Protein AF-A0A815ZHR6-F1 (afdb_monomer)

Nearest PDB structures (foldseek):
  3w1z-assembly1_B  TM=6.861E-01  e=6.149E-05  Schizosaccharomyces pombe 972h-
  3w1z-assembly1_C  TM=6.949E-01  e=2.509E-04  Schizosaccharomyces pombe 972h-
  5vq1-assembly2_B  TM=4.841E-01  e=4.961E-02  Homo sapiens
  8t73-assembly1_A  TM=4.648E-01  e=8.707E-02  Homo sapiens
  4epr-assembly1_A  TM=5.159E-01  e=1.616E-01  Homo sapiens

pLDDT: mean 71.61, std 21.37, range [27.41, 98.38]

Mean predicted aligned error: 18.78 Å

Foldseek 3Di:
DDDDDPDPDDDDDDDDDDPPCQVPDDPPVCNVLSPLVSVLSVVLCLQPDLEAEAEDEQDDPVNLVVLVVSLVVSLVNCPPLRHAYEYEHEPAVDFDQVVQVVSCCVVPCVSFVWDWDADPVRQIWTWGDHPHVNIYIYAYAYNCPGPNNVVGVVSRVVVVVVVVVPRPPPPDPDPVLVSSVVSCVPPVVCSVDPPVCVVVVVVVPDPFDWDFDPDDDPVSVVVSVVVVVVVSVVCVVVCCCVVPPPDDPPDPPPDDDFDKDWDKAACVNVVHPGITIDIHGDDDWDFDDDDDDDDDFPDDDPWDWDWDDDDQKIKIKIQAAQWDPWDWDWDADPVLWIKIKIKTFHDDPPVVVVLVVLLVVLVVVVVDPDPPDPVNVVSVVVSVVSVVVVVPDPDDGTMDMGIITDPFNFDPVQWDWDADNRMIMIMTGGDPPPPDPPPPPD

Solvent-accessible surface area (backbone atoms only — not comparable to full-atom values): 26679 Å² total; per-residue (Å²): 135,82,82,78,92,78,72,73,86,76,85,77,88,81,85,84,87,83,65,85,67,64,86,54,91,56,63,81,94,39,43,64,62,48,51,53,50,45,50,52,54,49,53,49,49,64,69,74,42,58,66,46,78,48,77,39,50,81,80,44,72,69,53,53,54,49,52,53,48,51,52,52,52,48,53,72,70,32,91,78,72,69,57,40,46,35,37,36,35,41,38,57,88,39,44,48,56,67,61,49,50,55,48,44,44,52,66,32,31,69,69,41,61,32,41,83,46,71,49,98,88,70,36,64,38,29,44,24,64,78,88,49,96,54,61,36,39,38,37,53,35,32,21,75,92,25,64,21,8,65,68,32,32,66,43,31,53,51,46,53,50,47,57,59,71,68,46,76,77,65,87,70,84,72,57,64,68,59,54,51,50,50,48,46,69,70,50,53,55,54,81,78,46,55,70,84,49,54,71,51,52,68,72,62,75,56,102,61,87,79,43,79,71,82,88,69,65,70,70,56,61,57,47,51,54,53,50,52,51,48,49,55,50,51,47,52,51,51,50,46,42,68,74,66,43,81,72,72,95,75,72,91,69,82,72,89,77,90,66,78,34,81,42,80,44,58,20,81,85,66,84,39,101,55,43,36,45,44,84,41,82,61,78,89,73,58,76,71,81,88,85,84,71,93,72,85,54,71,43,85,75,93,52,57,73,48,81,47,78,56,94,61,35,36,36,36,41,34,57,41,71,70,52,43,81,76,43,73,50,76,45,75,48,102,82,64,38,39,34,36,37,41,34,34,29,21,74,67,58,67,75,51,52,59,50,51,52,51,42,54,56,50,57,69,57,67,78,56,97,70,91,82,52,71,71,58,54,54,54,50,52,52,45,48,55,51,51,53,62,53,73,72,54,88,77,84,62,41,40,32,70,46,61,45,46,44,98,56,52,59,38,73,93,53,54,45,77,50,79,55,98,31,30,38,38,40,35,23,35,46,57,77,75,73,81,79,82,73,76,81,86,122

Radius of gyration: 30.33 Å; Cα contacts (8 Å, |Δi|>4): 502; chains: 1; bounding box: 92×80×80 Å

Structure (mmCIF, N/CA/C/O backbone):
data_AF-A0A815ZHR6-F1
#
_entry.id   AF-A0A815ZHR6-F1
#
loop_
_atom_site.group_PDB
_atom_site.id
_atom_site.type_symbol
_atom_site.label_atom_id
_atom_site.label_alt_id
_atom_site.label_comp_id
_atom_site.label_asym_id
_atom_site.label_entity_id
_atom_site.label_seq_id
_atom_site.pdbx_PDB_ins_code
_atom_site.Cartn_x
_atom_site.Cartn_y
_atom_site.Cartn_z
_atom_site.occupancy
_atom_site.B_iso_or_equiv
_atom_site.auth_seq_id
_atom_site.auth_comp_id
_atom_site.auth_asym_id
_atom_site.auth_atom_id
_atom_site.pdbx_PDB_model_num
ATOM 1 N N . MET A 1 1 ? -8.414 -1.070 37.639 1.00 34.34 1 MET A N 1
ATOM 2 C CA . MET A 1 1 ? -7.297 -0.384 38.321 1.00 34.34 1 MET A CA 1
ATOM 3 C C . MET A 1 1 ? -6.256 -0.048 37.270 1.00 34.34 1 MET A C 1
ATOM 5 O O . MET A 1 1 ? -5.681 -0.968 36.707 1.00 34.34 1 MET A O 1
ATOM 9 N N . LEU A 1 2 ? -6.103 1.232 36.933 1.00 31.08 2 LEU A N 1
ATOM 10 C CA . LEU A 1 2 ? -5.032 1.697 36.048 1.00 31.08 2 LEU A CA 1
ATOM 11 C C . LEU A 1 2 ? -3.762 1.905 36.893 1.00 31.08 2 LEU A C 1
ATOM 13 O O . LEU A 1 2 ? -3.883 2.417 38.009 1.00 31.08 2 LEU A O 1
ATOM 17 N N . PRO A 1 3 ? -2.576 1.487 36.423 1.00 41.97 3 PRO A N 1
ATOM 18 C CA . PRO A 1 3 ? -1.329 1.657 37.162 1.00 41.97 3 PRO A CA 1
ATOM 19 C C . PRO A 1 3 ? -0.959 3.142 37.295 1.00 41.97 3 PRO A C 1
ATOM 21 O O . PRO A 1 3 ? -1.174 3.938 36.382 1.00 41.97 3 PRO A O 1
ATOM 24 N N . SER A 1 4 ? -0.426 3.508 38.463 1.00 41.03 4 SER A N 1
ATOM 25 C CA . SER A 1 4 ? -0.031 4.870 38.829 1.00 41.03 4 SER A CA 1
ATOM 26 C C . SER A 1 4 ? 1.122 5.393 37.966 1.00 41.03 4 SER A C 1
ATOM 28 O O . SER A 1 4 ? 2.120 4.709 37.751 1.00 41.03 4 SER A O 1
ATOM 30 N N . SER A 1 5 ? 0.985 6.638 37.519 1.00 44.56 5 SER A N 1
ATOM 31 C CA . SER A 1 5 ? 1.764 7.338 36.492 1.00 44.56 5 SER A CA 1
ATOM 32 C C . SER A 1 5 ? 3.157 7.832 36.922 1.00 44.56 5 SER A C 1
ATOM 34 O O . SER A 1 5 ? 3.502 8.982 36.663 1.00 44.56 5 SER A O 1
ATOM 36 N N . SER A 1 6 ? 3.969 7.000 37.577 1.00 46.38 6 SER A N 1
ATOM 37 C CA . SER A 1 6 ? 5.357 7.353 37.937 1.00 46.38 6 SER A CA 1
ATOM 38 C C . SER A 1 6 ? 6.424 6.588 37.145 1.00 46.38 6 SER A C 1
ATOM 40 O O . SER A 1 6 ? 7.588 6.580 37.541 1.00 46.38 6 SER A O 1
ATOM 42 N N . GLU A 1 7 ? 6.062 5.932 36.040 1.00 50.03 7 GLU A N 1
ATOM 43 C CA . GLU A 1 7 ? 7.047 5.375 35.110 1.00 50.03 7 GLU A CA 1
ATOM 44 C C . GLU A 1 7 ? 7.523 6.482 34.165 1.00 50.03 7 GLU A C 1
ATOM 46 O O . GLU A 1 7 ? 6.720 7.063 33.437 1.00 50.03 7 GLU A O 1
ATOM 51 N N . GLY A 1 8 ? 8.825 6.791 34.212 1.00 51.12 8 GLY A N 1
ATOM 52 C CA . GLY A 1 8 ? 9.459 7.789 33.351 1.00 51.12 8 GLY A CA 1
ATOM 53 C C . GLY A 1 8 ? 9.077 7.608 31.883 1.00 51.12 8 GLY A C 1
ATOM 54 O O . GLY A 1 8 ? 8.881 6.477 31.434 1.00 51.12 8 GLY A O 1
ATOM 55 N N . GLU A 1 9 ? 8.949 8.726 31.163 1.00 49.72 9 GLU A N 1
ATOM 56 C CA . GLU A 1 9 ? 8.543 8.771 29.757 1.00 49.72 9 GLU A CA 1
ATOM 57 C C . GLU A 1 9 ? 9.320 7.736 28.937 1.00 49.72 9 GLU A C 1
ATOM 59 O O . GLU A 1 9 ? 10.484 7.913 28.574 1.00 49.72 9 GLU A O 1
ATOM 64 N N . ARG A 1 10 ? 8.676 6.601 28.656 1.00 55.59 10 ARG A N 1
ATOM 65 C CA . ARG A 1 10 ? 9.215 5.625 27.720 1.00 55.59 10 ARG A CA 1
ATOM 66 C C . ARG A 1 10 ? 9.087 6.254 26.341 1.00 55.59 10 ARG A C 1
ATOM 68 O O . ARG A 1 10 ? 7.991 6.349 25.797 1.00 55.59 10 ARG A O 1
ATOM 75 N N . HIS A 1 11 ? 10.202 6.718 25.789 1.00 55.25 11 HIS A N 1
ATOM 76 C CA . HIS A 1 11 ? 10.251 7.168 24.406 1.00 55.25 11 HIS A CA 1
ATOM 77 C C . HIS A 1 11 ? 10.047 5.960 23.486 1.00 55.25 11 HIS A C 1
ATOM 79 O O . HIS A 1 11 ? 10.918 5.099 23.358 1.00 55.25 11 HIS A O 1
ATOM 85 N N . TYR A 1 12 ? 8.873 5.884 22.865 1.00 61.97 12 TYR A N 1
ATOM 86 C CA . TYR A 1 12 ? 8.570 4.881 21.853 1.00 61.97 12 TYR A CA 1
ATOM 87 C C . TYR A 1 12 ? 9.010 5.396 20.483 1.00 61.97 12 TYR A C 1
ATOM 89 O O . TYR A 1 12 ? 8.547 6.440 20.025 1.00 61.97 12 TYR A O 1
ATOM 97 N N . THR A 1 13 ? 9.878 4.646 19.804 1.00 70.06 13 THR A N 1
ATOM 98 C CA . THR A 1 13 ? 10.209 4.911 18.400 1.00 70.06 13 THR A CA 1
ATOM 99 C C . THR A 1 13 ? 9.219 4.162 17.517 1.00 70.06 13 THR A C 1
ATOM 101 O O . THR A 1 13 ? 9.330 2.951 17.342 1.00 70.06 13 THR A O 1
ATOM 104 N N . MET A 1 14 ? 8.244 4.880 16.961 1.00 79.94 14 MET A N 1
ATOM 105 C CA . MET A 1 14 ? 7.326 4.353 15.951 1.00 79.94 14 MET A CA 1
ATOM 106 C C . MET A 1 14 ? 7.870 4.662 14.555 1.00 79.94 14 MET A C 1
ATOM 108 O O . MET A 1 14 ? 8.162 5.815 14.241 1.00 79.94 14 MET A O 1
ATOM 112 N N . VAL A 1 15 ? 7.975 3.641 13.706 1.00 81.56 15 VAL A N 1
ATOM 113 C CA . VAL A 1 15 ? 8.291 3.807 12.282 1.00 81.56 15 VAL A CA 1
ATOM 114 C C . VAL A 1 15 ? 6.994 3.689 11.494 1.00 81.56 15 VAL A C 1
ATOM 116 O O . VAL A 1 15 ? 6.308 2.674 11.577 1.00 81.56 15 VAL A O 1
ATOM 119 N N . VAL A 1 16 ? 6.658 4.728 10.731 1.00 86.00 16 VAL A N 1
ATOM 120 C CA . VAL A 1 16 ? 5.459 4.755 9.887 1.00 86.00 16 VAL A CA 1
ATOM 121 C C . VAL A 1 16 ? 5.874 4.551 8.436 1.00 86.00 16 VAL A C 1
ATOM 123 O O . VAL A 1 16 ? 6.692 5.304 7.909 1.00 86.00 16 VAL A O 1
ATOM 126 N N . LEU A 1 17 ? 5.307 3.526 7.800 1.00 85.31 17 LEU A N 1
ATOM 127 C CA . LEU A 1 17 ? 5.445 3.280 6.369 1.00 85.31 17 LEU A CA 1
ATOM 128 C C . LEU A 1 17 ? 4.178 3.780 5.676 1.00 85.31 17 LEU A C 1
ATOM 130 O O . LEU A 1 17 ? 3.120 3.167 5.797 1.00 85.31 17 LEU A O 1
ATOM 134 N N . ASP A 1 18 ? 4.288 4.904 4.975 1.00 87.69 18 ASP A N 1
ATOM 135 C CA . ASP A 1 18 ? 3.193 5.447 4.176 1.00 87.69 18 ASP A CA 1
ATOM 136 C C . ASP A 1 18 ? 3.287 4.937 2.733 1.00 87.69 18 ASP A C 1
ATOM 138 O O . ASP A 1 18 ? 4.347 4.978 2.105 1.00 87.69 18 ASP A O 1
ATOM 142 N N . THR A 1 19 ? 2.161 4.457 2.213 1.00 84.12 19 THR A N 1
ATOM 143 C CA . THR A 1 19 ? 2.016 3.984 0.829 1.00 84.12 19 THR A CA 1
ATOM 144 C C . THR A 1 19 ? 1.205 4.958 -0.027 1.00 84.12 19 THR A C 1
ATOM 146 O O . THR A 1 19 ? 0.694 4.583 -1.083 1.00 84.12 19 THR A O 1
ATOM 149 N N . GLN A 1 20 ? 1.085 6.222 0.397 1.00 79.81 20 GLN A N 1
ATOM 150 C CA . GLN A 1 20 ? 0.402 7.269 -0.356 1.00 79.81 20 GLN A CA 1
ATOM 151 C C . GLN A 1 20 ? 0.824 7.274 -1.833 1.00 79.81 20 GLN A C 1
ATOM 153 O O . GLN A 1 20 ? 2.004 7.285 -2.189 1.00 79.81 20 GLN A O 1
ATOM 158 N N . GLY A 1 21 ? -0.178 7.280 -2.713 1.00 79.88 21 GLY A N 1
ATOM 159 C CA . GLY A 1 21 ? 0.014 7.167 -4.157 1.00 79.88 21 GLY A CA 1
ATOM 160 C C . GLY A 1 21 ? -0.057 5.735 -4.687 1.00 79.88 21 GLY A C 1
ATOM 161 O O . GLY A 1 21 ? 0.054 5.558 -5.899 1.00 79.88 21 GLY A O 1
ATOM 162 N N . PHE A 1 22 ? -0.270 4.723 -3.841 1.00 82.06 22 PHE A N 1
ATOM 163 C CA . PHE A 1 22 ? -0.671 3.379 -4.269 1.00 82.06 22 PHE A CA 1
ATOM 164 C C . PHE A 1 22 ? -1.821 3.458 -5.288 1.00 82.06 22 PHE A C 1
ATOM 166 O O . PHE A 1 22 ? -2.755 4.240 -5.107 1.00 82.06 22 PHE A O 1
ATOM 173 N N . GLN A 1 23 ? -1.718 2.707 -6.388 1.00 83.00 23 GLN A N 1
ATOM 174 C CA . GLN A 1 23 ? -2.667 2.721 -7.509 1.00 83.00 23 GLN A CA 1
ATOM 175 C C . GLN A 1 23 ? -2.873 4.089 -8.183 1.00 83.00 23 GLN A C 1
ATOM 177 O O . GLN A 1 23 ? -3.871 4.315 -8.871 1.00 83.00 23 GLN A O 1
ATOM 182 N N . ARG A 1 24 ? -1.923 5.023 -8.044 1.00 86.56 24 ARG A N 1
ATOM 183 C CA . ARG A 1 24 ? -1.934 6.249 -8.847 1.00 86.56 24 ARG A CA 1
ATOM 184 C C . ARG A 1 24 ? -1.841 5.895 -10.332 1.00 86.56 24 ARG A C 1
ATOM 186 O O . ARG A 1 24 ? -1.053 5.037 -10.724 1.00 86.56 24 ARG A O 1
ATOM 193 N N . ALA A 1 25 ? -2.615 6.609 -11.149 1.00 87.81 25 ALA A N 1
ATOM 194 C CA . ALA A 1 25 ? -2.587 6.456 -12.597 1.00 87.81 25 ALA A CA 1
ATOM 195 C C . ALA A 1 25 ? -1.151 6.549 -13.142 1.00 87.81 25 ALA A C 1
ATOM 197 O O . ALA A 1 25 ? -0.408 7.481 -12.820 1.00 87.81 25 ALA A O 1
ATOM 198 N N . ALA A 1 26 ? -0.792 5.586 -13.986 1.00 85.69 26 ALA A N 1
ATOM 199 C CA . ALA A 1 26 ? 0.460 5.544 -14.728 1.00 85.69 26 ALA A CA 1
ATOM 200 C C . ALA A 1 26 ? 0.168 5.694 -16.227 1.00 85.69 26 ALA A C 1
ATOM 202 O O . ALA A 1 26 ? -0.930 5.375 -16.687 1.00 85.69 26 ALA A O 1
ATOM 203 N N . ALA A 1 27 ? 1.142 6.176 -17.004 1.00 86.06 27 ALA A N 1
ATOM 204 C CA . ALA A 1 27 ? 1.002 6.157 -18.458 1.00 86.06 27 ALA A CA 1
ATOM 205 C C . ALA A 1 27 ? 0.875 4.703 -18.944 1.00 86.06 27 ALA A C 1
ATOM 207 O O . ALA A 1 27 ? 1.504 3.816 -18.371 1.00 86.06 27 ALA A O 1
ATOM 208 N N . ALA A 1 28 ? 0.102 4.477 -20.012 1.00 84.12 28 ALA A N 1
ATOM 209 C CA . ALA A 1 28 ? -0.231 3.148 -20.535 1.00 84.12 28 ALA A CA 1
ATOM 210 C C . ALA A 1 28 ? 0.928 2.123 -20.556 1.00 84.12 28 ALA A C 1
ATOM 212 O O . ALA A 1 28 ? 0.728 1.026 -20.033 1.00 84.12 28 ALA A O 1
ATOM 213 N N . PRO A 1 29 ? 2.143 2.441 -21.059 1.00 84.62 29 PRO A N 1
ATOM 214 C CA . PRO A 1 29 ? 3.235 1.463 -21.094 1.00 84.62 29 PRO A CA 1
ATOM 215 C C . PRO A 1 29 ? 3.789 1.070 -19.713 1.00 84.62 29 PRO A C 1
ATOM 217 O O . PRO A 1 29 ? 4.522 0.095 -19.621 1.00 84.62 29 PRO A O 1
ATOM 220 N N . PHE A 1 30 ? 3.456 1.802 -18.645 1.00 81.19 30 PHE A N 1
ATOM 221 C CA . PHE A 1 30 ? 3.974 1.593 -17.287 1.00 81.19 30 PHE A CA 1
ATOM 222 C C . PHE A 1 30 ? 2.916 1.095 -16.299 1.00 81.19 30 PHE A C 1
ATOM 224 O O . PHE A 1 30 ? 3.185 1.032 -15.101 1.00 81.19 30 PHE A O 1
ATOM 231 N N . ILE A 1 31 ? 1.704 0.768 -16.761 1.00 79.62 31 ILE A N 1
ATOM 232 C CA . ILE A 1 31 ? 0.633 0.289 -15.873 1.00 79.62 31 ILE A CA 1
ATOM 233 C C . ILE A 1 31 ? 1.054 -1.012 -15.180 1.00 79.62 31 ILE A C 1
ATOM 235 O O . ILE A 1 31 ? 0.875 -1.138 -13.970 1.00 79.62 31 ILE A O 1
ATOM 239 N N . LEU A 1 32 ? 1.651 -1.948 -15.924 1.00 80.69 32 LEU A N 1
ATOM 240 C CA . LEU A 1 32 ? 2.099 -3.226 -15.369 1.00 80.69 32 LEU A CA 1
ATOM 241 C C . LEU A 1 32 ? 3.228 -3.033 -14.347 1.00 80.69 32 LEU A C 1
ATOM 243 O O . LEU A 1 32 ? 3.113 -3.505 -13.219 1.00 80.69 32 LEU A O 1
ATOM 247 N N . ASP A 1 33 ? 4.267 -2.275 -14.707 1.00 79.81 33 ASP A N 1
ATOM 248 C CA . ASP A 1 33 ? 5.397 -1.955 -13.824 1.00 79.81 33 ASP A CA 1
ATOM 249 C C . ASP A 1 33 ? 4.921 -1.295 -12.529 1.00 79.81 33 ASP A C 1
ATOM 251 O O . ASP A 1 33 ? 5.386 -1.622 -11.432 1.00 79.81 33 ASP A O 1
ATOM 255 N N . ARG A 1 34 ? 3.954 -0.377 -12.650 1.00 86.88 34 ARG A N 1
ATOM 256 C CA . ARG A 1 34 ? 3.340 0.273 -11.499 1.00 86.88 34 ARG A CA 1
ATOM 257 C C . ARG A 1 34 ? 2.596 -0.731 -10.627 1.00 86.88 34 ARG A C 1
ATOM 259 O O . ARG A 1 34 ? 2.811 -0.718 -9.421 1.00 86.88 34 ARG A O 1
ATOM 266 N N . SER A 1 35 ? 1.777 -1.596 -11.225 1.00 85.25 35 SER A N 1
ATOM 267 C CA . SER A 1 35 ? 1.021 -2.622 -10.497 1.00 85.25 35 SER A CA 1
ATOM 268 C C . SER A 1 35 ? 1.948 -3.550 -9.711 1.00 85.25 35 SER A C 1
ATOM 270 O O . SER A 1 35 ? 1.736 -3.757 -8.522 1.00 85.25 35 SER A O 1
ATOM 272 N N . ILE A 1 36 ? 3.020 -4.036 -10.344 1.00 85.44 36 ILE A N 1
ATOM 273 C CA . ILE A 1 36 ? 4.009 -4.917 -9.705 1.00 85.44 36 ILE A CA 1
ATOM 274 C C . ILE A 1 36 ? 4.735 -4.195 -8.563 1.00 85.44 36 ILE A C 1
ATOM 276 O O . ILE A 1 36 ? 4.938 -4.759 -7.490 1.00 85.44 36 ILE A O 1
ATOM 280 N N . THR A 1 37 ? 5.109 -2.930 -8.772 1.00 87.56 37 THR A N 1
ATOM 281 C CA . THR A 1 37 ? 5.759 -2.113 -7.736 1.00 87.56 37 THR A CA 1
ATOM 282 C C . THR A 1 37 ? 4.845 -1.917 -6.531 1.00 87.56 37 THR A C 1
ATOM 284 O O . THR A 1 37 ? 5.287 -2.047 -5.391 1.00 87.56 37 THR A O 1
ATOM 287 N N . ASP A 1 38 ? 3.573 -1.622 -6.780 1.00 88.44 38 ASP A N 1
ATOM 288 C CA . ASP A 1 38 ? 2.570 -1.415 -5.744 1.00 88.44 38 ASP A CA 1
ATOM 289 C C . ASP A 1 38 ? 2.324 -2.718 -4.954 1.00 88.44 38 ASP A C 1
ATOM 291 O O . ASP A 1 38 ? 2.322 -2.695 -3.721 1.00 88.44 38 ASP A O 1
ATOM 295 N N . GLU A 1 39 ? 2.221 -3.867 -5.629 1.00 87.50 39 GLU A N 1
ATOM 296 C CA . GLU A 1 39 ? 2.123 -5.187 -4.986 1.00 87.50 39 GLU A CA 1
ATOM 297 C C . GLU A 1 39 ? 3.347 -5.515 -4.121 1.00 87.50 39 GLU A C 1
ATOM 299 O O . GLU A 1 39 ? 3.192 -5.939 -2.972 1.00 87.50 39 GLU A O 1
ATOM 304 N N . PHE A 1 40 ? 4.555 -5.254 -4.629 1.00 89.31 40 PHE A N 1
ATOM 305 C CA . PHE A 1 40 ? 5.795 -5.469 -3.887 1.00 89.31 40 PHE A CA 1
ATOM 306 C C . PHE A 1 40 ? 5.859 -4.603 -2.620 1.00 89.31 40 PHE A C 1
ATOM 308 O O . PHE A 1 40 ? 6.115 -5.113 -1.528 1.00 89.31 40 PHE A O 1
ATOM 315 N N . ILE A 1 41 ? 5.583 -3.299 -2.742 1.00 89.62 41 ILE A N 1
ATOM 316 C CA . ILE A 1 41 ? 5.570 -2.376 -1.597 1.00 89.62 41 ILE A CA 1
ATOM 317 C C . ILE A 1 41 ? 4.547 -2.837 -0.559 1.00 89.62 41 ILE A C 1
ATOM 319 O O . ILE A 1 41 ? 4.823 -2.809 0.640 1.00 89.62 41 ILE A O 1
ATOM 323 N N . GLN A 1 42 ? 3.379 -3.289 -1.006 1.00 89.69 42 GLN A N 1
ATOM 324 C CA . GLN A 1 42 ? 2.348 -3.775 -0.106 1.00 89.69 42 GLN A CA 1
ATOM 325 C C . GLN A 1 42 ? 2.772 -5.043 0.638 1.00 89.69 42 GLN A C 1
ATOM 327 O O . GLN A 1 42 ? 2.584 -5.108 1.852 1.00 89.69 42 GLN A O 1
ATOM 332 N N . ALA A 1 43 ? 3.363 -6.020 -0.055 1.00 89.69 43 ALA A N 1
ATOM 333 C CA . ALA A 1 43 ? 3.891 -7.228 0.575 1.00 89.69 43 ALA A CA 1
ATOM 334 C C . ALA A 1 43 ? 4.948 -6.883 1.638 1.00 89.69 43 ALA A C 1
ATOM 336 O O . ALA A 1 43 ? 4.915 -7.416 2.747 1.00 89.69 43 ALA A O 1
ATOM 337 N N . MET A 1 44 ? 5.826 -5.922 1.338 1.00 90.75 44 MET A N 1
ATOM 338 C CA . MET A 1 44 ? 6.836 -5.433 2.275 1.00 90.75 44 MET A CA 1
ATOM 339 C C . MET A 1 44 ? 6.213 -4.779 3.512 1.00 90.75 44 MET A C 1
ATOM 341 O O . MET A 1 44 ? 6.624 -5.072 4.633 1.00 90.75 44 MET A O 1
ATOM 345 N N . VAL A 1 45 ? 5.203 -3.920 3.341 1.00 90.81 45 VAL A N 1
ATOM 346 C CA . VAL A 1 45 ? 4.489 -3.299 4.470 1.00 90.81 45 VAL A CA 1
ATOM 347 C C . VAL A 1 45 ? 3.825 -4.363 5.340 1.00 90.81 45 VAL A C 1
ATOM 349 O O . VAL A 1 45 ? 3.972 -4.342 6.558 1.00 90.81 45 VAL A O 1
ATOM 352 N N . VAL A 1 46 ? 3.150 -5.339 4.732 1.00 90.81 46 VAL A N 1
ATOM 353 C CA . VAL A 1 46 ? 2.508 -6.435 5.470 1.00 90.81 46 VAL A CA 1
ATOM 354 C C . VAL A 1 46 ? 3.529 -7.249 6.268 1.00 90.81 46 VAL A C 1
ATOM 356 O O . VAL A 1 46 ? 3.255 -7.617 7.414 1.00 90.81 46 VAL A O 1
ATOM 359 N N . ASP A 1 47 ? 4.713 -7.498 5.710 1.00 89.44 47 ASP A N 1
ATOM 360 C CA . ASP A 1 47 ? 5.767 -8.277 6.364 1.00 89.44 47 ASP A CA 1
ATOM 361 C C . ASP A 1 47 ? 6.402 -7.546 7.536 1.00 89.44 47 ASP A C 1
ATOM 363 O O . ASP A 1 47 ? 6.547 -8.116 8.623 1.00 89.44 47 ASP A O 1
ATOM 367 N N . LEU A 1 48 ? 6.736 -6.276 7.337 1.00 88.81 48 LEU A N 1
ATOM 368 C CA . LEU A 1 48 ? 7.518 -5.509 8.297 1.00 88.81 48 LEU A CA 1
ATOM 369 C C . LEU A 1 48 ? 6.669 -4.878 9.403 1.00 88.81 48 LEU A C 1
ATOM 371 O O . LEU A 1 48 ? 7.186 -4.629 10.488 1.00 88.81 48 LEU A O 1
ATOM 375 N N . SER A 1 49 ? 5.381 -4.628 9.161 1.00 90.56 49 SER A N 1
ATOM 376 C CA . SER A 1 49 ? 4.531 -3.909 10.111 1.00 90.56 49 SER A CA 1
ATOM 377 C C . SER A 1 49 ? 3.872 -4.821 11.148 1.00 90.56 49 SER A C 1
ATOM 379 O O . SER A 1 49 ? 3.304 -5.864 10.823 1.00 90.56 49 SER A O 1
ATOM 381 N N . ASP A 1 50 ? 3.881 -4.384 12.405 1.00 89.44 50 ASP A N 1
ATOM 382 C CA . ASP A 1 50 ? 3.080 -4.979 13.482 1.00 89.44 50 ASP A CA 1
ATOM 383 C C . ASP A 1 50 ? 1.602 -4.558 13.383 1.00 89.44 50 ASP A C 1
ATOM 385 O O . ASP A 1 50 ? 0.689 -5.330 13.672 1.00 89.44 50 ASP A O 1
ATOM 389 N N . ILE A 1 51 ? 1.350 -3.334 12.919 1.00 92.31 51 ILE A N 1
ATOM 390 C CA . ILE A 1 51 ? 0.010 -2.789 12.700 1.00 92.31 51 ILE A CA 1
ATOM 391 C C . ILE A 1 51 ? -0.072 -2.310 11.253 1.00 92.31 51 ILE A C 1
ATOM 393 O O . ILE A 1 51 ? 0.729 -1.484 10.824 1.00 92.31 51 ILE A O 1
ATOM 397 N N . VAL A 1 52 ? -1.056 -2.813 10.513 1.00 94.38 52 VAL A N 1
ATOM 398 C CA . VAL A 1 52 ? -1.376 -2.368 9.154 1.00 94.38 52 VAL A CA 1
ATOM 399 C C . VAL A 1 52 ? -2.693 -1.607 9.208 1.00 94.38 52 VAL A C 1
ATOM 401 O O . VAL A 1 52 ? -3.704 -2.159 9.638 1.00 94.38 52 VAL A O 1
ATOM 404 N N . ILE A 1 53 ? -2.687 -0.349 8.767 1.00 95.88 53 ILE A N 1
ATOM 405 C CA . ILE A 1 53 ? -3.899 0.464 8.616 1.00 95.88 53 ILE A CA 1
ATOM 406 C C . ILE A 1 53 ? -4.226 0.552 7.126 1.00 95.88 53 ILE A C 1
ATOM 408 O O . ILE A 1 53 ? -3.454 1.106 6.349 1.00 95.88 53 ILE A O 1
ATOM 412 N N . TYR A 1 54 ? -5.369 0.002 6.731 1.00 95.50 54 TYR A N 1
ATOM 413 C CA . TYR A 1 54 ? -5.881 0.048 5.369 1.00 95.50 54 TYR A CA 1
ATOM 414 C C . TYR A 1 54 ? -7.056 1.023 5.303 1.00 95.50 54 TYR A C 1
ATOM 416 O O . TYR A 1 54 ? -8.084 0.814 5.946 1.00 95.50 54 TYR A O 1
ATOM 424 N N . VAL A 1 55 ? -6.888 2.112 4.557 1.00 95.25 55 VAL A N 1
ATOM 425 C CA . VAL A 1 55 ? -7.890 3.177 4.449 1.00 95.25 55 VAL A CA 1
ATOM 426 C C . VAL A 1 55 ? -8.719 2.963 3.189 1.00 95.25 55 VAL A C 1
ATOM 428 O O . VAL A 1 55 ? -8.165 2.842 2.098 1.00 95.25 55 VAL A O 1
ATOM 431 N N . VAL A 1 56 ? -10.040 2.943 3.334 1.00 94.94 56 VAL A N 1
ATOM 432 C CA . VAL A 1 56 ? -11.003 2.823 2.231 1.00 94.94 56 VAL A CA 1
ATOM 433 C C . VAL A 1 56 ? -11.985 3.978 2.302 1.00 94.94 56 VAL A C 1
ATOM 435 O O . VAL A 1 56 ? -12.289 4.444 3.390 1.00 94.94 56 VAL A O 1
ATOM 438 N N . ASN A 1 57 ? -12.471 4.465 1.161 1.00 92.12 57 ASN A N 1
ATOM 439 C CA . ASN A 1 57 ? -13.564 5.441 1.149 1.00 92.12 57 ASN A CA 1
ATOM 440 C C . ASN A 1 57 ? -14.897 4.677 1.188 1.00 92.12 57 ASN A C 1
ATOM 442 O O . ASN A 1 57 ? -15.234 4.085 2.204 1.00 92.12 57 ASN A O 1
ATOM 446 N N . THR A 1 58 ? -15.614 4.627 0.066 1.00 88.69 58 THR A N 1
ATOM 447 C CA . THR A 1 58 ? -16.711 3.675 -0.142 1.00 88.69 58 THR A CA 1
ATOM 448 C C . THR A 1 58 ? -16.134 2.302 -0.448 1.00 88.69 58 THR A C 1
ATOM 450 O O . THR A 1 58 ? -15.293 2.181 -1.346 1.00 88.69 58 THR A O 1
ATOM 453 N N . LEU A 1 59 ? -16.591 1.275 0.261 1.00 93.75 59 LEU A N 1
ATOM 454 C CA . LEU A 1 59 ? -16.071 -0.073 0.104 1.00 93.75 59 LEU A CA 1
ATOM 455 C C . LEU A 1 59 ? -16.517 -0.685 -1.230 1.00 93.75 59 LEU A C 1
ATOM 457 O O . LEU A 1 59 ? -17.697 -0.937 -1.467 1.00 93.75 59 LEU A O 1
ATOM 461 N N . ARG A 1 60 ? -15.563 -0.999 -2.107 1.00 94.44 60 ARG A N 1
ATOM 462 C CA . ARG A 1 60 ? -15.839 -1.723 -3.354 1.00 94.44 60 ARG A CA 1
ATOM 463 C C . ARG A 1 60 ? -15.553 -3.211 -3.190 1.00 94.44 60 ARG A C 1
ATOM 465 O O . ARG A 1 60 ? -14.830 -3.638 -2.293 1.00 94.44 60 ARG A O 1
ATOM 472 N N . ILE A 1 61 ? -16.050 -4.015 -4.131 1.00 92.81 61 ILE A N 1
ATOM 473 C CA . ILE A 1 61 ? -15.771 -5.462 -4.179 1.00 92.81 61 ILE A CA 1
ATOM 474 C C . ILE A 1 61 ? -14.258 -5.734 -4.204 1.00 92.81 61 ILE A C 1
ATOM 476 O O . ILE A 1 61 ? -13.778 -6.627 -3.509 1.00 92.81 61 ILE A O 1
ATOM 480 N N . ALA A 1 62 ? -13.494 -4.943 -4.964 1.00 88.44 62 ALA A N 1
ATOM 481 C CA . ALA A 1 62 ? -12.038 -5.067 -5.020 1.00 88.44 62 ALA A CA 1
ATOM 482 C C . ALA A 1 62 ? -11.385 -4.850 -3.642 1.00 88.44 62 ALA A C 1
ATOM 484 O O . ALA A 1 62 ? -10.516 -5.630 -3.250 1.00 88.44 62 ALA A O 1
ATOM 485 N N . ASP A 1 63 ? -11.857 -3.860 -2.879 1.00 93.69 63 ASP A N 1
ATOM 486 C CA . ASP A 1 63 ? -11.369 -3.576 -1.527 1.00 93.69 63 ASP A CA 1
ATOM 487 C C . ASP A 1 63 ? -11.720 -4.720 -0.570 1.00 93.69 63 ASP A C 1
ATOM 489 O O . ASP A 1 63 ? -10.870 -5.178 0.189 1.00 93.69 63 ASP A O 1
ATOM 493 N N . GLN A 1 64 ? -12.942 -5.259 -0.648 1.00 93.56 64 GLN A N 1
ATOM 494 C CA . GLN A 1 64 ? -13.355 -6.418 0.153 1.00 93.56 64 GLN A CA 1
ATOM 495 C C . GLN A 1 64 ? -12.469 -7.637 -0.095 1.00 93.56 64 GLN A C 1
ATOM 497 O O . GLN A 1 64 ? -11.993 -8.269 0.853 1.00 93.56 64 GLN A O 1
ATOM 502 N N . LEU A 1 65 ? -12.233 -7.972 -1.367 1.00 92.19 65 LEU A N 1
ATOM 503 C CA . LEU A 1 65 ? -11.349 -9.072 -1.745 1.00 92.19 65 LEU A CA 1
ATOM 504 C C . LEU A 1 65 ? -9.929 -8.823 -1.239 1.00 92.19 65 LEU A C 1
ATOM 506 O O . LEU A 1 65 ? -9.296 -9.740 -0.710 1.00 92.19 65 LEU A O 1
ATOM 510 N N . LYS A 1 66 ? -9.449 -7.579 -1.330 1.00 91.38 66 LYS A N 1
ATOM 511 C CA . LYS A 1 66 ? -8.114 -7.226 -0.865 1.00 91.38 66 LYS A CA 1
ATOM 512 C C . LYS A 1 66 ? -7.978 -7.316 0.651 1.00 91.38 66 LYS A C 1
ATOM 514 O O . LYS A 1 66 ? -7.009 -7.898 1.126 1.00 91.38 66 LYS A O 1
ATOM 519 N N . ILE A 1 67 ? -8.953 -6.823 1.409 1.00 93.50 67 ILE A N 1
ATOM 520 C CA . ILE A 1 67 ? -8.984 -6.927 2.874 1.00 93.50 67 ILE A CA 1
ATOM 521 C C . ILE A 1 67 ? -8.995 -8.398 3.303 1.00 93.50 67 ILE A C 1
ATOM 523 O O . ILE A 1 67 ? -8.241 -8.779 4.195 1.00 93.50 67 ILE A O 1
ATOM 527 N N . ARG A 1 68 ? -9.782 -9.253 2.634 1.00 92.19 68 ARG A N 1
ATOM 528 C CA . ARG A 1 68 ? -9.793 -10.706 2.891 1.00 92.19 68 ARG A CA 1
ATOM 529 C C . ARG A 1 68 ? -8.441 -11.352 2.591 1.00 92.19 68 ARG A C 1
ATOM 531 O O . ARG A 1 68 ? -7.984 -12.195 3.362 1.00 92.19 68 ARG A O 1
ATOM 538 N N . PHE A 1 69 ? -7.798 -10.956 1.493 1.00 91.12 69 PHE A N 1
ATOM 539 C CA . PHE A 1 69 ? -6.457 -11.420 1.150 1.00 91.12 69 PHE A CA 1
ATOM 540 C C . PHE A 1 69 ? -5.434 -11.011 2.217 1.00 91.12 69 PHE A C 1
ATOM 542 O O . PHE A 1 69 ? -4.736 -11.878 2.735 1.00 91.12 69 PHE A O 1
ATOM 549 N N . LEU A 1 70 ? -5.416 -9.733 2.615 1.00 91.62 70 LEU A N 1
ATOM 550 C CA . LEU A 1 70 ? -4.538 -9.218 3.670 1.00 91.62 70 LEU A CA 1
ATOM 551 C C . LEU A 1 70 ? -4.777 -9.936 5.000 1.00 91.62 70 LEU A C 1
ATOM 553 O O . LEU A 1 70 ? -3.827 -10.354 5.651 1.00 91.62 70 LEU A O 1
ATOM 557 N N . GLN A 1 71 ? -6.038 -10.155 5.380 1.00 91.69 71 GLN A N 1
ATOM 558 C CA . GLN A 1 71 ? -6.382 -10.906 6.587 1.00 91.69 71 GLN A CA 1
ATOM 559 C C . GLN A 1 71 ? -5.811 -12.331 6.548 1.00 91.69 71 GLN A C 1
ATOM 561 O O . GLN A 1 71 ? -5.266 -12.803 7.546 1.00 91.69 71 GLN A O 1
ATOM 566 N N . LYS A 1 72 ? -5.930 -13.028 5.410 1.00 90.50 72 LYS A N 1
ATOM 567 C CA . LYS A 1 72 ? -5.390 -14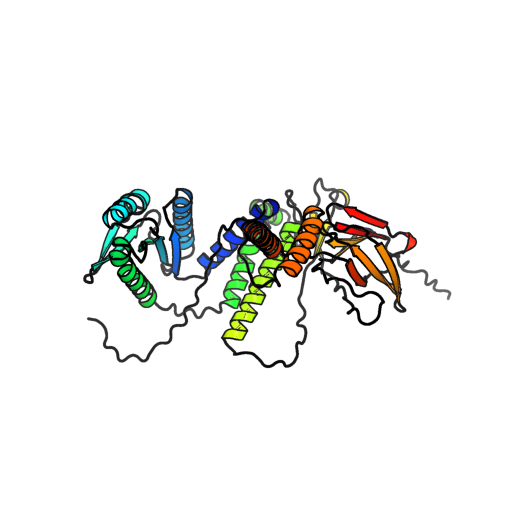.384 5.237 1.00 90.50 72 LYS A CA 1
ATOM 568 C C . LYS A 1 72 ? -3.863 -14.388 5.278 1.00 90.50 72 LYS A C 1
ATOM 570 O O . LYS A 1 72 ? -3.274 -15.227 5.955 1.00 90.50 72 LYS A O 1
ATOM 575 N N . GLU A 1 73 ? -3.237 -13.459 4.568 1.00 89.38 73 GLU A N 1
ATOM 576 C CA . GLU A 1 73 ? -1.786 -13.320 4.497 1.00 89.38 73 GLU A CA 1
ATOM 577 C C . GLU A 1 73 ? -1.194 -13.019 5.879 1.00 89.38 73 GLU A C 1
ATOM 579 O O . GLU A 1 73 ? -0.314 -13.744 6.345 1.00 89.38 73 GLU A O 1
ATOM 584 N N . MET A 1 74 ? -1.740 -12.028 6.585 1.00 90.62 74 MET A N 1
ATOM 585 C CA . MET A 1 74 ? -1.315 -11.682 7.940 1.00 90.62 74 MET A CA 1
ATOM 586 C C . MET A 1 74 ? -1.536 -12.843 8.908 1.00 90.62 74 MET A C 1
ATOM 588 O O . MET A 1 74 ? -0.625 -13.167 9.659 1.00 90.62 74 MET A O 1
ATOM 592 N N . ALA A 1 75 ? -2.676 -13.537 8.836 1.00 89.44 75 ALA A N 1
ATOM 593 C CA . ALA A 1 75 ? -2.927 -14.716 9.665 1.00 89.44 75 ALA A CA 1
ATOM 594 C C . ALA A 1 75 ? -1.928 -15.860 9.410 1.00 89.44 75 ALA A C 1
ATOM 596 O O . ALA A 1 75 ? -1.624 -16.611 10.330 1.00 89.44 75 ALA A O 1
ATOM 597 N N . SER A 1 76 ? -1.421 -16.003 8.181 1.00 88.44 76 SER A N 1
ATOM 598 C CA . SER A 1 76 ? -0.416 -17.025 7.852 1.00 88.44 76 SER A CA 1
ATOM 599 C C . SER A 1 76 ? 0.990 -16.676 8.346 1.00 88.44 76 SER A C 1
ATOM 601 O O . SER A 1 76 ? 1.770 -17.572 8.655 1.00 88.44 76 SER A O 1
ATOM 603 N N . LYS A 1 77 ? 1.303 -15.379 8.432 1.00 83.50 77 LYS A N 1
ATOM 604 C CA . LYS A 1 77 ? 2.614 -14.858 8.846 1.00 83.50 77 LYS A CA 1
ATOM 605 C C . LYS A 1 77 ? 2.700 -14.600 10.349 1.00 83.50 77 LYS A C 1
ATOM 607 O O . LYS A 1 77 ? 3.791 -14.478 10.895 1.00 83.50 77 LYS A O 1
ATOM 612 N N . ASP A 1 78 ? 1.557 -14.498 11.016 1.00 79.50 78 ASP A N 1
ATOM 613 C CA . ASP A 1 78 ? 1.460 -14.149 12.424 1.00 79.50 78 ASP A CA 1
ATOM 614 C C . ASP A 1 78 ? 1.288 -15.383 13.316 1.00 79.50 78 ASP A C 1
ATOM 616 O O . ASP A 1 78 ? 0.200 -15.687 13.809 1.00 79.50 78 ASP A O 1
ATOM 620 N N . THR A 1 79 ? 2.387 -16.099 13.547 1.00 72.44 79 THR A N 1
ATOM 621 C CA . THR A 1 79 ? 2.403 -17.306 14.391 1.00 72.44 79 THR A CA 1
ATOM 622 C C . THR A 1 79 ? 2.078 -17.024 15.860 1.00 72.44 79 THR A C 1
ATOM 624 O O . THR A 1 79 ? 1.695 -17.936 16.589 1.00 72.44 79 THR A O 1
ATOM 627 N N . GLU A 1 80 ? 2.201 -15.770 16.304 1.00 76.94 80 GLU A N 1
ATOM 628 C CA . GLU A 1 80 ? 2.051 -15.362 17.706 1.00 76.94 80 GLU A CA 1
ATOM 629 C C . GLU A 1 80 ? 0.864 -14.405 17.944 1.00 76.94 80 GLU A C 1
ATOM 631 O O . GLU A 1 80 ? 0.724 -13.860 19.039 1.00 76.94 80 GLU A O 1
ATOM 636 N N . ASN A 1 81 ? -0.019 -14.212 16.954 1.00 70.00 81 ASN A N 1
ATOM 637 C CA . ASN A 1 81 ? -1.154 -13.269 17.002 1.00 70.00 81 ASN A CA 1
ATOM 638 C C . ASN A 1 81 ? -0.764 -11.821 17.367 1.00 70.00 81 ASN A C 1
ATOM 640 O O . ASN A 1 81 ? -1.550 -11.064 17.966 1.00 70.00 81 ASN A O 1
ATOM 644 N N . LYS A 1 82 ? 0.464 -11.437 17.023 1.00 81.75 82 LYS A N 1
ATOM 645 C CA . LYS A 1 82 ? 0.992 -10.101 17.226 1.00 81.75 82 LYS A CA 1
ATOM 646 C C . LYS A 1 82 ? 0.356 -9.152 16.224 1.00 81.75 82 LYS A C 1
ATOM 648 O O . LYS A 1 82 ? -0.251 -8.178 16.661 1.00 81.75 82 LYS A O 1
ATOM 653 N N . LYS A 1 83 ? 0.414 -9.409 14.922 1.00 89.94 83 LYS A N 1
ATOM 654 C CA . LYS A 1 83 ? -0.002 -8.436 13.904 1.00 89.94 83 LYS A CA 1
ATOM 655 C C . LYS A 1 83 ? -1.469 -7.994 14.062 1.00 89.94 83 LYS A C 1
ATOM 657 O O . LYS A 1 83 ? -2.327 -8.745 14.536 1.00 89.94 83 LYS A O 1
ATOM 662 N N . LYS A 1 84 ? -1.780 -6.754 13.671 1.00 92.38 84 LYS A N 1
ATOM 663 C CA . LYS A 1 84 ? -3.147 -6.194 13.662 1.00 92.38 84 LYS A CA 1
ATOM 664 C C . LYS A 1 84 ? -3.468 -5.566 12.316 1.00 92.38 84 LYS A C 1
ATOM 666 O O . LYS A 1 84 ? -2.652 -4.829 11.772 1.00 92.38 84 LYS A O 1
ATOM 671 N N . LEU A 1 85 ? -4.674 -5.830 11.816 1.00 95.12 85 LEU A N 1
ATOM 672 C CA . LEU A 1 85 ? -5.224 -5.170 10.635 1.00 95.12 85 LEU A CA 1
ATOM 673 C C . LEU A 1 85 ? -6.349 -4.231 11.061 1.00 95.12 85 LEU A C 1
ATOM 675 O O . LEU A 1 85 ? -7.371 -4.671 11.597 1.00 95.12 85 LEU A O 1
ATOM 679 N N . PHE A 1 86 ? -6.144 -2.945 10.812 1.00 97.06 86 PHE A N 1
ATOM 680 C CA . PHE A 1 86 ? -7.119 -1.890 11.030 1.00 97.06 86 PHE A CA 1
ATOM 681 C C . PHE A 1 86 ? -7.661 -1.430 9.684 1.00 97.06 86 PHE A C 1
ATOM 683 O O . PHE A 1 86 ? -6.889 -1.111 8.785 1.00 97.06 86 PHE A O 1
ATOM 690 N N . ILE A 1 87 ? -8.980 -1.386 9.544 1.00 97.56 87 ILE A N 1
ATOM 691 C CA . ILE A 1 87 ? -9.654 -0.852 8.363 1.00 97.56 87 ILE A CA 1
ATOM 692 C C . ILE A 1 87 ? -10.251 0.493 8.744 1.00 97.56 87 ILE A C 1
ATOM 694 O O . ILE A 1 87 ? -11.092 0.563 9.634 1.00 97.56 87 ILE A O 1
ATOM 698 N N . LEU A 1 88 ? -9.817 1.559 8.088 1.00 98.06 88 LEU A N 1
ATOM 699 C CA . LEU A 1 88 ? -10.353 2.894 8.304 1.00 98.06 88 LEU A CA 1
ATOM 700 C C . LEU A 1 88 ? -11.297 3.242 7.159 1.00 98.06 88 LEU A C 1
ATOM 702 O O . LEU A 1 88 ? -10.845 3.514 6.049 1.00 98.06 88 LEU A O 1
ATOM 706 N N . HIS A 1 89 ? -12.597 3.238 7.436 1.00 98.00 89 HIS A N 1
ATOM 707 C CA . HIS A 1 89 ? -13.611 3.690 6.491 1.00 98.00 89 HIS A CA 1
ATOM 708 C C . HIS A 1 89 ? -13.718 5.211 6.554 1.00 98.00 89 HIS A C 1
ATOM 710 O O . HIS A 1 89 ? -14.140 5.777 7.560 1.00 98.00 89 HIS A O 1
ATOM 716 N N . ASN A 1 90 ? -13.279 5.871 5.490 1.00 97.19 90 ASN A N 1
ATOM 717 C CA . ASN A 1 90 ? -13.240 7.313 5.322 1.00 97.19 90 ASN A CA 1
ATOM 718 C C . ASN A 1 90 ? -14.423 7.778 4.462 1.00 97.19 90 ASN A C 1
ATOM 720 O O . ASN A 1 90 ? -14.313 8.020 3.255 1.00 97.19 90 ASN A O 1
ATOM 724 N N . PHE A 1 91 ? -15.570 7.955 5.102 1.00 97.06 91 PHE A N 1
ATOM 725 C CA . PHE A 1 91 ? -16.803 8.434 4.490 1.00 97.06 91 PHE A CA 1
ATOM 726 C C . PHE A 1 91 ? -16.807 9.960 4.325 1.00 97.06 91 PHE A C 1
ATOM 728 O O . PHE A 1 91 ? -17.738 10.654 4.718 1.00 97.06 91 PHE A O 1
ATOM 735 N N . MET A 1 92 ? -15.750 10.513 3.725 1.00 95.50 92 MET A N 1
ATOM 736 C CA . MET A 1 92 ? -15.560 11.965 3.564 1.00 95.50 92 MET A CA 1
ATOM 737 C C . MET A 1 92 ? -16.653 12.677 2.746 1.00 95.50 92 MET A C 1
ATOM 739 O O . MET A 1 92 ? -16.692 13.905 2.709 1.00 95.50 92 MET A O 1
ATOM 743 N N . HIS A 1 93 ? -17.495 11.914 2.051 1.00 95.81 93 HIS A N 1
ATOM 744 C CA . HIS A 1 93 ? -18.601 12.405 1.234 1.00 95.81 93 HIS A CA 1
ATOM 745 C C . HIS A 1 93 ? -19.942 12.414 1.983 1.00 95.81 93 HIS A C 1
ATOM 747 O O . HIS A 1 93 ? -20.907 12.953 1.452 1.00 95.81 93 HIS A O 1
ATOM 753 N N . LEU A 1 94 ? -20.002 11.835 3.187 1.00 95.88 94 LEU A N 1
ATOM 754 C CA . LEU A 1 94 ? -21.194 11.808 4.031 1.00 95.88 94 LEU A CA 1
ATOM 755 C C . LEU A 1 94 ? -21.111 12.923 5.069 1.00 95.88 94 LEU A C 1
ATOM 757 O O . LEU A 1 94 ? -20.039 13.181 5.634 1.00 95.88 94 LEU A O 1
ATOM 761 N N . PHE A 1 95 ? -22.241 13.589 5.295 1.00 97.50 95 PHE A N 1
ATOM 762 C CA . PHE A 1 95 ? -22.320 14.758 6.167 1.00 97.50 95 PHE A CA 1
ATOM 763 C C . PHE A 1 95 ? -23.150 14.493 7.427 1.00 97.50 95 PHE A C 1
ATOM 765 O O . PHE A 1 95 ? -22.804 14.995 8.500 1.00 97.50 95 PHE A O 1
ATOM 772 N N . GLU A 1 96 ? -24.199 13.679 7.317 1.00 98.38 96 GLU A N 1
ATOM 773 C CA . GLU A 1 96 ? -25.105 13.350 8.417 1.00 98.38 96 GLU A CA 1
ATOM 774 C C . GLU A 1 96 ? -24.722 12.024 9.087 1.00 98.38 96 GLU A C 1
ATOM 776 O O . GLU A 1 96 ? -24.136 11.121 8.480 1.00 98.38 96 GLU A O 1
ATOM 781 N N . THR A 1 97 ? -25.024 11.901 10.380 1.00 98.00 97 THR A N 1
ATOM 782 C CA . THR A 1 97 ? -24.709 10.691 11.155 1.00 98.00 97 THR A CA 1
ATOM 783 C C . THR A 1 97 ? -25.533 9.480 10.715 1.00 98.00 97 THR A C 1
ATOM 785 O O . THR A 1 97 ? -25.025 8.357 10.754 1.00 98.00 97 THR A O 1
ATOM 788 N N . THR A 1 98 ? -26.763 9.713 10.263 1.00 98.12 98 THR A N 1
ATOM 789 C CA . THR A 1 98 ? -27.699 8.730 9.696 1.00 98.12 98 THR A CA 1
ATOM 790 C C . THR A 1 98 ? -27.143 8.079 8.434 1.00 98.12 98 THR A C 1
ATOM 792 O O . THR A 1 98 ? -27.080 6.853 8.370 1.00 98.12 98 THR A O 1
ATOM 795 N N . ASP A 1 99 ? -26.632 8.870 7.489 1.00 97.25 99 ASP A N 1
ATOM 796 C CA . ASP A 1 99 ? -26.014 8.352 6.261 1.00 97.25 99 ASP A CA 1
ATOM 797 C C . ASP A 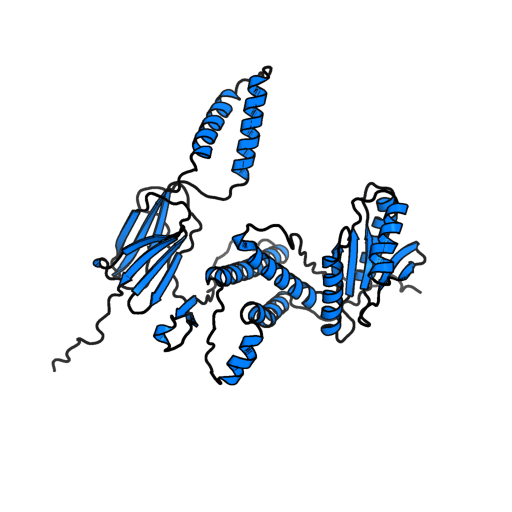1 99 ? -24.834 7.431 6.588 1.00 97.25 99 ASP A C 1
ATOM 799 O O . ASP A 1 99 ? -24.690 6.336 6.044 1.00 97.25 99 ASP A O 1
ATOM 803 N N . VAL A 1 100 ? -23.985 7.848 7.534 1.00 97.56 100 VAL A N 1
ATOM 804 C CA . VAL A 1 100 ? -22.848 7.032 7.971 1.00 97.56 100 VAL A CA 1
ATOM 805 C C . VAL A 1 100 ? -23.315 5.707 8.579 1.00 97.56 100 VAL A C 1
ATOM 807 O O . VAL A 1 100 ? -22.673 4.686 8.350 1.00 97.56 100 VAL A O 1
ATOM 810 N N . GLN A 1 101 ? -24.430 5.679 9.315 1.00 97.88 101 GLN A N 1
ATOM 811 C CA . GLN A 1 101 ? -24.979 4.436 9.869 1.00 97.88 101 GLN A CA 1
ATOM 812 C C . GLN A 1 101 ? -25.439 3.457 8.781 1.00 97.88 101 GLN A C 1
ATOM 814 O O . GLN A 1 101 ? -25.224 2.250 8.923 1.00 97.88 101 GLN A O 1
ATOM 819 N N . GLU A 1 102 ? -26.010 3.947 7.679 1.00 98.00 102 GLU A N 1
ATOM 820 C CA . GLU A 1 102 ? -26.382 3.100 6.538 1.00 98.00 102 GLU A CA 1
ATOM 821 C C . GLU A 1 102 ? -25.152 2.461 5.880 1.00 98.00 102 GLU A C 1
ATOM 823 O O . GLU A 1 102 ? -25.140 1.254 5.606 1.00 98.00 102 GLU A O 1
ATOM 828 N N . TYR A 1 103 ? -24.082 3.241 5.700 1.00 97.38 103 TYR A N 1
ATOM 829 C CA . TYR A 1 103 ? -22.812 2.730 5.179 1.00 97.38 103 TYR A CA 1
ATOM 830 C C . TYR A 1 103 ? -22.125 1.781 6.159 1.00 97.38 103 TYR A C 1
ATOM 832 O O . TYR A 1 103 ? -21.583 0.767 5.745 1.00 97.38 103 TYR A O 1
ATOM 840 N N . ILE A 1 104 ? -22.194 2.023 7.468 1.00 97.56 104 ILE A N 1
ATOM 841 C CA . ILE A 1 104 ? -21.678 1.067 8.454 1.00 97.56 104 ILE A CA 1
ATOM 842 C C . ILE A 1 104 ? -22.414 -0.273 8.352 1.00 97.56 104 ILE A C 1
ATOM 844 O O . ILE A 1 104 ? -21.783 -1.336 8.343 1.00 97.56 104 ILE A O 1
ATOM 848 N N . LYS A 1 105 ? -23.745 -0.238 8.260 1.00 97.69 105 LYS A N 1
ATOM 849 C CA . LYS A 1 105 ? -24.543 -1.454 8.128 1.00 97.69 105 LYS A CA 1
ATOM 850 C C . LYS A 1 105 ? -24.123 -2.249 6.892 1.00 97.69 105 LYS A C 1
ATOM 852 O O . LYS A 1 105 ? -23.804 -3.427 7.010 1.00 97.69 105 LYS A O 1
ATOM 857 N N . THR A 1 106 ? -24.050 -1.596 5.740 1.00 97.00 106 THR A N 1
ATOM 858 C CA . THR A 1 106 ? -23.751 -2.257 4.463 1.00 97.00 106 THR A CA 1
ATOM 859 C C . THR A 1 106 ? -22.273 -2.650 4.322 1.00 97.00 106 THR A C 1
ATOM 861 O O . THR A 1 106 ? -21.964 -3.818 4.074 1.00 97.00 106 THR A O 1
ATOM 864 N N . ASP A 1 107 ? -21.346 -1.720 4.558 1.00 96.50 107 ASP A N 1
ATOM 865 C CA . ASP A 1 107 ? -19.908 -1.894 4.310 1.00 96.50 107 ASP A CA 1
ATOM 866 C C . ASP A 1 107 ? -19.166 -2.601 5.456 1.00 96.50 107 ASP A C 1
ATOM 868 O O . ASP A 1 107 ? -18.014 -3.002 5.289 1.00 96.50 107 ASP A O 1
ATOM 872 N N . ILE A 1 108 ? -19.771 -2.772 6.635 1.00 96.25 108 ILE A N 1
ATOM 873 C CA . ILE A 1 108 ? -19.090 -3.367 7.800 1.00 96.25 108 ILE A CA 1
ATOM 874 C C . ILE A 1 108 ? -19.870 -4.543 8.362 1.00 96.25 108 ILE A C 1
ATOM 876 O O . ILE A 1 108 ? -19.326 -5.644 8.484 1.00 96.25 108 ILE A O 1
ATOM 880 N N . ILE A 1 109 ? -21.133 -4.327 8.720 1.00 96.50 109 ILE A N 1
ATOM 881 C CA . ILE A 1 109 ? -21.938 -5.364 9.369 1.00 96.50 109 ILE A CA 1
ATOM 882 C C . ILE A 1 109 ? -22.291 -6.450 8.352 1.00 96.50 109 ILE A C 1
ATOM 884 O O . ILE A 1 109 ? -21.950 -7.610 8.568 1.00 96.50 109 ILE A O 1
ATOM 888 N N . ASP A 1 110 ? -22.875 -6.082 7.216 1.00 95.50 110 ASP A N 1
ATOM 889 C CA . ASP A 1 110 ? -23.331 -7.038 6.207 1.00 95.50 110 ASP A CA 1
ATOM 890 C C . ASP A 1 110 ? -22.149 -7.611 5.404 1.00 95.50 110 ASP A C 1
ATOM 892 O O . ASP A 1 110 ? -22.050 -8.825 5.214 1.00 95.50 110 ASP A O 1
ATOM 896 N N . ALA A 1 111 ? -21.198 -6.766 4.985 1.00 94.44 111 ALA A N 1
ATOM 897 C CA . ALA A 1 111 ? -20.048 -7.197 4.182 1.00 94.44 111 ALA A CA 1
ATOM 898 C C . ALA A 1 111 ? -19.001 -8.016 4.961 1.00 94.44 111 ALA A C 1
ATOM 900 O O . ALA A 1 111 ? -18.368 -8.915 4.385 1.00 94.44 111 ALA A O 1
ATOM 901 N N . PHE A 1 112 ? -18.794 -7.704 6.251 1.00 93.88 112 PHE A N 1
ATOM 902 C CA . PHE A 1 112 ? -17.755 -8.329 7.080 1.00 93.88 112 PHE A CA 1
ATOM 903 C C . PHE A 1 112 ? -18.268 -9.089 8.312 1.00 93.88 112 PHE A C 1
ATOM 905 O O . PHE A 1 112 ? -17.461 -9.643 9.062 1.00 93.88 112 PHE A O 1
ATOM 912 N N . GLY A 1 113 ? -19.576 -9.125 8.577 1.00 94.25 113 GLY A N 1
ATOM 913 C CA . GLY A 1 113 ? -20.098 -9.672 9.835 1.00 94.25 113 GLY A CA 1
ATOM 914 C C . GLY A 1 113 ? -19.575 -8.907 11.057 1.00 94.25 113 GLY A C 1
ATOM 915 O O . GLY A 1 113 ? -19.301 -9.512 12.099 1.00 94.25 113 GLY A O 1
ATOM 916 N N . GLY A 1 114 ? -19.326 -7.602 10.902 1.00 95.31 114 GLY A N 1
ATOM 917 C CA . GLY A 1 114 ? -18.760 -6.757 11.946 1.00 95.31 114 GLY A CA 1
ATOM 918 C C . GLY A 1 114 ? -19.680 -6.659 13.160 1.00 95.31 114 GLY A C 1
ATOM 919 O O . GLY A 1 114 ? -20.878 -6.427 13.029 1.00 95.31 114 GLY A O 1
ATOM 920 N N . LYS A 1 115 ? -19.110 -6.819 14.356 1.00 96.56 115 LYS A N 1
ATOM 921 C CA . LYS A 1 115 ? -19.808 -6.594 15.625 1.00 96.56 115 LYS A CA 1
ATOM 922 C C . LYS A 1 115 ? -19.407 -5.252 16.198 1.00 96.56 115 LYS A C 1
ATOM 924 O O . LYS A 1 115 ? -18.214 -4.983 16.326 1.00 96.56 115 LYS A O 1
ATOM 929 N N . GLU A 1 116 ? -20.398 -4.451 16.547 1.00 97.06 116 GLU A N 1
ATOM 930 C CA . GLU A 1 116 ? -20.196 -3.187 17.240 1.00 97.06 116 GLU A CA 1
ATOM 931 C C . GLU A 1 116 ? -19.593 -3.428 18.627 1.00 97.06 116 GLU A C 1
ATOM 933 O O . GLU A 1 116 ? -20.011 -4.329 19.361 1.00 97.06 116 GLU A O 1
ATOM 938 N N . ILE A 1 117 ? -18.584 -2.634 18.972 1.00 96.88 117 ILE A N 1
ATOM 939 C CA . ILE A 1 117 ? -17.981 -2.599 20.295 1.00 96.88 117 ILE A CA 1
ATOM 940 C C . ILE A 1 117 ? -17.888 -1.138 20.720 1.00 96.88 117 ILE A C 1
ATOM 942 O O . ILE A 1 117 ? -17.390 -0.288 19.980 1.00 96.88 117 ILE A O 1
ATOM 946 N N . GLN A 1 118 ? -18.352 -0.867 21.936 1.00 96.12 118 GLN A N 1
ATOM 947 C CA . GLN A 1 118 ? -18.306 0.448 22.548 1.00 96.12 118 GLN A CA 1
ATOM 948 C C . GLN A 1 118 ? -17.618 0.351 23.906 1.00 96.12 118 GLN A C 1
ATOM 950 O O . GLN A 1 118 ? -17.897 -0.564 24.686 1.00 96.12 118 GLN A O 1
ATOM 955 N N . ASN A 1 119 ? -16.708 1.279 24.194 1.00 93.31 119 ASN A N 1
ATOM 956 C CA . ASN A 1 119 ? -16.142 1.407 25.534 1.00 93.31 119 ASN A CA 1
ATOM 957 C C . ASN A 1 119 ? -16.982 2.357 26.413 1.00 93.31 119 ASN A C 1
ATOM 959 O O . ASN A 1 119 ? -17.852 3.063 25.897 1.00 93.31 119 ASN A O 1
ATOM 963 N N . PRO A 1 120 ? -16.749 2.396 27.740 1.00 93.38 120 PRO A N 1
ATOM 964 C CA . PRO A 1 120 ? -17.480 3.285 28.646 1.00 93.38 120 PRO A CA 1
ATOM 965 C C . PRO A 1 120 ? -17.345 4.776 28.309 1.00 93.38 120 PRO A C 1
ATOM 967 O O . PRO A 1 120 ? -18.218 5.564 28.661 1.00 93.38 120 PRO A O 1
ATOM 970 N N . GLU A 1 121 ? -16.284 5.173 27.600 1.00 90.56 121 GLU A N 1
ATOM 971 C CA . GLU A 1 121 ? -16.079 6.545 27.123 1.00 90.56 121 GLU A CA 1
ATOM 972 C C . GLU A 1 121 ? -16.920 6.891 25.874 1.00 90.56 121 GLU A C 1
ATOM 974 O O . GLU A 1 121 ? -16.832 8.004 25.348 1.00 90.56 121 GLU A O 1
ATOM 979 N N . GLY A 1 122 ? -17.743 5.953 25.393 1.00 90.12 122 GLY A N 1
ATOM 980 C CA . GLY A 1 122 ? -18.619 6.132 24.239 1.00 90.12 122 GLY A CA 1
ATOM 981 C C . GLY A 1 122 ? -17.886 6.092 22.898 1.00 90.12 122 GLY A C 1
ATOM 982 O O . GLY A 1 122 ? -18.445 6.512 21.881 1.00 90.12 122 GLY A O 1
ATOM 983 N N . GLU A 1 123 ? -16.638 5.624 22.880 1.00 93.38 123 GLU A N 1
ATOM 984 C CA . GLU A 1 123 ? -15.864 5.421 21.664 1.00 93.38 123 GLU A CA 1
ATOM 985 C C . GLU A 1 123 ? -16.264 4.089 21.025 1.00 93.38 123 GLU A C 1
ATOM 987 O O . GLU A 1 123 ? -16.364 3.065 21.703 1.00 93.38 123 GLU A O 1
ATOM 992 N N . LEU A 1 124 ? -16.496 4.123 19.714 1.00 95.12 124 LEU A N 1
ATOM 993 C CA . LEU A 1 124 ? -17.090 3.032 18.954 1.00 95.12 124 LEU A CA 1
ATOM 994 C C . LEU A 1 124 ? -16.106 2.484 17.922 1.00 95.12 124 LEU A C 1
ATOM 996 O O . LEU A 1 124 ? -15.449 3.252 17.217 1.00 95.12 124 LEU A O 1
ATOM 1000 N N . TRP A 1 125 ? -16.053 1.167 17.781 1.00 97.56 125 TRP A N 1
ATOM 1001 C CA . TRP A 1 125 ? -15.402 0.490 16.662 1.00 97.56 125 TRP A CA 1
ATOM 1002 C C . TRP A 1 125 ? -16.147 -0.801 16.337 1.00 97.56 125 TRP A C 1
ATOM 1004 O O . TRP A 1 125 ? -17.001 -1.253 17.097 1.00 97.56 125 TRP A O 1
ATOM 1014 N N . TYR A 1 126 ? -15.805 -1.424 15.215 1.00 97.56 126 TYR A N 1
ATOM 1015 C CA . TYR A 1 126 ? -16.387 -2.706 14.833 1.00 97.56 126 TYR A CA 1
ATOM 1016 C C . TYR A 1 126 ? -15.299 -3.762 14.745 1.00 97.56 126 TYR A C 1
ATOM 1018 O O . TYR A 1 126 ? -14.186 -3.491 14.298 1.00 97.56 126 TYR A O 1
ATOM 1026 N N . GLN A 1 127 ? -15.603 -4.983 15.165 1.00 96.00 127 GLN A N 1
ATOM 1027 C CA . GLN A 1 127 ? -14.680 -6.106 15.062 1.00 96.00 127 GLN A CA 1
ATOM 1028 C C . GLN A 1 127 ? -15.290 -7.212 14.211 1.00 96.00 127 GLN A C 1
ATOM 1030 O O . GLN A 1 127 ? -16.375 -7.709 14.513 1.00 96.00 127 GLN A O 1
ATOM 1035 N N . SER A 1 128 ? -14.570 -7.637 13.175 1.00 93.69 128 SER A N 1
ATOM 1036 C CA . SER A 1 128 ? -14.954 -8.771 12.336 1.00 93.69 128 SER A CA 1
ATOM 1037 C C . SER A 1 128 ? -13.983 -9.944 12.510 1.00 93.69 128 SER A C 1
ATOM 1039 O O . SER A 1 128 ? -12.788 -9.781 12.785 1.00 93.69 128 SER A O 1
ATOM 1041 N N . LYS A 1 129 ? -14.521 -11.163 12.395 1.00 77.56 129 LYS A N 1
ATOM 1042 C CA . LYS A 1 129 ? -13.782 -12.437 12.452 1.00 77.56 129 LYS A CA 1
ATOM 1043 C C . LYS A 1 129 ? -14.271 -13.341 11.321 1.00 77.56 129 LYS A C 1
ATOM 1045 O O . LYS A 1 129 ? -14.960 -14.323 11.564 1.00 77.56 129 LYS A O 1
ATOM 1050 N N . MET A 1 130 ? -14.001 -12.942 10.080 1.00 65.25 130 MET A N 1
ATOM 1051 C CA . MET A 1 130 ? -14.618 -13.584 8.915 1.00 65.25 130 MET A CA 1
ATOM 1052 C C . MET A 1 130 ? -14.053 -14.962 8.558 1.00 65.25 130 MET A C 1
ATOM 1054 O O . MET A 1 130 ? -14.823 -15.889 8.344 1.00 65.25 130 MET A O 1
ATOM 1058 N N . ILE A 1 131 ? -12.729 -15.095 8.426 1.00 65.12 131 ILE A N 1
ATOM 1059 C CA . ILE A 1 131 ? -12.121 -16.279 7.778 1.00 65.12 131 ILE A CA 1
ATOM 1060 C C . ILE A 1 131 ? -11.057 -16.936 8.663 1.00 65.12 131 ILE A C 1
ATOM 1062 O O . ILE A 1 131 ? -10.884 -18.152 8.643 1.00 65.12 131 ILE A O 1
ATOM 1066 N N . SER A 1 132 ? -10.359 -16.151 9.476 1.00 65.56 132 SER A N 1
ATOM 1067 C CA . SER A 1 132 ? -9.348 -16.628 10.412 1.00 65.56 132 SER A CA 1
ATOM 1068 C C . SER A 1 132 ? -9.663 -16.123 11.819 1.00 65.56 132 SER A C 1
ATOM 1070 O O . SER A 1 132 ? -10.400 -15.153 12.005 1.00 65.56 132 SER A O 1
ATOM 1072 N N . LYS A 1 133 ? -9.074 -16.753 12.844 1.00 74.75 133 LYS A N 1
ATOM 1073 C CA . LYS A 1 133 ? -9.110 -16.225 14.222 1.00 74.75 133 LYS A CA 1
ATOM 1074 C C . LYS A 1 133 ? -8.437 -14.846 14.344 1.00 74.75 133 LYS A C 1
ATOM 1076 O O . LYS A 1 133 ? -8.487 -14.260 15.422 1.00 74.75 133 LYS A O 1
ATOM 1081 N N . PHE A 1 134 ? -7.842 -14.340 13.261 1.00 83.94 134 PHE A N 1
ATOM 1082 C CA . PHE A 1 134 ? -7.219 -13.032 13.165 1.00 83.94 134 PHE A CA 1
ATOM 1083 C C . PHE A 1 134 ? -8.289 -11.926 13.162 1.00 83.94 134 PHE A C 1
ATOM 1085 O O . PHE A 1 134 ? -9.048 -11.807 12.190 1.00 83.94 134 PHE A O 1
ATOM 1092 N N . PRO A 1 135 ? -8.389 -11.131 14.241 1.00 86.31 135 PRO A N 1
ATOM 1093 C CA . PRO A 1 135 ? -9.397 -10.089 14.345 1.00 86.31 135 PRO A CA 1
ATOM 1094 C C . PRO A 1 135 ? -9.050 -8.903 13.442 1.00 86.31 135 PRO A C 1
ATOM 1096 O O . PRO A 1 135 ? -7.919 -8.416 13.457 1.00 86.31 135 PRO A O 1
ATOM 1099 N N . VAL A 1 136 ? -10.048 -8.401 12.719 1.00 94.38 136 VAL A N 1
ATOM 1100 C CA . VAL A 1 136 ? -9.956 -7.145 11.966 1.00 94.38 136 VAL A CA 1
ATOM 1101 C C . VAL A 1 136 ? -10.765 -6.086 12.705 1.00 94.38 136 VAL A C 1
ATOM 1103 O O . VAL A 1 136 ? -11.897 -6.345 13.123 1.00 94.38 136 VAL A O 1
ATOM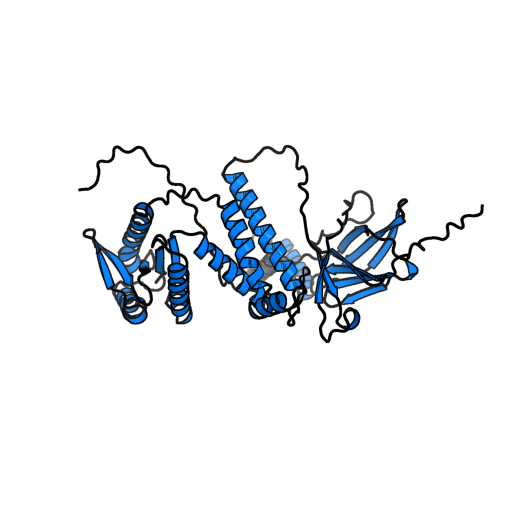 1106 N N . VAL A 1 137 ? -10.168 -4.913 12.914 1.00 96.69 137 VAL A N 1
ATOM 1107 C CA . VAL A 1 137 ? -10.809 -3.788 13.609 1.00 96.69 137 VAL A CA 1
ATOM 1108 C C . VAL A 1 137 ? -11.156 -2.722 12.584 1.00 96.69 137 VAL A C 1
ATOM 1110 O O . VAL A 1 137 ? -10.281 -2.262 11.858 1.00 96.69 137 VAL A O 1
ATOM 1113 N N . HIS A 1 138 ? -12.422 -2.333 12.517 1.00 98.00 138 HIS A N 1
ATOM 1114 C CA . HIS A 1 138 ? -12.908 -1.303 11.616 1.00 98.00 138 HIS A CA 1
ATOM 1115 C C . HIS A 1 138 ? -13.196 -0.018 12.391 1.00 98.00 138 HIS A C 1
ATOM 1117 O O . HIS A 1 138 ? -13.848 -0.032 13.439 1.00 98.00 138 HIS A O 1
ATOM 1123 N N . PHE A 1 139 ? -12.726 1.089 11.835 1.00 98.38 139 PHE A N 1
ATOM 1124 C CA . PHE A 1 139 ? -12.853 2.439 12.354 1.00 98.38 139 PHE A CA 1
ATOM 1125 C C . PHE A 1 139 ? -13.611 3.312 11.363 1.00 98.38 139 PHE A C 1
ATOM 1127 O O . PHE A 1 139 ? -13.542 3.082 10.155 1.00 98.38 139 PHE A O 1
ATOM 1134 N N . ILE A 1 140 ? -14.299 4.328 11.884 1.00 98.19 140 ILE A N 1
ATOM 1135 C CA . ILE A 1 140 ? -15.154 5.218 11.095 1.00 98.19 140 ILE A CA 1
ATOM 1136 C C . ILE A 1 140 ? -14.591 6.630 11.131 1.00 98.19 140 ILE A C 1
ATOM 1138 O O . ILE A 1 140 ? -14.358 7.186 12.205 1.00 98.19 140 ILE A O 1
ATOM 1142 N N . MET A 1 141 ? -14.411 7.228 9.964 1.00 98.19 141 MET A N 1
ATOM 1143 C CA . MET A 1 141 ? -14.170 8.655 9.814 1.00 98.19 141 MET A CA 1
ATOM 1144 C C . MET A 1 141 ? -15.111 9.227 8.763 1.00 98.19 141 MET A C 1
ATOM 1146 O O . MET A 1 141 ? -15.524 8.540 7.833 1.00 98.19 141 MET A O 1
ATOM 1150 N N . ALA A 1 142 ? -15.442 10.499 8.922 1.00 97.75 142 ALA A N 1
ATOM 1151 C CA . ALA A 1 142 ? -16.297 11.249 8.017 1.00 97.75 142 ALA A CA 1
ATOM 1152 C C . ALA A 1 142 ? -15.701 12.638 7.753 1.00 97.75 142 ALA A C 1
ATOM 1154 O O . ALA A 1 142 ? -14.610 12.977 8.231 1.00 97.75 142 ALA A O 1
ATOM 1155 N N . ASN A 1 143 ? -16.406 13.462 6.980 1.00 96.00 143 ASN A N 1
ATOM 1156 C CA . ASN A 1 143 ? -15.960 14.814 6.666 1.00 96.00 143 ASN A CA 1
ATOM 1157 C C . ASN A 1 143 ? -15.769 15.645 7.947 1.00 96.00 143 ASN A C 1
ATOM 1159 O O . ASN A 1 143 ? -16.727 15.848 8.685 1.00 96.00 143 ASN A O 1
ATOM 1163 N N . ALA A 1 144 ? -14.561 16.160 8.198 1.00 96.06 144 ALA A N 1
ATOM 1164 C CA . ALA A 1 144 ? -14.218 16.859 9.443 1.00 96.06 144 ALA A CA 1
ATOM 1165 C C . ALA A 1 144 ? -15.085 18.092 9.758 1.00 96.06 144 ALA A C 1
ATOM 1167 O O . ALA A 1 144 ? -15.170 18.482 10.920 1.00 96.06 144 ALA A O 1
ATOM 1168 N N . PHE A 1 145 ? -15.730 18.685 8.751 1.00 96.12 145 PHE A N 1
ATOM 1169 C CA . PHE A 1 145 ? -16.591 19.863 8.895 1.00 96.12 145 PHE A CA 1
ATOM 1170 C C . PHE A 1 145 ? -18.087 19.528 8.889 1.00 96.12 145 PHE A C 1
ATOM 1172 O O . PHE A 1 145 ? -18.918 20.425 8.781 1.00 96.12 145 PHE A O 1
ATOM 1179 N N . SER A 1 146 ? -18.433 18.246 8.978 1.00 97.81 146 SER A N 1
ATOM 1180 C CA . SER A 1 146 ? -19.813 17.766 9.004 1.00 97.81 146 SER A CA 1
ATOM 1181 C C . SER A 1 146 ? -20.240 17.299 10.393 1.00 97.81 146 SER A C 1
ATOM 1183 O O . SER A 1 146 ? -19.392 17.036 11.250 1.00 97.81 146 SER A O 1
ATOM 1185 N N . GLU A 1 147 ? -21.548 17.135 10.601 1.00 98.06 147 GLU A N 1
ATOM 1186 C CA . GLU A 1 147 ? -22.102 16.554 11.829 1.00 98.06 147 GLU A CA 1
ATOM 1187 C C . GLU A 1 147 ? -21.491 15.173 12.110 1.00 98.06 147 GLU A C 1
ATOM 1189 O O . GLU A 1 147 ? -21.001 14.910 13.213 1.00 98.06 147 GLU A O 1
ATOM 1194 N N . ALA A 1 148 ? -21.422 14.322 11.084 1.00 97.75 148 ALA A N 1
ATOM 1195 C CA . ALA A 1 148 ? -20.802 13.010 11.183 1.00 97.75 148 ALA A CA 1
ATOM 1196 C C . ALA A 1 148 ? -19.322 13.085 11.591 1.00 97.75 148 ALA A C 1
ATOM 1198 O O . ALA A 1 148 ? -18.870 12.321 12.446 1.00 97.75 148 ALA A O 1
ATOM 1199 N N . GLY A 1 149 ? -18.549 14.015 11.022 1.00 97.56 149 GLY A N 1
ATOM 1200 C CA . GLY A 1 149 ? -17.135 14.174 11.372 1.00 97.56 149 GLY A CA 1
ATOM 1201 C C . GLY A 1 149 ? -16.924 14.629 12.808 1.00 97.56 149 GLY A C 1
ATOM 1202 O O . GLY A 1 149 ? -16.044 14.095 13.488 1.00 97.56 149 GLY A O 1
ATOM 1203 N N . VAL A 1 150 ? -17.753 15.562 13.288 1.00 97.75 150 VAL A N 1
ATOM 1204 C CA . VAL A 1 150 ? -17.759 15.999 14.693 1.00 97.75 150 VAL A CA 1
ATOM 1205 C C . VAL A 1 150 ? -18.066 14.819 15.619 1.00 97.75 150 VAL A C 1
ATOM 1207 O O . VAL A 1 150 ? -17.426 14.672 16.662 1.00 97.75 150 VAL A O 1
ATOM 1210 N N . TYR A 1 151 ? -18.993 13.943 15.223 1.00 97.50 151 TYR A N 1
ATOM 1211 C CA . TYR A 1 151 ? -19.382 12.779 16.012 1.00 97.50 151 TYR A CA 1
ATOM 1212 C C . TYR A 1 151 ? -18.306 11.675 16.054 1.00 97.50 151 TYR A C 1
ATOM 1214 O O . TYR A 1 151 ? -17.995 11.166 17.138 1.00 97.50 151 TYR A O 1
ATOM 1222 N N . TYR A 1 152 ? -17.742 11.294 14.900 1.00 97.50 152 TYR A N 1
ATOM 1223 C CA . TYR A 1 152 ? -16.872 10.116 14.769 1.00 97.50 152 TYR A CA 1
ATOM 1224 C C . TYR A 1 152 ? -15.373 10.426 14.902 1.00 97.50 152 TYR A C 1
ATOM 1226 O O . TYR A 1 152 ? -14.670 9.728 15.635 1.00 97.50 152 TYR A O 1
ATOM 1234 N N . ASN A 1 153 ? -14.851 11.464 14.238 1.00 97.75 153 ASN A N 1
ATOM 1235 C CA . ASN A 1 153 ? -13.410 11.566 13.956 1.00 97.75 153 ASN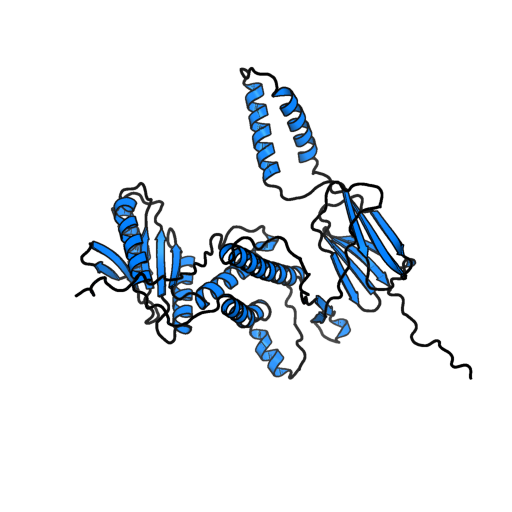 A CA 1
ATOM 1236 C C . ASN A 1 153 ? -12.546 11.639 15.220 1.00 97.75 153 ASN A C 1
ATOM 1238 O O . ASN A 1 153 ? -11.569 10.902 15.344 1.00 97.75 153 ASN A O 1
ATOM 1242 N N . ALA A 1 154 ? -12.909 12.492 16.181 1.00 96.50 154 ALA A N 1
ATOM 1243 C CA . ALA A 1 154 ? -12.128 12.657 17.408 1.00 96.50 154 ALA A CA 1
ATOM 1244 C C . ALA A 1 154 ? -12.103 11.376 18.263 1.00 96.50 154 ALA A C 1
ATOM 1246 O O . ALA A 1 154 ? -11.068 11.041 18.844 1.00 96.50 154 ALA A O 1
ATOM 1247 N N . LYS A 1 155 ? -13.224 10.642 18.315 1.00 96.44 155 LYS A N 1
ATOM 1248 C CA . LYS A 1 155 ? -13.331 9.360 19.029 1.00 96.44 155 LYS A CA 1
ATOM 1249 C C . LYS A 1 155 ? -12.499 8.285 18.334 1.00 96.44 155 LYS A C 1
ATOM 1251 O O . LYS A 1 155 ? -11.732 7.589 18.992 1.00 96.44 155 LYS A O 1
ATOM 1256 N N . THR A 1 156 ? -12.586 8.210 17.008 1.00 97.25 156 THR A N 1
ATOM 1257 C CA . THR A 1 156 ? -11.819 7.265 16.191 1.00 97.25 156 THR A CA 1
ATOM 1258 C C . THR A 1 156 ? -10.316 7.489 16.305 1.00 97.25 156 THR A C 1
ATOM 1260 O O . THR A 1 156 ? -9.577 6.537 16.542 1.00 97.25 156 THR A O 1
ATOM 1263 N N . ILE A 1 157 ? -9.846 8.736 16.207 1.00 96.69 157 ILE A N 1
ATOM 1264 C CA . ILE A 1 157 ? -8.419 9.059 16.362 1.00 96.69 157 ILE A CA 1
ATOM 1265 C C . ILE A 1 157 ? -7.929 8.642 17.751 1.00 96.69 157 ILE A C 1
ATOM 1267 O O . ILE A 1 157 ? -6.886 7.996 17.866 1.00 96.69 157 ILE A O 1
ATOM 1271 N N . ARG A 1 158 ? -8.702 8.946 18.803 1.00 95.56 158 ARG A N 1
ATOM 1272 C CA . ARG A 1 158 ? -8.353 8.564 20.175 1.00 95.56 158 ARG A CA 1
ATOM 1273 C C . ARG A 1 158 ? -8.303 7.049 20.355 1.00 95.56 158 ARG A C 1
ATOM 1275 O O . ARG A 1 158 ? -7.382 6.550 20.997 1.00 95.56 158 ARG A O 1
ATOM 1282 N N . LEU A 1 159 ? -9.244 6.316 19.760 1.00 95.62 159 LEU A N 1
ATOM 1283 C CA . LEU A 1 159 ? -9.222 4.856 19.754 1.00 95.62 159 LEU A CA 1
ATOM 1284 C C . LEU A 1 159 ? -7.981 4.319 19.057 1.00 95.62 159 LEU A C 1
ATOM 1286 O O . LEU A 1 159 ? -7.277 3.513 19.651 1.00 95.62 159 LEU A O 1
ATOM 1290 N N . ILE A 1 160 ? -7.675 4.775 17.841 1.00 94.81 160 ILE A N 1
ATOM 1291 C CA . ILE A 1 160 ? -6.487 4.322 17.103 1.00 94.81 160 ILE A CA 1
ATOM 1292 C C . ILE A 1 160 ? -5.223 4.569 17.937 1.00 94.81 160 ILE A C 1
ATOM 1294 O O . ILE A 1 160 ? -4.403 3.665 18.084 1.00 94.81 160 ILE A O 1
ATOM 1298 N N . GLN A 1 161 ? -5.100 5.743 18.562 1.00 92.94 161 GLN A N 1
ATOM 1299 C CA . GLN A 1 161 ? -3.994 6.056 19.472 1.00 92.94 161 GLN A CA 1
ATOM 1300 C C . GLN A 1 161 ? -3.935 5.105 20.675 1.00 92.94 161 GLN A C 1
ATOM 1302 O O . GLN A 1 161 ? -2.857 4.616 21.002 1.00 92.94 161 GLN A O 1
ATOM 1307 N N . LYS A 1 162 ? -5.073 4.793 21.309 1.00 91.88 162 LYS A N 1
ATOM 1308 C CA . LYS A 1 162 ? -5.149 3.809 22.404 1.00 91.88 162 LYS A CA 1
ATOM 1309 C C . LYS A 1 162 ? -4.761 2.407 21.931 1.00 91.88 162 LYS A C 1
ATOM 1311 O O . LYS A 1 162 ? -3.992 1.732 22.606 1.00 91.88 162 LYS A O 1
ATOM 1316 N N . PHE A 1 163 ? -5.253 1.965 20.776 1.00 91.75 163 PHE A N 1
ATOM 1317 C CA . PHE A 1 163 ? -4.933 0.657 20.203 1.00 91.75 163 PHE A CA 1
ATOM 1318 C C . PHE A 1 163 ? -3.441 0.528 19.882 1.00 91.75 163 PHE A C 1
ATOM 1320 O O . PHE A 1 163 ? -2.848 -0.500 20.190 1.00 91.75 163 PHE A O 1
ATOM 1327 N N . ILE A 1 164 ? -2.825 1.571 19.319 1.00 90.00 164 ILE A N 1
ATOM 1328 C CA . ILE A 1 164 ? -1.380 1.608 19.056 1.00 90.00 164 ILE A CA 1
ATOM 1329 C C . ILE A 1 164 ? -0.593 1.673 20.373 1.00 90.00 164 ILE A C 1
ATOM 1331 O O . ILE A 1 164 ? 0.370 0.937 20.542 1.00 90.00 164 ILE A O 1
ATOM 1335 N N . GLY A 1 165 ? -1.006 2.511 21.327 1.00 87.31 165 GLY A N 1
ATOM 1336 C CA . GLY A 1 165 ? -0.292 2.705 22.594 1.00 87.31 165 GLY A CA 1
ATOM 1337 C C . GLY A 1 165 ? -0.401 1.533 23.574 1.00 87.31 165 GLY A C 1
ATOM 1338 O O . GLY A 1 165 ? 0.480 1.343 24.406 1.00 87.31 165 GLY A O 1
ATOM 1339 N N . THR A 1 166 ? -1.468 0.737 23.482 1.00 85.38 166 THR A N 1
ATOM 1340 C CA . THR A 1 166 ? -1.637 -0.510 24.255 1.00 85.38 166 THR A CA 1
ATOM 1341 C C . THR A 1 166 ? -1.014 -1.713 23.566 1.00 85.38 166 THR A C 1
ATOM 1343 O O . THR A 1 166 ? -0.920 -2.787 24.167 1.00 85.38 166 THR A O 1
ATOM 1346 N N . TYR A 1 167 ? -0.601 -1.556 22.309 1.00 81.44 167 TYR A N 1
ATOM 1347 C CA . TYR A 1 167 ? 0.044 -2.620 21.582 1.00 81.44 167 TYR A CA 1
ATOM 1348 C C . TYR A 1 167 ? 1.372 -2.947 22.272 1.00 81.44 167 TYR A C 1
ATOM 1350 O O . TYR A 1 167 ? 2.179 -2.037 22.483 1.00 81.44 167 TYR A O 1
ATOM 1358 N N . PRO A 1 168 ? 1.601 -4.211 22.674 1.00 73.31 168 PRO A N 1
ATOM 1359 C CA . PRO A 1 168 ? 2.812 -4.563 23.387 1.00 73.31 168 PRO A CA 1
ATOM 1360 C C . PRO A 1 168 ? 3.984 -4.200 22.490 1.00 73.31 168 PRO A C 1
ATOM 1362 O O . PRO A 1 168 ? 4.084 -4.715 21.376 1.00 73.31 168 PRO A O 1
ATOM 1365 N N . THR A 1 169 ? 4.853 -3.306 22.967 1.00 63.47 169 THR A N 1
ATOM 1366 C CA . THR A 1 169 ? 6.122 -3.029 22.307 1.00 63.47 169 THR A CA 1
ATOM 1367 C C . THR A 1 169 ? 6.784 -4.376 22.128 1.00 63.47 169 THR A C 1
ATOM 1369 O O . THR A 1 169 ? 7.161 -5.031 23.106 1.00 63.47 169 THR A O 1
ATOM 1372 N N . THR A 1 170 ? 6.844 -4.849 20.887 1.00 60.44 170 THR A N 1
ATOM 1373 C CA . THR A 1 170 ? 7.543 -6.086 20.623 1.00 60.44 170 THR A CA 1
ATOM 1374 C C . THR A 1 170 ? 8.969 -5.819 21.095 1.00 60.44 170 THR A C 1
ATOM 1376 O O . THR A 1 170 ? 9.604 -4.838 20.718 1.00 60.44 170 THR A O 1
ATOM 1379 N N . SER A 1 171 ? 9.496 -6.662 21.984 1.00 54.56 171 SER A N 1
ATOM 1380 C CA . SER A 1 171 ? 10.904 -6.591 22.408 1.00 54.56 171 SER A CA 1
ATOM 1381 C C . SER A 1 171 ? 11.873 -6.768 21.227 1.00 54.56 171 SER A C 1
ATOM 1383 O O . SER A 1 171 ? 13.092 -6.663 21.381 1.00 54.56 171 SER A O 1
ATOM 1385 N N . ARG A 1 172 ? 11.324 -7.028 20.035 1.00 66.31 172 ARG A N 1
ATOM 1386 C CA . ARG A 1 172 ? 11.997 -7.118 18.758 1.00 66.31 172 ARG A CA 1
ATOM 1387 C C . ARG A 1 172 ? 12.555 -5.747 18.375 1.00 66.31 172 ARG A C 1
ATOM 1389 O O . ARG A 1 172 ? 11.899 -4.921 17.752 1.00 66.31 172 ARG A O 1
ATOM 1396 N N . LYS A 1 173 ? 13.829 -5.538 18.699 1.00 71.25 173 LYS A N 1
ATOM 1397 C CA . LYS A 1 173 ? 14.647 -4.515 18.046 1.00 71.25 173 LYS A CA 1
ATOM 1398 C C . LYS A 1 173 ? 14.809 -4.916 16.580 1.00 71.25 173 LYS A C 1
ATOM 1400 O O . LYS A 1 173 ? 15.597 -5.804 16.272 1.00 71.25 173 LYS A O 1
ATOM 1405 N N . ILE A 1 174 ? 14.029 -4.311 15.689 1.00 75.69 174 ILE A N 1
ATOM 1406 C CA . ILE A 1 174 ? 14.167 -4.524 14.246 1.00 75.69 174 ILE A CA 1
ATOM 1407 C C . ILE A 1 174 ? 15.177 -3.513 13.709 1.00 75.69 174 ILE A C 1
ATOM 1409 O O . ILE A 1 174 ? 14.969 -2.303 13.808 1.00 75.69 174 ILE A O 1
ATOM 1413 N N . ASN A 1 175 ? 16.256 -3.996 13.094 1.00 85.38 175 ASN A N 1
ATOM 1414 C CA . ASN A 1 175 ? 17.035 -3.164 12.190 1.00 85.38 175 ASN A CA 1
ATOM 1415 C C . ASN A 1 175 ? 16.261 -3.057 10.870 1.00 85.38 175 ASN A C 1
ATOM 1417 O O . ASN A 1 175 ? 16.262 -3.982 10.060 1.00 85.38 175 ASN A O 1
ATOM 1421 N N . MET A 1 176 ? 15.580 -1.928 10.659 1.00 83.44 176 MET A N 1
ATOM 1422 C CA . MET A 1 176 ? 14.733 -1.724 9.477 1.00 83.44 176 MET A CA 1
ATOM 1423 C C . MET A 1 176 ? 15.487 -1.909 8.158 1.00 83.44 176 MET A C 1
ATOM 1425 O O . MET A 1 176 ? 14.897 -2.363 7.185 1.00 83.44 176 MET A O 1
ATOM 1429 N N . THR A 1 177 ? 16.783 -1.587 8.116 1.00 86.12 177 THR A N 1
ATOM 1430 C CA . THR A 1 177 ? 17.581 -1.772 6.897 1.00 86.12 177 THR A CA 1
ATOM 1431 C C . THR A 1 177 ? 17.758 -3.254 6.594 1.00 86.12 177 THR A C 1
ATOM 1433 O O . THR A 1 177 ? 17.516 -3.675 5.469 1.00 86.12 177 THR A O 1
ATOM 1436 N N . GLU A 1 178 ? 18.138 -4.048 7.595 1.00 89.56 178 GLU A N 1
ATOM 1437 C CA . GLU A 1 178 ? 18.297 -5.499 7.445 1.00 89.56 178 GLU A CA 1
ATOM 1438 C C . GLU A 1 178 ? 16.969 -6.162 7.094 1.00 89.56 178 GLU A C 1
ATOM 1440 O O . GLU A 1 178 ? 16.927 -6.961 6.169 1.00 89.56 178 GLU A O 1
ATOM 1445 N N . ALA A 1 179 ? 15.875 -5.765 7.746 1.00 88.00 179 ALA A N 1
ATOM 1446 C CA . ALA A 1 179 ? 14.560 -6.341 7.490 1.00 88.00 179 ALA A CA 1
ATOM 1447 C C . ALA A 1 179 ? 14.050 -6.038 6.067 1.00 88.00 179 ALA A C 1
ATOM 1449 O O . ALA A 1 179 ? 13.490 -6.911 5.406 1.00 88.00 179 ALA A O 1
ATOM 1450 N N . VAL A 1 180 ? 14.284 -4.821 5.558 1.00 87.94 180 VAL A N 1
ATOM 1451 C CA . VAL A 1 180 ? 13.977 -4.474 4.159 1.00 87.94 180 VAL A CA 1
ATOM 1452 C C . VAL A 1 180 ? 14.850 -5.273 3.192 1.00 87.94 180 VAL A C 1
ATOM 1454 O O . VAL A 1 180 ? 14.336 -5.786 2.199 1.00 87.94 180 VAL A O 1
ATOM 1457 N N . MET A 1 181 ? 16.151 -5.405 3.468 1.00 89.75 181 MET A N 1
ATOM 1458 C CA . MET A 1 181 ? 17.057 -6.195 2.627 1.00 89.75 181 MET A CA 1
ATOM 1459 C C . MET A 1 181 ? 16.672 -7.676 2.621 1.00 89.75 181 MET A C 1
ATOM 1461 O O . MET A 1 181 ? 16.634 -8.289 1.559 1.00 89.75 181 MET A O 1
ATOM 1465 N N . GLU A 1 182 ? 16.330 -8.241 3.775 1.00 89.88 182 GLU A N 1
ATOM 1466 C CA . GLU A 1 182 ? 15.847 -9.614 3.905 1.00 89.88 182 GLU A CA 1
ATOM 1467 C C . GLU A 1 182 ? 14.555 -9.825 3.104 1.00 89.88 182 GLU A C 1
ATOM 1469 O O . GLU A 1 182 ? 14.464 -10.771 2.320 1.00 89.88 182 GLU A O 1
ATOM 1474 N N . HIS A 1 183 ? 13.583 -8.913 3.223 1.00 88.12 183 HIS A N 1
ATOM 1475 C CA . HIS A 1 183 ? 12.359 -8.974 2.425 1.00 88.12 183 HIS A CA 1
ATOM 1476 C C . HIS A 1 183 ? 12.663 -8.912 0.920 1.00 88.12 183 HIS A C 1
ATOM 1478 O O . HIS A 1 183 ? 12.153 -9.734 0.159 1.00 88.12 183 HIS A O 1
ATOM 1484 N N . LEU A 1 184 ? 13.539 -7.996 0.488 1.00 87.75 184 LEU A N 1
ATOM 1485 C CA . LEU A 1 184 ? 14.000 -7.918 -0.900 1.00 87.75 184 LEU A CA 1
ATOM 1486 C C . LEU A 1 184 ? 14.605 -9.251 -1.355 1.00 87.75 184 LEU A C 1
ATOM 1488 O O . LEU A 1 184 ? 14.180 -9.786 -2.371 1.00 87.75 184 LEU A O 1
ATOM 1492 N N . HIS A 1 185 ? 15.536 -9.832 -0.599 1.00 88.25 185 HIS A N 1
ATOM 1493 C CA . HIS A 1 185 ? 16.165 -11.103 -0.964 1.00 88.25 185 HIS A CA 1
ATOM 1494 C C . HIS A 1 185 ? 15.163 -12.260 -1.080 1.00 88.25 185 HIS A C 1
ATOM 1496 O O . HIS A 1 185 ? 15.278 -13.077 -1.994 1.00 88.25 185 HIS A O 1
ATOM 1502 N N . ASN A 1 186 ? 14.165 -12.312 -0.196 1.00 87.25 186 ASN A N 1
ATOM 1503 C CA . ASN A 1 186 ? 13.210 -13.418 -0.140 1.00 87.25 186 ASN A CA 1
ATOM 1504 C C . ASN A 1 186 ? 12.093 -13.302 -1.183 1.00 87.25 186 ASN A C 1
ATOM 1506 O O . ASN A 1 186 ? 11.675 -14.303 -1.768 1.00 87.25 186 ASN A O 1
ATOM 1510 N N . VAL A 1 187 ? 11.595 -12.087 -1.409 1.00 85.69 187 VAL A N 1
ATOM 1511 C CA . VAL A 1 187 ? 10.357 -11.855 -2.159 1.00 85.69 187 VAL A CA 1
ATOM 1512 C C . VAL A 1 187 ? 10.632 -11.399 -3.587 1.00 85.69 187 VAL A C 1
ATOM 1514 O O . VAL A 1 187 ? 9.960 -11.866 -4.509 1.00 85.69 187 VAL A O 1
ATOM 1517 N N . LEU A 1 188 ? 11.651 -10.562 -3.808 1.00 82.38 188 LEU A N 1
ATOM 1518 C CA . LEU A 1 188 ? 11.965 -10.001 -5.125 1.00 82.38 188 LEU A CA 1
ATOM 1519 C C . LEU A 1 188 ? 12.156 -11.063 -6.223 1.00 82.38 188 LEU A C 1
ATOM 1521 O O . LEU A 1 188 ? 11.615 -10.866 -7.311 1.00 82.38 188 LEU A O 1
ATOM 1525 N N . PRO A 1 189 ? 12.831 -12.209 -5.980 1.00 85.25 189 PRO A N 1
ATOM 1526 C CA . PRO A 1 189 ? 12.962 -13.241 -7.003 1.00 85.25 189 PRO A CA 1
ATOM 1527 C C . PRO A 1 189 ? 11.607 -13.733 -7.529 1.00 85.25 189 PRO A C 1
ATOM 1529 O O . PRO A 1 189 ? 11.475 -13.975 -8.720 1.00 85.25 189 PRO A O 1
ATOM 1532 N N . SER A 1 190 ? 10.568 -13.834 -6.695 1.00 79.56 190 SER A N 1
ATOM 1533 C CA . SER A 1 190 ? 9.260 -14.346 -7.139 1.00 79.56 190 SER A CA 1
ATOM 1534 C C . SER A 1 190 ? 8.566 -13.466 -8.188 1.00 79.56 190 SER A C 1
ATOM 1536 O O . SER A 1 190 ? 7.806 -13.983 -9.003 1.00 79.56 190 SER A O 1
ATOM 1538 N N . TYR A 1 191 ? 8.883 -12.168 -8.223 1.00 73.94 191 TYR A N 1
ATOM 1539 C CA . TYR A 1 191 ? 8.370 -11.228 -9.223 1.00 73.94 191 TYR A CA 1
ATOM 1540 C C . TYR A 1 191 ? 9.083 -11.347 -10.577 1.00 73.94 191 TYR A C 1
ATOM 1542 O O . TYR A 1 191 ? 8.539 -10.930 -11.597 1.00 73.94 191 TYR A O 1
ATOM 1550 N N . PHE A 1 192 ? 10.278 -11.942 -10.600 1.00 71.25 192 PHE A N 1
ATOM 1551 C CA . PHE A 1 192 ? 11.050 -12.193 -11.820 1.00 71.25 192 PHE A CA 1
ATOM 1552 C C . PHE A 1 192 ? 11.035 -13.668 -12.252 1.00 71.25 192 PHE A C 1
ATOM 1554 O O . PHE A 1 192 ? 11.260 -13.968 -13.422 1.00 71.25 192 PHE A O 1
ATOM 1561 N N . TYR A 1 193 ? 10.740 -14.585 -11.325 1.00 63.91 193 TYR A N 1
ATOM 1562 C CA . TYR A 1 193 ? 10.735 -16.036 -11.513 1.00 63.91 193 TYR A CA 1
ATOM 1563 C C . TYR A 1 193 ? 9.393 -16.625 -11.038 1.00 63.91 193 TYR A C 1
ATOM 1565 O O . TYR A 1 193 ? 9.302 -17.101 -9.899 1.00 63.91 193 TYR A O 1
ATOM 1573 N N . PRO A 1 194 ? 8.336 -16.618 -11.873 1.00 55.38 194 PRO A N 1
ATOM 1574 C CA . PRO A 1 194 ? 7.078 -17.261 -11.517 1.00 55.38 194 PRO A CA 1
ATOM 1575 C C . PRO A 1 194 ? 7.323 -18.719 -11.104 1.00 55.38 194 PRO A C 1
ATOM 1577 O O . PRO A 1 194 ? 8.080 -19.448 -11.748 1.00 55.38 194 PRO A O 1
ATOM 1580 N N . THR A 1 195 ? 6.691 -19.158 -10.013 1.00 44.84 195 THR A N 1
ATOM 1581 C CA . THR A 1 195 ? 6.942 -20.440 -9.320 1.00 44.84 195 THR A CA 1
ATOM 1582 C C . THR A 1 195 ? 6.830 -21.677 -10.226 1.00 44.84 195 THR A C 1
ATOM 1584 O O . THR A 1 195 ? 7.418 -22.715 -9.927 1.00 44.84 195 THR A O 1
ATOM 1587 N N . SER A 1 196 ? 6.158 -21.560 -11.375 1.00 46.16 196 SER A N 1
ATOM 1588 C CA . SER A 1 196 ? 6.119 -22.578 -12.434 1.00 46.16 196 SER A CA 1
ATOM 1589 C C . SER A 1 196 ? 7.486 -22.906 -13.058 1.00 46.16 196 SER A C 1
ATOM 1591 O O . SER A 1 196 ? 7.610 -23.935 -13.713 1.00 46.16 196 SER A O 1
ATOM 1593 N N . LEU A 1 197 ? 8.508 -22.062 -12.868 1.00 42.44 197 LEU A N 1
ATOM 1594 C CA . LEU A 1 197 ? 9.874 -22.274 -13.367 1.00 42.44 197 LEU A CA 1
ATOM 1595 C C . LEU A 1 197 ? 10.820 -22.874 -12.309 1.00 42.44 197 LEU A C 1
ATOM 1597 O O . LEU A 1 197 ? 11.765 -23.574 -12.669 1.00 42.44 197 LEU A O 1
ATOM 1601 N N . LYS A 1 198 ? 10.546 -22.673 -11.009 1.00 43.47 198 LYS A N 1
ATOM 1602 C CA . LYS A 1 198 ? 11.369 -23.200 -9.898 1.00 43.47 198 LYS A CA 1
ATOM 1603 C C . LYS A 1 198 ? 11.395 -24.731 -9.863 1.00 43.47 198 LYS A C 1
ATOM 1605 O O . LYS A 1 198 ? 12.465 -25.325 -9.813 1.00 43.47 198 LYS A O 1
ATOM 1610 N N . SER A 1 199 ? 10.227 -25.354 -10.014 1.00 49.12 199 SER A N 1
ATOM 1611 C CA . SER A 1 199 ? 10.072 -26.816 -10.095 1.00 49.12 199 SER A CA 1
ATOM 1612 C C . SER A 1 199 ? 10.785 -27.439 -11.302 1.00 49.12 199 SER A C 1
ATOM 1614 O O . SER A 1 199 ? 11.067 -28.634 -11.307 1.00 49.12 199 SER A O 1
ATOM 1616 N N . ARG A 1 200 ? 11.108 -26.634 -12.321 1.00 39.47 200 ARG A N 1
ATOM 1617 C CA . ARG A 1 200 ? 11.759 -27.073 -13.559 1.00 39.47 200 ARG A CA 1
ATOM 1618 C C . ARG A 1 200 ? 13.277 -26.869 -13.533 1.00 39.47 200 ARG A C 1
ATOM 1620 O O . ARG A 1 200 ? 13.997 -27.715 -14.046 1.00 39.47 200 ARG A O 1
ATOM 1627 N N . ALA A 1 201 ? 13.759 -25.803 -12.891 1.00 43.09 201 ALA A N 1
ATOM 1628 C CA . ALA A 1 201 ? 15.186 -25.572 -12.650 1.00 43.09 201 ALA A CA 1
ATOM 1629 C C . ALA A 1 201 ? 15.773 -26.581 -11.644 1.00 43.09 201 ALA A C 1
ATOM 1631 O O . ALA A 1 201 ? 16.861 -27.107 -11.867 1.00 43.09 201 ALA A O 1
ATOM 1632 N N . GLU A 1 202 ? 15.019 -26.926 -10.593 1.00 51.25 202 GLU A N 1
ATOM 1633 C CA . GLU A 1 202 ? 15.390 -27.982 -9.636 1.00 51.25 202 GLU A CA 1
ATOM 1634 C C . GLU A 1 202 ? 15.426 -29.375 -10.296 1.00 51.25 202 GLU A C 1
ATOM 1636 O O . GLU A 1 202 ? 16.291 -30.187 -9.976 1.00 51.25 202 GLU A O 1
ATOM 1641 N N . ALA A 1 203 ? 14.560 -29.630 -11.285 1.00 46.16 203 ALA A N 1
ATOM 1642 C CA . ALA A 1 203 ? 14.561 -30.869 -12.067 1.00 46.16 203 ALA A CA 1
ATOM 1643 C C . ALA A 1 203 ? 15.735 -30.987 -13.064 1.00 46.16 203 ALA A C 1
ATOM 1645 O O . ALA A 1 203 ? 16.016 -32.083 -13.543 1.00 46.16 203 ALA A O 1
ATOM 1646 N N . LEU A 1 204 ? 16.417 -29.881 -13.387 1.00 44.06 204 LEU A N 1
ATOM 1647 C CA . LEU A 1 204 ? 17.500 -29.835 -14.380 1.00 44.06 204 LEU A CA 1
ATOM 1648 C C . LEU A 1 204 ? 18.910 -29.841 -13.766 1.00 44.06 204 LEU A C 1
ATOM 1650 O O . LEU A 1 204 ? 19.886 -29.826 -14.511 1.00 44.06 204 LEU A O 1
ATOM 1654 N N . GLY A 1 205 ? 19.041 -29.893 -12.434 1.00 42.56 205 GLY A N 1
ATOM 1655 C CA . GLY A 1 205 ? 20.311 -30.177 -11.750 1.00 42.56 205 GLY A CA 1
ATOM 1656 C C . GLY A 1 205 ? 21.474 -29.223 -12.060 1.00 42.56 205 GLY A C 1
ATOM 1657 O O . GLY A 1 205 ? 22.633 -29.612 -11.920 1.00 42.56 205 GLY A O 1
ATOM 1658 N N . ALA A 1 206 ? 21.203 -27.994 -12.503 1.00 40.25 206 ALA A N 1
ATOM 1659 C CA . ALA A 1 206 ? 22.238 -27.078 -12.967 1.00 40.25 206 ALA A CA 1
ATOM 1660 C C . ALA A 1 206 ? 22.643 -26.069 -11.881 1.00 40.25 206 ALA A C 1
ATOM 1662 O O . ALA A 1 206 ? 21.833 -25.262 -11.433 1.00 40.25 206 ALA A O 1
ATOM 1663 N N . ASN A 1 207 ? 23.940 -26.017 -11.561 1.00 40.22 207 ASN A N 1
ATOM 1664 C CA . ASN A 1 207 ? 24.602 -24.897 -10.865 1.00 40.22 207 ASN A CA 1
ATOM 1665 C C . ASN A 1 207 ? 24.656 -23.607 -11.726 1.00 40.22 207 ASN A C 1
ATOM 1667 O O . ASN A 1 207 ? 25.543 -22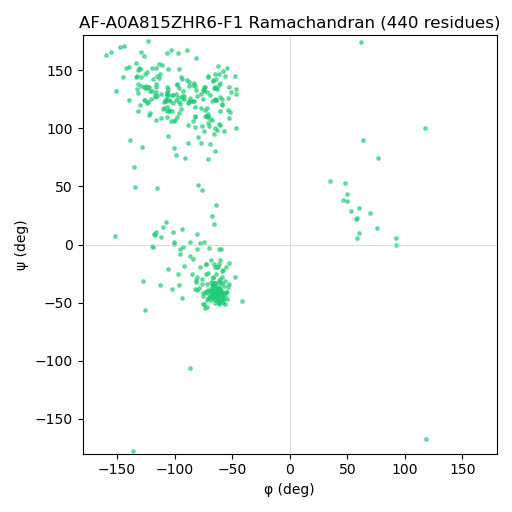.771 -11.558 1.00 40.22 207 ASN A O 1
ATOM 1671 N N . GLN A 1 208 ? 23.746 -23.454 -12.690 1.00 41.03 208 GLN A N 1
ATOM 1672 C CA . GLN A 1 208 ? 23.662 -22.322 -13.606 1.00 41.03 208 GLN A CA 1
ATOM 1673 C C . GLN A 1 208 ? 22.194 -21.941 -13.800 1.00 41.03 208 GLN A C 1
ATOM 1675 O O . GLN A 1 208 ? 21.363 -22.768 -14.177 1.00 41.03 208 GLN A O 1
ATOM 1680 N N . THR A 1 209 ? 21.879 -20.678 -13.525 1.00 40.06 209 THR A N 1
ATOM 1681 C CA . THR A 1 209 ? 20.522 -20.137 -13.615 1.00 40.06 209 THR A CA 1
ATOM 1682 C C . THR A 1 209 ? 20.220 -19.759 -15.063 1.00 40.06 209 THR A C 1
ATOM 1684 O O . THR A 1 209 ? 20.652 -18.712 -15.539 1.00 40.06 209 THR A O 1
ATOM 1687 N N . PHE A 1 210 ? 19.479 -20.605 -15.775 1.00 36.47 210 PHE A N 1
ATOM 1688 C CA . PHE A 1 210 ? 18.938 -20.276 -17.095 1.00 36.47 210 PHE A CA 1
ATOM 1689 C C . PHE A 1 210 ? 17.537 -19.671 -16.939 1.00 36.47 210 PHE A C 1
ATOM 1691 O O . PHE A 1 210 ? 16.676 -20.253 -16.280 1.00 36.47 210 PHE A O 1
ATOM 1698 N N . ILE A 1 211 ? 17.305 -18.497 -17.534 1.00 41.53 211 ILE A N 1
ATOM 1699 C CA . ILE A 1 211 ? 16.005 -17.809 -17.508 1.00 41.53 211 ILE A CA 1
ATOM 1700 C C . ILE A 1 211 ? 15.306 -18.025 -18.848 1.00 41.53 211 ILE A C 1
ATOM 1702 O O . ILE A 1 211 ? 15.771 -17.536 -19.877 1.00 41.53 211 ILE A O 1
ATOM 1706 N N . GLU A 1 212 ? 14.177 -18.728 -18.830 1.00 37.06 212 GLU A N 1
ATOM 1707 C CA . GLU A 1 212 ? 13.261 -18.819 -19.967 1.00 37.06 212 GLU A CA 1
ATOM 1708 C C . GLU A 1 212 ? 12.350 -17.579 -19.964 1.00 37.06 212 GLU A C 1
ATOM 1710 O O . GLU A 1 212 ? 11.507 -17.419 -19.080 1.00 37.06 212 GLU A O 1
ATOM 1715 N N . VAL A 1 213 ? 12.527 -16.666 -20.925 1.00 40.19 213 VAL A N 1
ATOM 1716 C CA . VAL A 1 213 ? 11.722 -15.436 -20.996 1.00 40.19 213 VAL A CA 1
ATOM 1717 C C . VAL A 1 213 ? 10.404 -15.727 -21.710 1.00 40.19 213 VAL A C 1
ATOM 1719 O O . VAL A 1 213 ? 10.353 -15.844 -22.935 1.00 40.19 213 VAL A O 1
ATOM 1722 N N . VAL A 1 214 ? 9.309 -15.779 -20.950 1.00 37.62 214 VAL A N 1
ATOM 1723 C CA . VAL A 1 214 ? 7.965 -15.599 -21.512 1.00 37.62 214 VAL A CA 1
ATOM 1724 C C . VAL A 1 214 ? 7.778 -14.104 -21.762 1.00 37.62 214 VAL A C 1
ATOM 1726 O O . VAL A 1 214 ? 7.359 -13.363 -20.885 1.00 37.62 214 VAL A O 1
ATOM 1729 N N . GLN A 1 215 ? 8.204 -13.666 -22.945 1.00 36.50 215 GLN A N 1
ATOM 1730 C CA . GLN A 1 215 ? 7.792 -12.446 -23.646 1.00 36.50 215 GLN A CA 1
ATOM 1731 C C . GLN A 1 215 ? 7.477 -11.197 -22.783 1.00 36.50 215 GLN A C 1
ATOM 1733 O O . GLN A 1 215 ? 6.428 -10.583 -22.940 1.00 36.50 215 GLN A O 1
ATOM 1738 N N . TYR A 1 216 ? 8.400 -10.757 -21.924 1.00 39.72 216 TYR A N 1
ATOM 1739 C CA . TYR A 1 216 ? 8.399 -9.383 -21.406 1.00 39.72 216 TYR A CA 1
ATOM 1740 C C . TYR A 1 216 ? 9.739 -8.712 -21.712 1.00 39.72 216 TYR A C 1
ATOM 1742 O O . TYR A 1 216 ? 10.801 -9.318 -21.577 1.00 39.72 216 TYR A O 1
ATOM 1750 N N . SER A 1 217 ? 9.684 -7.465 -22.191 1.00 44.31 217 SER A N 1
ATOM 1751 C CA . SER A 1 217 ? 10.856 -6.739 -22.690 1.00 44.31 217 SER A CA 1
ATOM 1752 C C . SER A 1 217 ? 11.869 -6.466 -21.572 1.00 44.31 217 SER A C 1
ATOM 1754 O O . SER A 1 217 ? 11.485 -5.959 -20.516 1.00 44.31 217 SER A O 1
ATOM 1756 N N . GLN A 1 218 ? 13.157 -6.711 -21.832 1.00 40.88 218 GLN A N 1
ATOM 1757 C CA . GLN A 1 218 ? 14.292 -6.482 -20.917 1.00 40.88 218 GLN A CA 1
ATOM 1758 C C . GLN A 1 218 ? 14.291 -5.104 -20.226 1.00 40.88 218 GLN A C 1
ATOM 1760 O O . GLN A 1 218 ? 14.758 -4.965 -19.097 1.00 40.88 218 GLN A O 1
ATOM 1765 N N . ASN A 1 219 ? 13.699 -4.095 -20.866 1.00 45.31 219 ASN A N 1
ATOM 1766 C CA . ASN A 1 219 ? 13.569 -2.736 -20.344 1.00 45.31 219 ASN A CA 1
ATOM 1767 C C . ASN A 1 219 ? 12.772 -2.644 -19.030 1.00 45.31 219 ASN A C 1
ATOM 1769 O O . ASN A 1 219 ? 13.044 -1.761 -18.217 1.00 45.31 219 ASN A O 1
ATOM 1773 N N . VAL A 1 220 ? 11.819 -3.551 -18.804 1.00 47.09 220 VAL A N 1
ATOM 1774 C CA . VAL A 1 220 ? 10.975 -3.587 -17.595 1.00 47.09 220 VAL A CA 1
ATOM 1775 C C . VAL A 1 220 ? 11.790 -4.031 -16.377 1.00 47.09 220 VAL A C 1
ATOM 1777 O O . VAL A 1 220 ? 11.778 -3.380 -15.331 1.00 47.09 220 VAL A O 1
ATOM 1780 N N . ILE A 1 221 ? 12.587 -5.090 -16.539 1.00 46.59 221 ILE A N 1
ATOM 1781 C CA . ILE A 1 221 ? 13.391 -5.693 -15.467 1.00 46.59 221 ILE A CA 1
ATOM 1782 C C . ILE A 1 221 ? 14.472 -4.713 -14.985 1.00 46.59 221 ILE A C 1
ATOM 1784 O O . ILE A 1 221 ? 14.605 -4.452 -13.786 1.00 46.59 221 ILE A O 1
ATOM 1788 N N . THR A 1 222 ? 15.197 -4.096 -15.920 1.00 45.91 222 THR A N 1
ATOM 1789 C CA . THR A 1 222 ? 16.277 -3.146 -15.611 1.00 45.91 222 THR A CA 1
ATOM 1790 C C . THR A 1 222 ? 15.760 -1.873 -14.933 1.00 45.91 222 THR A C 1
ATOM 1792 O O . THR A 1 222 ? 16.411 -1.335 -14.032 1.00 45.91 222 THR A O 1
ATOM 1795 N N . ARG A 1 223 ? 14.577 -1.377 -15.323 1.00 51.44 223 ARG A N 1
ATOM 1796 C CA . ARG A 1 223 ? 13.973 -0.176 -14.719 1.00 51.44 223 ARG A CA 1
ATOM 1797 C C . ARG A 1 223 ? 13.460 -0.438 -13.307 1.00 51.44 223 ARG A C 1
ATOM 1799 O O . ARG A 1 223 ? 13.734 0.378 -12.425 1.00 51.44 223 ARG A O 1
ATOM 1806 N N . PHE A 1 224 ? 12.820 -1.583 -13.072 1.00 49.25 224 PHE A N 1
ATOM 1807 C CA . PHE A 1 224 ? 12.360 -1.974 -11.738 1.00 49.25 224 PHE A CA 1
ATOM 1808 C C . PHE A 1 224 ? 13.523 -2.034 -10.738 1.00 49.25 224 PHE A C 1
ATOM 1810 O O . PHE A 1 224 ? 13.465 -1.427 -9.667 1.00 49.25 224 PHE A O 1
ATOM 1817 N N . TYR A 1 225 ? 14.628 -2.683 -11.118 1.00 46.81 225 TYR A N 1
ATOM 1818 C CA . TYR A 1 225 ? 15.800 -2.815 -10.251 1.00 46.81 225 TYR A CA 1
ATOM 1819 C C . TYR A 1 225 ? 16.464 -1.459 -9.947 1.00 46.81 225 TYR A C 1
ATOM 1821 O O . TYR A 1 225 ? 16.792 -1.165 -8.792 1.00 46.81 225 TYR A O 1
ATOM 1829 N N . LYS A 1 226 ? 16.593 -0.580 -10.957 1.00 49.50 226 LYS A N 1
ATOM 1830 C CA . LYS A 1 226 ? 17.103 0.794 -10.779 1.00 49.50 226 LYS A CA 1
ATOM 1831 C C . LYS A 1 226 ? 16.201 1.611 -9.842 1.00 49.50 226 LYS A C 1
ATOM 1833 O O . LYS A 1 226 ? 16.710 2.331 -8.982 1.00 49.50 226 LYS A O 1
ATOM 1838 N N . GLN A 1 227 ? 14.879 1.478 -9.954 1.00 48.34 227 GLN A N 1
ATOM 1839 C CA . GLN A 1 227 ? 13.921 2.229 -9.140 1.00 48.34 227 GLN A CA 1
ATOM 1840 C C . GLN A 1 227 ? 13.849 1.730 -7.689 1.00 48.34 227 GLN A C 1
ATOM 1842 O O . GLN A 1 227 ? 13.833 2.550 -6.765 1.00 48.34 227 GLN A O 1
ATOM 1847 N N . ALA A 1 228 ? 13.886 0.414 -7.466 1.00 45.72 228 ALA A N 1
ATOM 1848 C CA . ALA A 1 228 ? 13.964 -0.176 -6.129 1.00 45.72 228 ALA A CA 1
ATOM 1849 C C . ALA A 1 228 ? 15.264 0.237 -5.413 1.00 45.72 228 ALA A C 1
ATOM 1851 O O . ALA A 1 228 ? 15.226 0.743 -4.290 1.00 45.72 228 ALA A O 1
ATOM 1852 N N . THR A 1 229 ? 16.405 0.149 -6.106 1.00 44.84 229 THR A N 1
ATOM 1853 C CA . THR A 1 229 ? 17.717 0.564 -5.579 1.00 44.84 229 THR A CA 1
ATOM 1854 C C . THR A 1 229 ? 17.748 2.057 -5.236 1.00 44.84 229 THR A C 1
ATOM 1856 O O . THR A 1 229 ? 18.187 2.438 -4.149 1.00 44.84 229 THR A O 1
ATOM 1859 N N . HIS A 1 230 ? 17.216 2.915 -6.115 1.00 47.12 230 HIS A N 1
ATOM 1860 C CA . HIS A 1 230 ? 17.117 4.355 -5.862 1.00 47.12 230 HIS A CA 1
ATOM 1861 C C . HIS A 1 230 ? 16.190 4.673 -4.676 1.00 47.12 230 HIS A C 1
ATOM 1863 O O . HIS A 1 230 ? 16.482 5.564 -3.878 1.00 47.12 230 HIS A O 1
ATOM 1869 N N . THR A 1 231 ? 15.094 3.929 -4.511 1.00 43.47 231 THR A N 1
ATOM 1870 C CA . THR A 1 231 ? 14.162 4.097 -3.383 1.00 43.47 231 THR A CA 1
ATOM 1871 C C . THR A 1 231 ? 14.838 3.752 -2.057 1.00 43.47 231 THR A C 1
ATOM 1873 O O . THR A 1 231 ? 14.792 4.563 -1.126 1.00 43.47 231 THR A O 1
ATOM 1876 N N . VAL A 1 232 ? 15.560 2.629 -1.994 1.00 43.22 232 VAL A N 1
ATOM 1877 C CA . VAL A 1 232 ? 16.354 2.218 -0.822 1.00 43.22 232 VAL A CA 1
ATOM 1878 C C . VAL A 1 232 ? 17.445 3.246 -0.505 1.00 43.22 232 VAL A C 1
ATOM 1880 O O . VAL A 1 232 ? 17.581 3.664 0.644 1.00 43.22 232 VAL A O 1
ATOM 1883 N N . GLN A 1 233 ? 18.177 3.736 -1.510 1.00 43.84 233 GLN A N 1
ATOM 1884 C CA . GLN A 1 233 ? 19.225 4.748 -1.323 1.00 43.84 233 GLN A CA 1
ATOM 1885 C C . GLN A 1 233 ? 18.672 6.108 -0.883 1.00 43.84 233 GLN A C 1
ATOM 1887 O O . GLN A 1 233 ? 19.239 6.734 0.013 1.00 43.84 233 GLN A O 1
ATOM 1892 N N . SER A 1 234 ? 17.548 6.558 -1.453 1.00 43.41 234 SER A N 1
ATOM 1893 C CA . SER A 1 234 ? 16.901 7.810 -1.043 1.00 43.41 234 SER A CA 1
ATOM 1894 C C . SER A 1 234 ? 16.360 7.720 0.385 1.00 43.41 234 SER A C 1
ATOM 1896 O O . SER A 1 234 ? 16.462 8.681 1.142 1.00 43.41 234 SER A O 1
ATOM 1898 N N . THR A 1 235 ? 15.865 6.546 0.785 1.00 41.28 235 THR A N 1
ATOM 1899 C CA . THR A 1 235 ? 15.403 6.282 2.151 1.00 41.28 235 THR A CA 1
ATOM 1900 C C . THR A 1 235 ? 16.588 6.264 3.113 1.00 41.28 235 THR A C 1
ATOM 1902 O O . THR A 1 235 ? 16.546 6.944 4.131 1.00 41.28 235 THR A O 1
ATOM 1905 N N . LYS A 1 236 ? 17.701 5.612 2.749 1.00 43.00 236 LYS A N 1
ATOM 1906 C CA . LYS A 1 236 ? 18.953 5.609 3.527 1.00 43.00 236 LYS A CA 1
ATOM 1907 C C . LYS A 1 236 ? 19.530 7.018 3.696 1.00 43.00 236 LYS A C 1
ATOM 1909 O O . LYS A 1 236 ? 19.945 7.378 4.792 1.00 43.00 236 LYS A O 1
ATOM 1914 N N . SER A 1 237 ? 19.498 7.833 2.640 1.00 41.47 237 SER A N 1
ATOM 1915 C CA . SER A 1 237 ? 19.924 9.238 2.651 1.00 41.47 237 SER A CA 1
ATOM 1916 C C . SER A 1 237 ? 19.021 10.118 3.520 1.00 41.47 237 SER A C 1
ATOM 1918 O O . SER A 1 237 ? 19.539 10.907 4.308 1.00 41.47 237 SER A O 1
ATOM 1920 N N . LYS A 1 238 ? 17.694 9.972 3.421 1.00 43.47 238 LYS A N 1
ATOM 1921 C CA . LYS A 1 238 ? 16.734 10.750 4.219 1.00 43.47 238 LYS A CA 1
ATOM 1922 C C . LYS A 1 238 ? 16.786 10.363 5.695 1.00 43.47 238 LYS A C 1
ATOM 1924 O O . LYS A 1 238 ? 16.895 11.246 6.539 1.00 43.47 238 LYS A O 1
ATOM 1929 N N . VAL A 1 239 ? 16.811 9.065 5.999 1.00 40.69 239 VAL A N 1
ATOM 1930 C CA . VAL A 1 239 ? 16.942 8.530 7.364 1.00 40.69 239 VAL A CA 1
ATOM 1931 C C . VAL A 1 239 ? 18.288 8.925 7.980 1.00 40.69 239 VAL A C 1
ATOM 1933 O O . VAL A 1 239 ? 18.318 9.373 9.118 1.00 40.69 239 VAL A O 1
ATOM 1936 N N . SER A 1 240 ? 19.390 8.868 7.223 1.00 39.81 240 SER A N 1
ATOM 1937 C CA . SER A 1 240 ? 20.705 9.356 7.666 1.00 39.81 240 SER A CA 1
ATOM 1938 C C . SER A 1 240 ? 20.705 10.860 7.957 1.00 39.81 240 SER A C 1
ATOM 1940 O O . SER A 1 240 ? 21.195 11.270 9.006 1.00 39.81 240 SER A O 1
ATOM 1942 N N . SER A 1 241 ? 20.124 11.676 7.071 1.00 43.16 241 SER A N 1
ATOM 1943 C CA . SER A 1 241 ? 20.051 13.132 7.262 1.00 43.16 241 SER A CA 1
ATOM 1944 C C . SER A 1 241 ? 19.164 13.540 8.441 1.00 43.16 241 SER A C 1
ATOM 1946 O O . SER A 1 241 ? 19.402 14.569 9.066 1.00 43.16 241 SER A O 1
ATOM 1948 N N . TRP A 1 242 ? 18.158 12.718 8.748 1.00 38.00 242 TRP A N 1
ATOM 1949 C CA . TRP A 1 242 ? 17.221 12.937 9.842 1.00 38.00 242 TRP A CA 1
ATOM 1950 C C . TRP A 1 242 ? 17.786 12.471 11.192 1.00 38.00 242 TRP A C 1
ATOM 1952 O O . TRP A 1 242 ? 17.608 13.161 12.188 1.00 38.00 242 TRP A O 1
ATOM 1962 N N . LEU A 1 243 ? 18.516 11.347 11.227 1.00 35.28 243 LEU A N 1
ATOM 1963 C CA . LEU A 1 243 ? 19.084 10.780 12.459 1.00 35.28 243 LEU A CA 1
ATOM 1964 C C . LEU A 1 243 ? 20.397 11.433 12.910 1.00 35.28 243 LEU A C 1
ATOM 1966 O O . LEU A 1 243 ? 20.670 11.454 14.106 1.00 35.28 243 LEU A O 1
ATOM 1970 N N . PHE A 1 244 ? 21.220 11.943 11.990 1.00 41.91 244 PHE A N 1
ATOM 1971 C CA . PHE A 1 244 ? 22.583 12.398 12.313 1.00 41.91 244 PHE A CA 1
ATOM 1972 C C . PHE A 1 244 ? 22.816 13.896 12.080 1.00 41.91 244 PHE A C 1
ATOM 1974 O O . PHE A 1 244 ? 23.950 14.366 12.177 1.00 41.91 244 PHE A O 1
ATOM 1981 N N . GLY A 1 245 ? 21.756 14.655 11.775 1.00 34.53 245 GLY A N 1
ATOM 1982 C CA . GLY A 1 245 ? 21.884 16.023 11.277 1.00 34.53 245 GLY A CA 1
ATOM 1983 C C . GLY A 1 245 ? 22.633 16.063 9.940 1.00 34.53 245 GLY A C 1
ATOM 1984 O O . GLY A 1 245 ? 23.111 15.046 9.434 1.00 34.53 245 GLY A O 1
ATOM 1985 N N . SER A 1 246 ? 22.725 17.236 9.312 1.00 38.59 246 SER A N 1
ATOM 1986 C CA . SER A 1 246 ? 23.495 17.377 8.075 1.00 38.59 246 SER A CA 1
ATOM 1987 C C . SER A 1 246 ? 24.971 17.080 8.351 1.00 38.59 246 SER A C 1
ATOM 1989 O O . SER A 1 246 ? 25.695 17.949 8.839 1.00 38.59 246 SER A O 1
ATOM 1991 N N . LEU A 1 247 ? 25.415 15.860 8.043 1.00 38.03 247 LEU A N 1
ATOM 1992 C CA . LEU A 1 247 ? 26.831 15.516 8.048 1.00 38.03 247 LEU A CA 1
ATOM 1993 C C . LEU A 1 247 ? 27.562 16.525 7.156 1.00 38.03 247 LEU A C 1
ATOM 1995 O O . LEU A 1 247 ? 27.161 16.785 6.015 1.00 38.03 247 LEU A O 1
ATOM 1999 N N . SER A 1 248 ? 28.581 17.159 7.732 1.00 41.31 248 SER A N 1
ATOM 2000 C CA . SER A 1 248 ? 29.406 18.168 7.081 1.00 41.31 248 SER A CA 1
ATOM 2001 C C . SER A 1 248 ? 30.000 17.627 5.776 1.00 41.31 248 SER A C 1
ATOM 2003 O O . SER A 1 248 ? 30.193 16.427 5.592 1.00 41.31 248 SER A O 1
ATOM 2005 N N . LYS A 1 249 ? 30.254 18.548 4.840 1.00 43.19 249 LYS A N 1
ATOM 2006 C CA . LYS A 1 249 ? 30.671 18.332 3.441 1.00 43.19 249 LYS A CA 1
ATOM 2007 C C . LYS A 1 249 ? 32.052 17.668 3.253 1.00 43.19 249 LYS A C 1
ATOM 2009 O O . LYS A 1 249 ? 32.732 17.974 2.275 1.00 43.19 249 LYS A O 1
ATOM 2014 N N . GLU A 1 250 ? 32.494 16.765 4.116 1.00 38.34 250 GLU A N 1
ATOM 2015 C CA . GLU A 1 250 ? 33.815 16.153 3.973 1.00 38.34 250 GLU A CA 1
ATOM 2016 C C . GLU A 1 250 ? 33.778 14.782 3.290 1.00 38.34 250 GLU A C 1
ATOM 2018 O O . GLU A 1 250 ? 33.355 13.763 3.824 1.00 38.34 250 GLU A O 1
ATOM 2023 N N . SER A 1 251 ? 34.306 14.798 2.063 1.00 36.72 251 SER A N 1
ATOM 2024 C CA . SER A 1 251 ? 34.731 13.671 1.232 1.00 36.72 251 SER A CA 1
ATOM 2025 C C . SER A 1 251 ? 33.643 12.684 0.783 1.00 36.72 251 SER A C 1
ATOM 2027 O O . SER A 1 251 ? 33.419 11.617 1.349 1.00 36.72 251 SER A O 1
ATOM 2029 N N . LYS A 1 252 ? 33.047 12.980 -0.380 1.00 33.69 252 LYS A N 1
ATOM 2030 C CA . LYS A 1 252 ? 32.438 11.959 -1.244 1.00 33.69 252 LYS A CA 1
ATOM 2031 C C . LYS A 1 252 ? 33.535 11.024 -1.773 1.00 33.69 252 LYS A C 1
ATOM 2033 O O . LYS A 1 252 ? 33.982 11.175 -2.907 1.00 33.69 252 LYS A O 1
ATOM 2038 N N . LYS A 1 253 ? 33.979 10.054 -0.974 1.00 35.50 253 LYS A N 1
ATOM 2039 C CA . LYS A 1 253 ? 34.619 8.858 -1.530 1.00 35.50 253 LYS A CA 1
ATOM 2040 C C . LYS A 1 253 ? 33.517 8.003 -2.150 1.00 35.50 253 LYS A C 1
ATOM 2042 O O . LYS A 1 253 ? 32.598 7.576 -1.454 1.00 35.50 253 LYS A O 1
ATOM 2047 N N . GLN A 1 254 ? 33.582 7.824 -3.471 1.00 32.59 254 GLN A N 1
ATOM 2048 C CA . GLN A 1 254 ? 32.728 6.892 -4.204 1.00 32.59 254 GLN A CA 1
ATOM 2049 C C . GLN A 1 254 ? 32.842 5.513 -3.554 1.00 32.59 254 GLN A C 1
ATOM 2051 O O . GLN A 1 254 ? 33.915 4.912 -3.537 1.00 32.59 254 GLN A O 1
ATOM 2056 N N . THR A 1 255 ? 31.738 5.024 -3.003 1.00 27.41 255 THR A N 1
ATOM 2057 C CA . THR A 1 255 ? 31.610 3.612 -2.652 1.00 27.41 255 THR A CA 1
ATOM 2058 C C . THR A 1 255 ? 31.423 2.837 -3.958 1.00 27.41 255 THR A C 1
ATOM 2060 O O . THR A 1 255 ? 30.657 3.286 -4.816 1.00 27.41 255 THR A O 1
ATOM 2063 N N . PRO A 1 256 ? 32.138 1.720 -4.170 1.00 27.62 256 PRO A N 1
ATOM 2064 C CA . PRO A 1 256 ? 31.913 0.891 -5.341 1.00 27.62 256 PRO A CA 1
ATOM 2065 C C . PRO A 1 256 ? 30.492 0.328 -5.252 1.00 27.62 256 PRO A C 1
ATOM 2067 O O . PRO A 1 256 ? 30.100 -0.245 -4.239 1.00 27.62 256 PRO A O 1
ATOM 2070 N N . HIS A 1 257 ? 29.705 0.575 -6.292 1.00 32.31 257 HIS A N 1
ATOM 2071 C CA . HIS A 1 257 ? 28.418 -0.070 -6.483 1.00 32.31 257 HIS A CA 1
ATOM 2072 C C . HIS A 1 257 ? 28.638 -1.269 -7.397 1.00 32.31 257 HIS A C 1
ATOM 2074 O O . HIS A 1 257 ? 29.089 -1.084 -8.530 1.00 32.31 257 HIS A O 1
ATOM 2080 N N . ASP A 1 258 ? 28.304 -2.457 -6.912 1.00 28.77 258 ASP A N 1
ATOM 2081 C CA . ASP A 1 258 ? 28.194 -3.642 -7.751 1.00 28.77 258 ASP A CA 1
ATOM 2082 C C . ASP A 1 258 ? 26.864 -3.550 -8.506 1.00 28.77 258 ASP A C 1
ATOM 2084 O O . ASP A 1 258 ? 25.786 -3.474 -7.911 1.00 28.77 258 ASP A O 1
ATOM 2088 N N . TYR A 1 259 ? 26.946 -3.479 -9.829 1.00 34.38 259 TYR A N 1
ATOM 2089 C CA . TYR A 1 259 ? 25.810 -3.646 -10.730 1.00 34.38 259 TYR A CA 1
ATOM 2090 C C . TYR A 1 259 ? 26.008 -4.966 -11.478 1.00 34.38 259 TYR A C 1
ATOM 2092 O O . TYR A 1 259 ? 27.141 -5.403 -11.623 1.00 34.38 259 TYR A O 1
ATOM 2100 N N . PHE A 1 260 ? 24.929 -5.589 -11.947 1.00 31.81 260 PHE A N 1
ATOM 2101 C CA . PHE A 1 260 ? 24.956 -6.749 -12.844 1.00 31.81 260 PHE A CA 1
ATOM 2102 C C . PHE A 1 260 ? 24.323 -6.347 -14.183 1.00 31.81 260 PHE A C 1
ATOM 2104 O O . PHE A 1 260 ? 23.380 -5.552 -14.194 1.00 31.81 260 PHE A O 1
ATOM 2111 N N . GLU A 1 261 ? 24.818 -6.885 -15.295 1.00 37.75 261 GLU A N 1
ATOM 2112 C CA . GLU A 1 261 ? 24.275 -6.701 -16.641 1.00 37.75 261 GLU A CA 1
ATOM 2113 C C . GLU A 1 261 ? 23.545 -7.966 -17.115 1.00 37.75 261 GLU A C 1
ATOM 2115 O O . GLU A 1 261 ? 23.844 -9.084 -16.699 1.00 37.75 261 GLU A O 1
ATOM 2120 N N . ILE A 1 262 ? 22.548 -7.786 -17.976 1.00 35.91 262 ILE A N 1
ATOM 2121 C CA . ILE A 1 262 ? 21.632 -8.820 -18.465 1.00 35.91 262 ILE A CA 1
ATOM 2122 C C . ILE A 1 262 ? 21.870 -8.949 -19.974 1.00 35.91 262 ILE A C 1
ATOM 2124 O O . ILE A 1 262 ? 21.459 -8.080 -20.736 1.00 35.91 262 ILE A O 1
ATOM 2128 N N . ALA A 1 263 ? 22.502 -10.034 -20.424 1.00 38.28 263 ALA A N 1
ATOM 2129 C CA . ALA A 1 263 ? 22.731 -10.312 -21.843 1.00 38.28 263 ALA A CA 1
ATOM 2130 C C . ALA A 1 263 ? 21.680 -11.294 -22.381 1.00 38.28 263 ALA A C 1
ATOM 2132 O O . ALA A 1 263 ? 21.473 -12.352 -21.791 1.00 38.28 263 ALA A O 1
ATOM 2133 N N . TYR A 1 264 ? 21.021 -10.972 -23.498 1.00 40.44 264 TYR A N 1
ATOM 2134 C CA . TYR A 1 264 ? 20.158 -11.925 -24.209 1.00 40.44 264 TYR A CA 1
ATOM 2135 C C . TYR A 1 264 ? 21.011 -12.849 -25.085 1.00 40.44 264 TYR A C 1
ATOM 2137 O O . TYR A 1 264 ? 21.817 -12.375 -25.880 1.00 40.44 264 TYR A O 1
ATOM 2145 N N . VAL A 1 265 ? 20.814 -14.156 -24.940 1.00 47.47 265 VAL A N 1
ATOM 2146 C CA . VAL A 1 265 ? 21.430 -15.223 -25.729 1.00 47.47 265 VAL A CA 1
ATOM 2147 C C . VAL A 1 265 ? 20.351 -15.789 -26.660 1.00 47.47 265 VAL A C 1
ATOM 2149 O O . VAL A 1 265 ? 19.402 -16.412 -26.170 1.00 47.47 265 VAL A O 1
ATOM 2152 N N . PRO A 1 266 ? 20.421 -15.554 -27.979 1.00 44.50 266 PRO A N 1
ATOM 2153 C CA . PRO A 1 266 ? 19.419 -16.050 -28.916 1.00 44.50 266 PRO A CA 1
ATOM 2154 C C . PRO A 1 266 ? 19.355 -17.586 -28.940 1.00 44.50 266 PRO A C 1
ATOM 2156 O O . PRO A 1 266 ? 20.320 -18.285 -28.645 1.00 44.50 266 PRO A O 1
ATOM 2159 N N . SER A 1 267 ? 18.186 -18.116 -29.307 1.00 43.34 267 SER A N 1
ATOM 2160 C CA . SER A 1 267 ? 17.873 -19.556 -29.368 1.00 43.34 267 SER A CA 1
ATOM 2161 C C . SER A 1 267 ? 18.873 -20.379 -30.185 1.00 43.34 267 SER A C 1
ATOM 2163 O O . SER A 1 267 ? 19.174 -21.526 -29.850 1.00 43.34 267 SER A O 1
ATOM 2165 N N . GLU A 1 268 ? 19.400 -19.761 -31.238 1.00 49.22 268 GLU A N 1
ATOM 2166 C CA . GLU A 1 268 ? 20.355 -20.334 -32.187 1.00 49.22 268 GLU A CA 1
ATOM 2167 C C . GLU A 1 268 ? 21.705 -20.655 -31.532 1.00 49.22 268 GLU A C 1
ATOM 2169 O O . GLU A 1 268 ? 22.304 -21.679 -31.846 1.00 49.22 268 GLU A O 1
ATOM 2174 N N . GLU A 1 269 ? 22.153 -19.846 -30.565 1.00 50.12 269 GLU A N 1
ATOM 2175 C CA . GLU A 1 269 ? 23.428 -20.054 -29.859 1.00 50.12 269 GLU A CA 1
ATOM 2176 C C . GLU A 1 269 ? 23.386 -21.234 -28.877 1.00 50.12 269 GLU A C 1
ATOM 2178 O O . GLU A 1 269 ? 24.429 -21.727 -28.451 1.00 50.12 269 GLU A O 1
ATOM 2183 N N . LEU A 1 270 ? 22.190 -21.706 -28.512 1.00 47.47 270 LEU A N 1
ATOM 2184 C CA . LEU A 1 270 ? 21.990 -22.729 -27.482 1.00 47.47 270 LEU A CA 1
ATOM 2185 C C . LEU A 1 270 ? 21.345 -24.017 -28.014 1.00 47.47 270 LEU A C 1
ATOM 2187 O O . LEU A 1 270 ? 20.965 -24.869 -27.212 1.00 47.47 270 LEU A O 1
ATOM 2191 N N . ASN A 1 271 ? 21.201 -24.171 -29.340 1.00 50.16 271 ASN A N 1
ATOM 2192 C CA . ASN A 1 271 ? 20.446 -25.271 -29.969 1.00 50.16 271 ASN A CA 1
ATOM 2193 C C . ASN A 1 271 ? 19.073 -25.495 -29.299 1.00 50.16 271 ASN A C 1
ATOM 2195 O O . ASN A 1 271 ? 18.621 -26.622 -29.093 1.00 50.16 271 ASN A O 1
ATOM 2199 N N . SER A 1 272 ? 18.420 -24.399 -28.917 1.00 53.19 272 SER A N 1
ATOM 2200 C CA . SER A 1 272 ? 17.178 -24.382 -28.151 1.00 53.19 272 SER A CA 1
ATOM 2201 C C . SER A 1 272 ? 16.072 -23.761 -28.993 1.00 53.19 272 SER A C 1
ATOM 2203 O O . SER A 1 272 ? 16.328 -22.883 -29.804 1.00 53.19 272 SER A O 1
ATOM 2205 N N . SER A 1 273 ? 14.810 -24.139 -28.773 1.00 35.66 273 SER A N 1
ATOM 2206 C CA . SER A 1 273 ? 13.671 -23.471 -29.423 1.00 35.66 273 SER A CA 1
ATOM 2207 C C . SER A 1 273 ? 13.351 -22.088 -28.827 1.00 35.66 273 SER A C 1
ATOM 2209 O O . SER A 1 273 ? 12.345 -21.484 -29.193 1.00 35.66 273 SER A O 1
ATOM 2211 N N . LYS A 1 274 ? 14.131 -21.620 -27.840 1.00 38.84 274 LYS A N 1
ATOM 2212 C CA . LYS A 1 274 ? 13.911 -20.383 -27.068 1.00 38.84 274 LYS A CA 1
ATOM 2213 C C . LYS A 1 274 ? 15.238 -19.707 -26.716 1.00 38.84 274 LYS A C 1
ATOM 2215 O O . LYS A 1 274 ? 16.218 -20.412 -26.476 1.00 38.84 274 LYS A O 1
ATOM 2220 N N . GLY A 1 275 ? 15.259 -18.372 -26.706 1.00 37.31 275 GLY A N 1
ATOM 2221 C CA . GLY A 1 275 ? 16.391 -17.568 -26.233 1.00 37.31 275 GLY A CA 1
ATOM 2222 C C . GLY A 1 275 ? 16.409 -17.433 -24.708 1.00 37.31 275 GLY A C 1
ATOM 2223 O O . GLY A 1 275 ? 15.390 -17.639 -24.047 1.00 37.31 275 GLY A O 1
ATOM 2224 N N . TYR A 1 276 ? 17.567 -17.092 -24.151 1.00 40.03 276 TYR A N 1
ATOM 2225 C CA . TYR A 1 276 ? 17.822 -17.039 -22.710 1.00 40.03 276 TYR A CA 1
ATOM 2226 C C . TYR A 1 276 ? 18.435 -15.702 -22.311 1.00 40.03 276 TYR A C 1
ATOM 2228 O O . TYR A 1 276 ? 18.915 -14.950 -23.149 1.00 40.03 276 TYR A O 1
ATOM 2236 N N . ILE A 1 277 ? 18.441 -15.400 -21.017 1.00 37.34 277 ILE A N 1
ATOM 2237 C CA . ILE A 1 277 ? 19.188 -14.271 -20.462 1.00 37.34 277 ILE A CA 1
ATOM 2238 C C . ILE A 1 277 ? 20.329 -14.805 -19.590 1.00 37.34 277 ILE A C 1
ATOM 2240 O O . ILE A 1 277 ? 20.096 -15.629 -18.707 1.00 37.34 277 ILE A O 1
ATOM 2244 N N . ARG A 1 278 ? 21.549 -14.307 -19.817 1.00 39.69 278 ARG A N 1
ATOM 2245 C CA . ARG A 1 278 ? 22.756 -14.557 -19.021 1.00 39.69 278 ARG A CA 1
ATOM 2246 C C . ARG A 1 278 ? 23.092 -13.313 -18.196 1.00 39.69 278 ARG A C 1
ATOM 2248 O O . ARG A 1 278 ? 23.171 -12.220 -18.748 1.00 39.69 278 ARG A O 1
ATOM 2255 N N . LEU A 1 279 ? 23.324 -13.475 -16.895 1.00 32.97 279 LEU A N 1
ATOM 2256 C CA . LEU A 1 279 ? 23.889 -12.413 -16.054 1.00 32.97 279 LEU A CA 1
ATOM 2257 C C . LEU A 1 279 ? 25.391 -12.280 -16.346 1.00 32.97 279 LEU A C 1
ATOM 2259 O O . LEU A 1 279 ? 26.124 -13.267 -16.285 1.00 32.97 279 LEU A O 1
ATOM 2263 N N . VAL A 1 280 ? 25.836 -11.075 -16.692 1.00 38.25 280 VAL A N 1
ATOM 2264 C CA . VAL A 1 280 ? 27.234 -10.726 -16.975 1.00 38.25 280 VAL A CA 1
ATOM 2265 C C . VAL A 1 280 ? 27.633 -9.592 -16.032 1.00 38.25 280 VAL A C 1
ATOM 2267 O O . VAL A 1 280 ? 26.860 -8.664 -15.824 1.00 38.25 280 VAL A O 1
ATOM 2270 N N . GLU A 1 281 ? 28.813 -9.645 -15.421 1.00 35.22 281 GLU A N 1
ATOM 2271 C CA . GLU A 1 281 ? 29.324 -8.501 -14.654 1.00 35.22 281 GLU A CA 1
ATOM 2272 C C . GLU A 1 281 ? 29.589 -7.302 -15.596 1.00 35.22 281 GLU A C 1
ATOM 2274 O O . GLU A 1 281 ? 30.326 -7.460 -16.574 1.00 35.22 281 GLU A O 1
ATOM 2279 N N . PRO A 1 282 ? 29.020 -6.107 -15.341 1.00 38.34 282 PRO A N 1
ATOM 2280 C CA . PRO A 1 282 ? 29.200 -4.928 -16.172 1.00 38.34 282 PRO A CA 1
ATOM 2281 C C . PRO A 1 282 ? 30.613 -4.371 -16.028 1.00 38.34 282 PRO A C 1
ATOM 2283 O O . PRO A 1 282 ? 31.191 -4.309 -14.938 1.00 38.34 282 PRO A O 1
ATOM 2286 N N . ARG A 1 283 ? 31.138 -3.849 -17.137 1.00 50.28 283 ARG A N 1
ATOM 2287 C CA . ARG A 1 283 ? 32.340 -3.009 -17.130 1.00 50.28 283 ARG A CA 1
ATOM 2288 C C . ARG A 1 283 ? 31.949 -1.546 -16.907 1.00 50.28 283 ARG A C 1
ATOM 2290 O O . ARG A 1 283 ? 30.950 -1.059 -17.425 1.00 50.28 283 ARG A O 1
ATOM 2297 N N . LYS A 1 284 ? 32.735 -0.825 -16.104 1.00 42.97 284 LYS A N 1
ATOM 2298 C CA . LYS A 1 284 ? 32.497 0.596 -15.795 1.00 42.97 284 LYS A CA 1
ATOM 2299 C C . LYS A 1 284 ? 32.790 1.466 -17.024 1.00 42.97 284 LYS A C 1
ATOM 2301 O O . LYS A 1 284 ? 33.952 1.617 -17.388 1.00 42.97 284 LYS A O 1
ATOM 2306 N N . LEU A 1 285 ? 31.765 2.089 -17.607 1.00 42.81 285 LEU A N 1
ATOM 2307 C CA . LEU A 1 285 ? 31.935 3.174 -18.582 1.00 42.81 285 LEU A CA 1
ATOM 2308 C C . LEU A 1 285 ? 32.351 4.468 -17.864 1.00 42.81 285 LEU A C 1
ATOM 2310 O O . LEU A 1 285 ? 31.744 4.857 -16.861 1.00 42.81 285 LEU A O 1
ATOM 2314 N N . GLN A 1 286 ? 33.385 5.143 -18.372 1.00 45.19 286 GLN A N 1
ATOM 2315 C CA . GLN A 1 286 ? 33.869 6.410 -17.822 1.00 45.19 286 GLN A CA 1
ATOM 2316 C C . GLN A 1 286 ? 33.269 7.590 -18.593 1.00 45.19 286 GLN A C 1
ATOM 2318 O O . GLN A 1 286 ? 33.430 7.715 -19.805 1.00 45.19 286 GLN A O 1
ATOM 2323 N N . TYR A 1 287 ? 32.585 8.478 -17.870 1.00 45.88 287 TYR A N 1
ATOM 2324 C CA . TYR A 1 287 ? 32.061 9.729 -18.413 1.00 45.88 287 TYR A CA 1
ATOM 2325 C C . TYR A 1 287 ? 33.093 10.837 -18.215 1.00 45.88 287 TYR A C 1
ATOM 2327 O O . TYR A 1 287 ? 33.527 11.081 -17.086 1.00 45.88 287 TYR A O 1
ATOM 2335 N N . LEU A 1 288 ? 33.471 11.520 -19.294 1.00 46.16 288 LEU A N 1
ATOM 2336 C CA . LEU A 1 288 ? 34.406 12.641 -19.231 1.00 46.16 288 LEU A CA 1
ATOM 2337 C C . LEU A 1 288 ? 33.632 13.969 -19.102 1.00 46.16 288 LEU A C 1
ATOM 2339 O O . LEU A 1 288 ? 32.737 14.224 -19.915 1.00 46.16 288 LEU A O 1
ATOM 2343 N N . PRO A 1 289 ? 33.921 14.809 -18.085 1.00 43.56 289 PRO A N 1
ATOM 2344 C CA . PRO A 1 289 ? 33.347 16.148 -17.985 1.00 43.56 289 PRO A CA 1
ATOM 2345 C C . PRO A 1 289 ? 33.813 17.028 -19.153 1.00 43.56 289 PRO A C 1
ATOM 2347 O O . PRO A 1 289 ? 34.939 16.920 -19.635 1.00 43.56 289 PRO A O 1
ATOM 2350 N N . MET A 1 290 ? 32.906 17.873 -19.643 1.00 47.19 290 MET A N 1
ATOM 2351 C CA . MET A 1 290 ? 33.057 18.605 -20.900 1.00 47.19 290 MET A CA 1
ATOM 2352 C C . MET A 1 290 ? 33.726 19.970 -20.658 1.00 47.19 290 MET A C 1
ATOM 2354 O O . MET A 1 290 ? 33.055 20.998 -20.683 1.00 47.19 290 MET A O 1
ATOM 2358 N N . ASP A 1 291 ? 35.036 19.981 -20.409 1.00 41.59 291 ASP A N 1
ATOM 2359 C CA . ASP A 1 291 ? 35.754 21.220 -20.060 1.00 41.59 291 ASP A CA 1
ATOM 2360 C C . ASP A 1 291 ? 36.546 21.855 -21.226 1.00 41.59 291 ASP A C 1
ATOM 2362 O O . ASP A 1 291 ? 37.174 22.894 -21.033 1.00 41.59 291 ASP A O 1
ATOM 2366 N N . SER A 1 292 ? 36.518 21.308 -22.453 1.00 41.53 292 SER A N 1
ATOM 2367 C CA . SER A 1 292 ? 37.436 21.796 -23.509 1.00 41.53 292 SER A CA 1
ATOM 2368 C C . SER A 1 292 ? 37.011 21.674 -24.982 1.00 41.53 292 SER A C 1
ATOM 2370 O O . SER A 1 292 ? 37.815 22.000 -25.853 1.00 41.53 292 SER A O 1
ATOM 2372 N N . ILE A 1 293 ? 35.775 21.278 -25.317 1.00 46.94 293 ILE A N 1
ATOM 2373 C CA . ILE A 1 293 ? 35.356 21.093 -26.725 1.00 46.94 293 ILE A CA 1
ATOM 2374 C C . ILE A 1 293 ? 34.235 22.080 -27.090 1.00 46.94 293 ILE A C 1
ATOM 2376 O O . ILE A 1 293 ? 33.281 22.278 -26.341 1.00 46.94 293 ILE A O 1
ATOM 2380 N N . SER A 1 294 ? 34.389 22.767 -28.225 1.00 42.09 294 SER A N 1
ATOM 2381 C CA . SER A 1 294 ? 33.562 23.898 -28.664 1.00 42.09 294 SER A CA 1
ATOM 2382 C C . SER A 1 294 ? 32.079 23.550 -28.843 1.00 42.09 294 SER A C 1
ATOM 2384 O O . SER A 1 294 ? 31.737 22.673 -29.632 1.00 42.09 294 SER A O 1
ATOM 2386 N N . GLY A 1 295 ? 31.208 24.329 -28.194 1.00 55.78 295 GLY A N 1
ATOM 2387 C CA . GLY A 1 295 ? 29.749 24.257 -28.317 1.00 55.78 295 GLY A CA 1
ATOM 2388 C C . GLY A 1 295 ? 29.091 23.886 -26.992 1.00 55.78 295 GLY A C 1
ATOM 2389 O O . GLY A 1 295 ? 29.047 22.719 -26.621 1.00 55.78 295 GLY A O 1
ATOM 2390 N N . ARG A 1 296 ? 28.559 24.875 -26.261 1.00 57.09 296 ARG A N 1
ATOM 2391 C CA . ARG A 1 296 ? 27.793 24.590 -25.039 1.00 57.09 296 ARG A CA 1
ATOM 2392 C C . ARG A 1 296 ? 26.489 23.883 -25.430 1.00 57.09 296 ARG A C 1
ATOM 2394 O O . ARG A 1 296 ? 25.750 24.449 -26.236 1.00 57.09 296 ARG A O 1
ATOM 2401 N N . PRO A 1 297 ? 26.192 22.683 -24.903 1.00 65.62 297 PRO A N 1
ATOM 2402 C CA . PRO A 1 297 ? 24.895 22.060 -25.125 1.00 65.62 297 PRO A CA 1
ATOM 2403 C C . PRO A 1 297 ? 23.798 22.912 -24.473 1.00 65.62 297 PRO A C 1
ATOM 2405 O O . PRO A 1 297 ? 24.018 23.504 -23.415 1.00 65.62 297 PRO A O 1
ATOM 2408 N N . ASP A 1 298 ? 22.611 22.943 -25.081 1.00 67.06 298 ASP A N 1
ATOM 2409 C CA . ASP A 1 298 ? 21.455 23.650 -24.513 1.00 67.06 298 ASP A CA 1
ATOM 2410 C C . ASP A 1 298 ? 20.983 22.964 -23.221 1.00 67.06 298 ASP A C 1
ATOM 2412 O O . ASP A 1 298 ? 20.431 23.605 -22.327 1.00 67.06 298 ASP A O 1
ATOM 2416 N N . TYR A 1 299 ? 21.214 21.650 -23.107 1.00 66.38 299 TYR A N 1
ATOM 2417 C CA . TYR A 1 299 ? 20.916 20.873 -21.911 1.00 66.38 299 TYR A CA 1
ATOM 2418 C C . TYR A 1 299 ? 21.700 19.555 -21.845 1.00 66.38 299 TYR A C 1
ATOM 2420 O O . TYR A 1 299 ? 22.226 19.045 -22.835 1.00 66.38 299 TYR A O 1
ATOM 2428 N N . PHE A 1 300 ? 21.739 18.975 -20.643 1.00 63.09 300 PHE A N 1
ATOM 2429 C CA . PHE A 1 300 ? 22.318 17.662 -20.380 1.00 63.09 300 PHE A CA 1
ATOM 2430 C C . PHE A 1 300 ? 21.194 16.641 -20.158 1.00 63.09 300 PHE A C 1
ATOM 2432 O O . PHE A 1 300 ? 20.742 16.485 -19.021 1.00 63.09 300 PHE A O 1
ATOM 2439 N N . PRO A 1 301 ? 20.752 15.919 -21.201 1.00 58.56 301 PRO A N 1
ATOM 2440 C CA . PRO A 1 301 ? 19.740 14.887 -21.036 1.00 58.56 301 PRO A CA 1
ATOM 2441 C C . PRO A 1 301 ? 20.211 13.771 -20.102 1.00 58.56 301 PRO A C 1
ATOM 2443 O O . PRO A 1 301 ? 21.348 13.299 -20.187 1.00 58.56 301 PRO A O 1
ATOM 2446 N N . LYS A 1 302 ? 19.329 13.312 -19.213 1.00 64.75 302 LYS A N 1
ATOM 2447 C CA . LYS A 1 302 ? 19.525 12.048 -18.488 1.00 64.75 302 LYS A CA 1
ATOM 2448 C C . LYS A 1 302 ? 19.338 10.890 -19.476 1.00 64.75 302 LYS A C 1
ATOM 2450 O O . LYS A 1 302 ? 18.294 10.254 -19.486 1.00 64.75 302 LYS A O 1
ATOM 2455 N N . ILE A 1 303 ? 20.318 10.700 -20.353 1.00 65.31 303 ILE A N 1
ATOM 2456 C CA . ILE A 1 303 ? 20.352 9.631 -21.352 1.00 65.31 303 ILE A CA 1
ATOM 2457 C C . ILE A 1 303 ? 20.972 8.407 -20.700 1.00 65.31 303 ILE A C 1
ATOM 2459 O O . ILE A 1 303 ? 22.071 8.506 -20.150 1.00 65.31 303 ILE A O 1
ATOM 2463 N N . SER A 1 304 ? 20.279 7.274 -20.754 1.00 76.31 304 SER A N 1
ATOM 2464 C CA . SER A 1 304 ? 20.904 5.976 -20.518 1.00 76.31 304 SER A CA 1
ATOM 2465 C C . SER A 1 304 ? 21.741 5.588 -21.725 1.00 76.31 304 SER A C 1
ATOM 2467 O O . SER A 1 304 ? 21.316 5.753 -22.869 1.00 76.31 304 SER A O 1
ATOM 2469 N N . VAL A 1 305 ? 22.940 5.096 -21.432 1.00 78.75 305 VAL A N 1
ATOM 2470 C CA . VAL A 1 305 ? 23.859 4.526 -22.405 1.00 78.75 305 VAL A CA 1
ATOM 2471 C C . VAL A 1 305 ? 24.180 3.118 -21.928 1.00 78.75 305 VAL A C 1
ATOM 2473 O O . VAL A 1 305 ? 24.667 2.969 -20.806 1.00 78.75 305 VAL A O 1
ATOM 2476 N N . ASP A 1 306 ? 23.904 2.124 -22.763 1.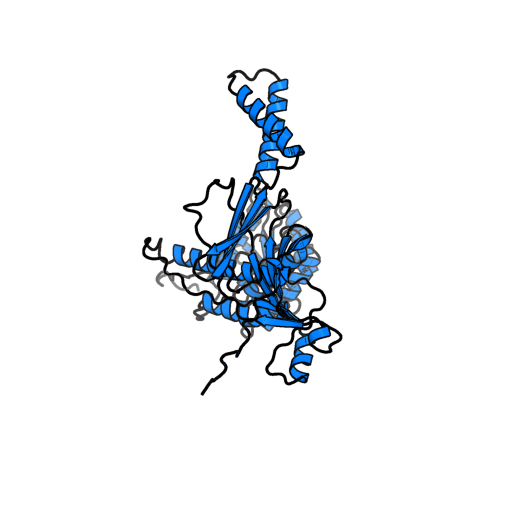00 81.25 306 ASP A N 1
ATOM 2477 C CA . ASP A 1 306 ? 24.152 0.713 -22.470 1.00 81.25 306 ASP A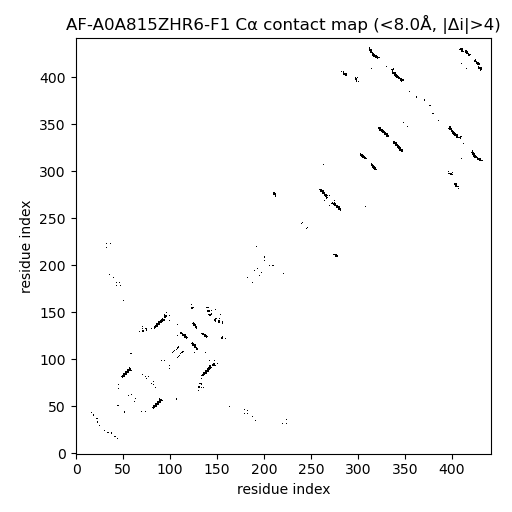 CA 1
ATOM 2478 C C . ASP A 1 306 ? 25.089 0.129 -23.547 1.00 81.25 306 ASP A C 1
ATOM 2480 O O . ASP A 1 306 ? 24.886 0.357 -24.741 1.00 81.25 306 ASP A O 1
ATOM 2484 N N . GLU A 1 307 ? 26.140 -0.582 -23.132 1.00 84.12 307 GLU A N 1
ATOM 2485 C CA . GLU A 1 307 ? 27.152 -1.199 -24.006 1.00 84.12 307 GLU A CA 1
ATOM 2486 C C . GLU A 1 307 ? 26.949 -2.718 -24.021 1.00 84.12 307 GLU A C 1
ATOM 2488 O O . GLU A 1 307 ? 26.989 -3.340 -22.973 1.00 84.12 307 GLU A O 1
ATOM 2493 N N . LEU A 1 308 ? 26.795 -3.328 -25.198 1.00 83.75 308 LEU A N 1
ATOM 2494 C CA . LEU A 1 308 ? 26.637 -4.773 -25.359 1.00 83.75 308 LEU A CA 1
ATOM 2495 C C . LEU A 1 308 ? 27.723 -5.335 -26.276 1.00 83.75 308 LEU A C 1
ATOM 2497 O O . LEU A 1 308 ? 27.973 -4.812 -27.360 1.00 83.75 308 LEU A O 1
ATOM 2501 N N . ILE A 1 309 ? 28.318 -6.457 -25.877 1.00 85.50 309 ILE A N 1
ATOM 2502 C CA . ILE A 1 309 ? 29.306 -7.188 -26.675 1.00 85.50 309 ILE A CA 1
ATOM 2503 C C . ILE A 1 309 ? 28.820 -8.624 -26.884 1.00 85.50 309 ILE A C 1
ATOM 2505 O O . ILE A 1 309 ? 28.588 -9.349 -25.917 1.00 85.50 309 ILE A O 1
ATOM 2509 N N . SER A 1 310 ? 28.683 -9.048 -28.141 1.00 85.81 310 SER A N 1
ATOM 2510 C CA . SER A 1 310 ? 28.289 -10.411 -28.519 1.00 85.81 310 SER A CA 1
ATOM 2511 C C . SER A 1 310 ? 28.885 -10.781 -29.880 1.00 85.81 310 SER A C 1
ATOM 2513 O O . SER A 1 310 ? 28.777 -10.002 -30.821 1.00 85.81 310 SER A O 1
ATOM 2515 N N . ASN A 1 311 ? 29.503 -11.963 -29.992 1.00 83.94 311 ASN A N 1
ATOM 2516 C CA . ASN A 1 311 ? 29.997 -12.543 -31.254 1.00 83.94 311 ASN A CA 1
ATOM 2517 C C . ASN A 1 311 ? 30.827 -11.577 -32.120 1.00 83.94 311 ASN A C 1
ATOM 2519 O O . ASN A 1 311 ? 30.510 -11.347 -33.286 1.00 83.94 311 ASN A O 1
ATOM 2523 N N . ASP A 1 312 ? 31.857 -10.964 -31.530 1.00 89.06 312 ASP A N 1
ATOM 2524 C CA . ASP A 1 312 ? 32.710 -9.940 -32.160 1.00 89.06 312 ASP A CA 1
ATOM 2525 C C . ASP A 1 312 ? 31.975 -8.673 -32.626 1.00 89.06 312 ASP A C 1
ATOM 2527 O O . ASP A 1 312 ? 32.561 -7.816 -33.288 1.00 89.06 312 ASP A O 1
ATOM 2531 N N . ILE A 1 313 ? 30.705 -8.515 -32.259 1.00 87.06 313 ILE A N 1
ATOM 2532 C CA . ILE A 1 313 ? 29.906 -7.323 -32.505 1.00 87.06 313 ILE A CA 1
ATOM 2533 C C . ILE A 1 313 ? 29.778 -6.560 -31.192 1.00 87.06 313 ILE A C 1
ATOM 2535 O O . ILE A 1 313 ? 29.316 -7.063 -30.168 1.00 87.06 313 ILE A O 1
ATOM 2539 N N . TRP A 1 314 ? 30.183 -5.306 -31.252 1.00 90.31 314 TRP A N 1
ATOM 2540 C CA . TRP A 1 314 ? 29.983 -4.310 -30.223 1.00 90.31 314 TRP A CA 1
ATOM 2541 C C . TRP A 1 314 ? 28.760 -3.463 -30.577 1.00 90.31 314 TRP A C 1
ATOM 2543 O O . TRP A 1 314 ? 28.591 -3.083 -31.738 1.00 90.31 314 TRP A O 1
ATOM 2553 N N . LYS A 1 315 ? 27.910 -3.173 -29.591 1.00 90.31 315 LYS A N 1
ATOM 2554 C CA . LYS A 1 315 ? 26.738 -2.306 -29.719 1.00 90.31 315 LYS A CA 1
ATOM 2555 C C . LYS A 1 315 ? 26.665 -1.310 -28.566 1.00 90.31 315 LYS A C 1
ATOM 2557 O O . LYS A 1 315 ? 26.956 -1.651 -27.426 1.00 90.31 315 LYS A O 1
ATOM 2562 N N . LEU A 1 316 ? 26.205 -0.103 -28.859 1.00 88.19 316 LEU A N 1
ATOM 2563 C CA . LEU A 1 316 ? 25.921 0.959 -27.906 1.00 88.19 316 LEU A CA 1
ATOM 2564 C C . LEU A 1 316 ? 24.495 1.444 -28.126 1.00 88.19 316 LEU A C 1
ATOM 2566 O O . LEU A 1 316 ? 24.15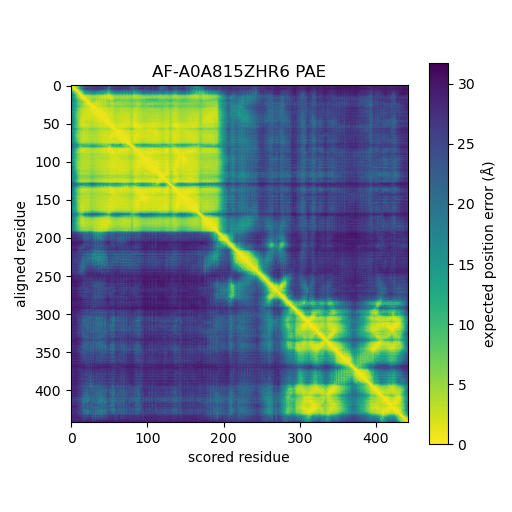8 1.869 -29.230 1.00 88.19 316 LEU A O 1
ATOM 2570 N N . TYR A 1 317 ? 23.682 1.412 -27.081 1.00 86.62 317 TYR A N 1
ATOM 2571 C CA . TYR A 1 317 ? 22.303 1.886 -27.095 1.00 86.62 317 TYR A CA 1
ATOM 2572 C C . TYR A 1 317 ? 22.218 3.197 -26.327 1.00 86.62 317 TYR A C 1
ATOM 2574 O O . TYR A 1 317 ? 22.713 3.290 -25.206 1.00 86.62 317 TYR A O 1
ATOM 2582 N N . ILE A 1 318 ? 21.617 4.219 -26.931 1.00 86.19 318 ILE A N 1
ATOM 2583 C CA . ILE A 1 318 ? 21.555 5.574 -26.379 1.00 86.19 318 ILE A CA 1
ATOM 2584 C C . ILE A 1 318 ? 20.106 6.068 -26.465 1.00 86.19 318 ILE A C 1
ATOM 2586 O O . ILE A 1 318 ? 19.584 6.289 -27.561 1.00 86.19 318 ILE A O 1
ATOM 2590 N N . ASP A 1 319 ? 19.469 6.288 -25.314 1.00 85.25 319 ASP A N 1
ATOM 2591 C CA . ASP A 1 319 ? 18.092 6.800 -25.242 1.00 85.25 319 ASP A CA 1
ATOM 2592 C C . ASP A 1 319 ? 18.015 8.266 -25.705 1.00 85.25 319 ASP A C 1
ATOM 2594 O O . ASP A 1 319 ? 18.420 9.202 -25.011 1.00 85.25 319 ASP A O 1
ATOM 2598 N N . ALA A 1 320 ? 17.431 8.484 -26.879 1.00 87.75 320 ALA A N 1
ATOM 2599 C CA . ALA A 1 320 ? 17.329 9.778 -27.547 1.00 87.75 320 ALA A CA 1
ATOM 2600 C C . ALA A 1 320 ? 15.913 10.055 -28.109 1.00 87.75 320 ALA A C 1
ATOM 2602 O O . ALA A 1 320 ? 15.783 10.448 -29.274 1.00 87.75 320 ALA A O 1
ATOM 2603 N N . PRO A 1 321 ? 14.821 9.888 -27.336 1.00 85.25 321 PRO A N 1
ATOM 2604 C CA . PRO A 1 321 ? 13.460 9.919 -27.871 1.00 85.25 321 PRO A CA 1
ATOM 2605 C C . PRO A 1 321 ? 13.067 11.286 -28.442 1.00 85.25 321 PRO A C 1
ATOM 2607 O O . PRO A 1 321 ? 13.077 12.297 -27.732 1.00 85.25 321 PRO A O 1
ATOM 2610 N N . GLY A 1 322 ? 12.648 11.296 -29.712 1.00 85.69 322 GLY A N 1
ATOM 2611 C CA . GLY A 1 322 ? 12.265 12.506 -30.445 1.00 85.69 322 GLY A CA 1
ATOM 2612 C C . GLY A 1 322 ? 13.443 13.428 -30.757 1.00 85.69 322 GLY A C 1
ATOM 2613 O O . GLY A 1 322 ? 13.253 14.639 -30.807 1.00 85.69 322 GLY A O 1
ATOM 2614 N N . SER A 1 323 ? 14.653 12.875 -30.867 1.00 88.31 323 SER A N 1
ATOM 2615 C CA . SER A 1 323 ? 15.815 13.613 -31.360 1.00 88.31 323 SER A CA 1
ATOM 2616 C C . SER A 1 323 ? 15.907 13.477 -32.878 1.00 88.31 323 SER A C 1
ATOM 2618 O O . SER A 1 323 ? 15.667 12.411 -33.434 1.00 88.31 323 SER A O 1
ATOM 2620 N N . GLU A 1 324 ? 16.289 14.566 -33.514 1.00 84.25 324 GLU A N 1
ATOM 2621 C CA . GLU A 1 324 ? 16.532 14.751 -34.936 1.00 84.25 324 GLU A CA 1
ATOM 2622 C C . GLU A 1 324 ? 17.979 15.250 -35.121 1.00 84.25 324 GLU A C 1
ATOM 2624 O O . GLU A 1 324 ? 18.700 15.483 -34.140 1.00 84.25 324 GLU A O 1
ATOM 2629 N N . ASP A 1 325 ? 18.425 15.390 -36.373 1.00 84.62 325 ASP A N 1
ATOM 2630 C CA . ASP A 1 325 ? 19.778 15.854 -36.729 1.00 84.62 325 ASP A CA 1
ATOM 2631 C C . ASP A 1 325 ? 20.899 15.109 -35.985 1.00 84.62 325 ASP A C 1
ATOM 2633 O O . ASP A 1 325 ? 21.843 15.709 -35.461 1.00 84.62 325 ASP A O 1
ATOM 2637 N N . ILE A 1 326 ? 20.769 13.785 -35.890 1.00 82.19 326 ILE A N 1
ATOM 2638 C CA . ILE A 1 326 ? 21.706 12.943 -35.149 1.00 82.19 326 ILE A CA 1
ATOM 2639 C C . ILE A 1 326 ? 23.025 12.890 -35.920 1.00 82.19 326 ILE A C 1
ATOM 2641 O O . ILE A 1 326 ? 23.121 12.301 -36.995 1.00 82.19 326 ILE A O 1
ATOM 2645 N N . GLN A 1 327 ? 24.048 13.513 -35.352 1.00 82.12 327 GLN A N 1
ATOM 2646 C CA . GLN A 1 327 ? 25.415 13.525 -35.844 1.00 82.12 327 GLN A CA 1
ATOM 2647 C C . GLN A 1 327 ? 26.299 12.775 -34.859 1.00 82.12 327 GLN A C 1
ATOM 2649 O O . GLN A 1 327 ? 26.133 12.870 -33.644 1.00 82.12 327 GLN A O 1
ATOM 2654 N N . TRP A 1 328 ? 27.273 12.042 -35.372 1.00 80.44 328 TRP A N 1
ATOM 2655 C CA . TRP A 1 328 ? 28.248 11.377 -34.526 1.00 80.44 328 TRP A CA 1
ATOM 2656 C C . TRP A 1 328 ? 29.635 11.471 -35.137 1.00 80.44 328 TRP A C 1
ATOM 2658 O O . TRP A 1 328 ? 29.805 11.595 -36.349 1.00 80.44 328 TRP A O 1
ATOM 2668 N N . SER A 1 329 ? 30.632 11.431 -34.268 1.00 80.00 329 SER A N 1
ATOM 2669 C CA . SER A 1 329 ? 32.032 11.339 -34.642 1.00 80.00 329 SER A CA 1
ATOM 2670 C C . SER A 1 329 ? 32.763 10.438 -33.658 1.00 80.00 329 SER A C 1
ATOM 2672 O O . SER A 1 329 ? 32.372 10.299 -32.497 1.00 80.00 329 SER A O 1
ATOM 2674 N N . VAL A 1 330 ? 33.826 9.804 -34.137 1.00 75.69 330 VAL A N 1
ATOM 2675 C CA . VAL A 1 330 ? 34.703 8.974 -33.315 1.00 75.69 330 VAL A CA 1
ATOM 2676 C C . VAL A 1 330 ? 36.077 9.606 -33.329 1.00 75.69 330 VAL A C 1
ATOM 2678 O O . VAL A 1 330 ? 36.621 9.893 -34.395 1.00 75.69 330 VAL A O 1
ATOM 2681 N N . GLN A 1 331 ? 36.620 9.844 -32.143 1.00 79.12 331 GLN A N 1
ATOM 2682 C CA . GLN A 1 331 ? 37.984 10.316 -31.961 1.00 79.12 331 GLN A CA 1
ATOM 2683 C C . GLN A 1 331 ? 38.769 9.250 -31.210 1.00 79.12 331 GLN A C 1
ATOM 2685 O O . GLN A 1 331 ? 38.281 8.690 -30.230 1.00 79.12 331 GLN A O 1
ATOM 2690 N N . PHE A 1 332 ? 39.984 8.972 -31.663 1.00 70.38 332 PHE A N 1
ATOM 2691 C CA . PHE A 1 332 ? 40.907 8.110 -30.938 1.00 70.38 332 PHE A CA 1
ATOM 2692 C C . PHE A 1 332 ? 41.854 8.970 -30.113 1.00 70.38 332 PHE A C 1
ATOM 2694 O O . PHE A 1 332 ? 42.380 9.967 -30.607 1.00 70.38 332 PHE A O 1
ATOM 2701 N N . PHE A 1 333 ? 42.058 8.574 -28.862 1.00 70.50 333 PHE A N 1
ATOM 2702 C CA . PHE A 1 333 ? 43.067 9.158 -27.980 1.00 70.50 333 PHE A CA 1
ATOM 2703 C C . PHE A 1 333 ? 44.273 8.220 -27.884 1.00 70.50 333 PHE A C 1
ATOM 2705 O O . PHE A 1 333 ? 44.179 7.060 -28.276 1.00 70.50 333 PHE A O 1
ATOM 2712 N N . GLU A 1 334 ? 45.385 8.706 -27.327 1.00 56.84 334 GLU A N 1
ATOM 2713 C CA . GLU A 1 334 ? 46.688 8.011 -27.253 1.00 56.84 334 GLU A CA 1
ATOM 2714 C C . GLU A 1 334 ? 46.647 6.588 -26.649 1.00 56.84 334 GLU A C 1
ATOM 2716 O O . GLU A 1 334 ? 47.576 5.815 -26.853 1.00 56.84 334 GLU A O 1
ATOM 2721 N N . ASN A 1 335 ? 45.562 6.209 -25.963 1.00 66.50 335 ASN A N 1
ATOM 2722 C CA . ASN A 1 335 ? 45.360 4.876 -25.382 1.00 66.50 335 ASN A CA 1
ATOM 2723 C C . ASN A 1 335 ? 44.588 3.894 -26.294 1.00 66.50 335 ASN A C 1
ATOM 2725 O O . ASN A 1 335 ? 44.088 2.888 -25.795 1.00 66.50 335 ASN A O 1
ATOM 2729 N N . ASP A 1 336 ? 44.404 4.202 -27.584 1.00 67.50 336 ASP A N 1
ATOM 2730 C CA . ASP A 1 336 ? 43.637 3.418 -28.577 1.00 67.50 336 ASP A CA 1
ATOM 2731 C C . ASP A 1 336 ? 42.153 3.162 -28.234 1.00 67.50 336 ASP A C 1
ATOM 2733 O O . ASP A 1 336 ? 41.443 2.472 -28.971 1.00 67.50 336 ASP A O 1
ATOM 2737 N N . LEU A 1 337 ? 41.638 3.740 -27.146 1.00 74.38 337 LEU A N 1
ATOM 2738 C CA . LEU A 1 337 ? 40.223 3.650 -26.800 1.00 74.38 337 LEU A CA 1
ATOM 2739 C C . LEU A 1 337 ? 39.429 4.709 -27.576 1.00 74.38 337 LEU A C 1
ATOM 2741 O O . LEU A 1 337 ? 39.726 5.905 -27.455 1.00 74.38 337 LEU A O 1
ATOM 2745 N N . PRO A 1 338 ? 38.411 4.308 -28.355 1.00 77.69 338 PRO A N 1
ATOM 2746 C CA . PRO A 1 338 ? 37.610 5.258 -29.102 1.00 77.69 338 PRO A CA 1
ATOM 2747 C C . PRO A 1 338 ? 36.698 6.056 -28.159 1.00 77.69 338 PRO A C 1
ATOM 2749 O O . PRO A 1 338 ? 35.979 5.501 -27.322 1.00 77.69 338 PRO A O 1
ATOM 2752 N N . LEU A 1 339 ? 36.708 7.378 -28.325 1.00 84.44 339 LEU A N 1
ATOM 2753 C CA . LEU A 1 339 ? 35.732 8.296 -27.752 1.00 84.44 339 LEU A CA 1
ATOM 2754 C C . LEU A 1 339 ? 34.662 8.582 -28.799 1.00 84.44 339 LEU A C 1
ATOM 2756 O O . LEU A 1 339 ? 34.914 9.235 -29.815 1.00 84.44 339 LEU A O 1
ATOM 2760 N N . PHE A 1 340 ? 33.448 8.130 -28.525 1.00 84.50 340 PHE A N 1
ATOM 2761 C CA . PHE A 1 340 ? 32.303 8.438 -29.363 1.00 84.50 340 PHE A CA 1
ATOM 2762 C C . PHE A 1 340 ? 31.678 9.739 -28.903 1.00 84.50 340 PHE A C 1
ATOM 2764 O O . PHE A 1 340 ? 31.285 9.878 -27.747 1.00 84.50 340 PHE A O 1
ATOM 2771 N N . THR A 1 341 ? 31.568 10.684 -29.824 1.00 86.38 341 THR A N 1
ATOM 2772 C CA . THR A 1 341 ? 30.820 11.916 -29.623 1.00 86.38 341 THR A CA 1
ATOM 2773 C C . THR A 1 341 ? 29.518 11.803 -30.393 1.00 86.38 341 THR A C 1
ATOM 2775 O O . THR A 1 341 ? 29.532 11.730 -31.617 1.00 86.38 341 THR A O 1
ATOM 2778 N N . ILE A 1 342 ? 28.394 11.788 -29.683 1.00 86.00 342 ILE A N 1
ATOM 2779 C CA . ILE A 1 342 ? 27.061 11.878 -30.279 1.00 86.00 342 ILE A CA 1
ATOM 2780 C C . ILE A 1 342 ? 26.509 13.268 -30.005 1.00 86.00 342 ILE A C 1
ATOM 2782 O O . ILE A 1 342 ? 26.482 13.727 -28.862 1.00 86.00 342 ILE A O 1
ATOM 2786 N N . GLN A 1 343 ? 26.043 13.920 -31.058 1.00 88.44 343 GLN A N 1
ATOM 2787 C CA . GLN A 1 343 ? 25.311 15.168 -31.012 1.00 88.44 343 GLN A CA 1
ATOM 2788 C C . GLN A 1 343 ? 23.938 14.940 -31.633 1.00 88.44 343 GLN A C 1
ATOM 2790 O O . GLN A 1 343 ? 23.825 14.398 -32.724 1.00 88.44 343 GLN A O 1
ATOM 2795 N N . ALA A 1 344 ? 22.886 15.395 -30.969 1.00 88.81 344 ALA A N 1
ATOM 2796 C CA . ALA A 1 344 ? 21.579 15.461 -31.602 1.00 88.81 344 ALA A CA 1
ATOM 2797 C C . ALA A 1 344 ? 20.818 16.694 -31.134 1.00 88.81 344 ALA A C 1
ATOM 2799 O O . ALA A 1 344 ? 21.227 17.412 -30.209 1.00 88.81 344 ALA A O 1
ATOM 2800 N N . ARG A 1 345 ? 19.695 16.954 -31.793 1.00 87.25 345 ARG A N 1
ATOM 2801 C CA . ARG A 1 345 ? 18.807 18.057 -31.463 1.00 87.25 345 ARG A CA 1
ATOM 2802 C C . ARG A 1 345 ? 17.411 17.527 -31.222 1.00 87.25 345 ARG A C 1
ATOM 2804 O O . ARG A 1 345 ? 16.910 16.719 -31.976 1.00 87.25 345 ARG A O 1
ATOM 2811 N N . ARG A 1 346 ? 16.754 18.006 -30.179 1.00 87.38 346 ARG A N 1
ATOM 2812 C CA . ARG A 1 346 ? 15.341 17.730 -29.943 1.00 87.38 346 ARG A CA 1
ATOM 2813 C C . ARG A 1 346 ? 14.553 19.011 -30.125 1.00 87.38 346 ARG A C 1
ATOM 2815 O O . ARG A 1 346 ? 14.677 19.923 -29.303 1.00 87.38 346 ARG A O 1
ATOM 2822 N N . GLU A 1 347 ? 13.783 19.091 -31.202 1.00 84.50 347 GLU A N 1
ATOM 2823 C CA . GLU A 1 347 ? 12.950 20.258 -31.474 1.00 84.50 347 GLU A CA 1
ATOM 2824 C C . GLU A 1 347 ? 11.768 20.322 -30.501 1.00 84.50 347 GLU A C 1
ATOM 2826 O O . GLU A 1 347 ? 11.202 19.302 -30.096 1.00 84.50 347 GLU A O 1
ATOM 2831 N N . LEU A 1 348 ? 11.392 21.541 -30.103 1.00 78.75 348 LEU A N 1
ATOM 2832 C CA . LEU A 1 348 ? 10.085 21.734 -29.484 1.00 78.75 348 LEU A CA 1
ATOM 2833 C C . LEU A 1 348 ? 9.019 21.428 -30.543 1.00 78.75 348 LEU A C 1
ATOM 2835 O O . LEU A 1 348 ? 9.147 21.941 -31.656 1.00 78.75 348 LEU A O 1
ATOM 2839 N N . PRO A 1 349 ? 7.952 20.669 -30.224 1.00 80.19 349 PRO A N 1
ATOM 2840 C CA . PRO A 1 349 ? 6.908 20.395 -31.205 1.00 80.19 349 PRO A CA 1
ATOM 2841 C C . PRO A 1 349 ? 6.337 21.714 -31.750 1.00 80.19 349 PRO A C 1
ATOM 2843 O O . PRO A 1 349 ? 6.251 22.693 -31.005 1.00 80.19 349 PRO A O 1
ATOM 2846 N N . GLN A 1 350 ? 5.955 21.760 -33.031 1.00 73.38 350 GLN A N 1
ATOM 2847 C CA . GLN A 1 350 ? 5.560 23.005 -33.718 1.00 73.38 350 GLN A CA 1
ATOM 2848 C C . GLN A 1 350 ? 4.451 23.780 -32.991 1.00 73.38 350 GLN A C 1
ATOM 2850 O O . GLN A 1 350 ? 4.510 25.006 -32.885 1.00 73.38 350 GLN A O 1
ATOM 2855 N N . ASP A 1 351 ? 3.502 23.069 -32.382 1.00 73.56 351 ASP A N 1
ATOM 2856 C CA . ASP A 1 351 ? 2.458 23.682 -31.561 1.00 73.56 351 ASP A CA 1
ATOM 2857 C C . ASP A 1 351 ? 3.035 24.480 -30.387 1.00 73.56 351 ASP A C 1
ATOM 2859 O O . ASP A 1 351 ? 2.483 25.504 -30.003 1.00 73.56 351 ASP A O 1
ATOM 2863 N N . TYR A 1 352 ? 4.162 24.055 -29.818 1.00 66.12 352 TYR A N 1
ATOM 2864 C CA . TYR A 1 352 ? 4.831 24.753 -28.723 1.00 66.12 352 TYR A CA 1
ATOM 2865 C C . TYR A 1 352 ? 5.693 25.917 -29.198 1.00 66.12 352 TYR A C 1
ATOM 2867 O O . TYR A 1 352 ? 5.808 26.902 -28.470 1.00 66.12 352 TYR A O 1
ATOM 2875 N N . SER A 1 353 ? 6.290 25.847 -30.389 1.00 61.66 353 SER A N 1
ATOM 2876 C CA . SER A 1 353 ? 7.122 26.941 -30.904 1.00 61.66 353 SER A CA 1
ATOM 2877 C C . SER A 1 353 ? 6.273 28.182 -31.214 1.00 61.66 353 SER A C 1
ATOM 2879 O O . SER A 1 353 ? 6.612 29.290 -30.782 1.00 61.66 353 SER A O 1
ATOM 2881 N N . GLN A 1 354 ? 5.103 27.991 -31.834 1.00 68.00 354 GLN A N 1
ATOM 2882 C CA . GLN A 1 354 ? 4.122 29.055 -32.074 1.00 68.00 354 GLN A CA 1
ATOM 2883 C C . GLN A 1 354 ? 3.581 29.625 -30.754 1.00 68.00 354 GLN A C 1
ATOM 2885 O O . GLN A 1 354 ? 3.533 30.842 -30.555 1.00 68.00 354 GLN A O 1
ATOM 2890 N N . LYS A 1 355 ? 3.266 28.739 -29.804 1.00 64.12 355 LYS A N 1
ATOM 2891 C CA . LYS A 1 355 ? 2.760 29.088 -28.471 1.00 64.12 355 LYS A CA 1
ATOM 2892 C C . LYS A 1 355 ? 3.793 29.817 -27.597 1.00 64.12 355 LYS A C 1
ATOM 2894 O O . LYS A 1 355 ? 3.440 30.753 -26.884 1.00 64.12 355 LYS A O 1
ATOM 2899 N N . SER A 1 356 ? 5.073 29.453 -27.682 1.00 60.22 356 SER A N 1
ATOM 2900 C CA . SER A 1 356 ? 6.178 30.125 -26.980 1.00 60.22 356 SER A CA 1
ATOM 2901 C C . SER A 1 356 ? 6.426 31.535 -27.525 1.00 60.22 356 SER A C 1
ATOM 2903 O O . SER A 1 356 ? 6.638 32.470 -26.750 1.00 60.22 356 SER A O 1
ATOM 2905 N N . SER A 1 357 ? 6.338 31.713 -28.849 1.00 64.88 357 SER A N 1
ATOM 2906 C CA . SER A 1 357 ? 6.420 33.030 -29.494 1.00 64.88 357 SER A CA 1
ATOM 2907 C C . SER A 1 357 ? 5.269 33.945 -29.062 1.00 64.88 357 SER A C 1
ATOM 2909 O O . SER A 1 357 ? 5.501 35.097 -28.689 1.00 64.88 357 SER A O 1
ATOM 2911 N N . ALA A 1 358 ? 4.041 33.413 -29.018 1.00 61.56 358 ALA A N 1
ATOM 2912 C CA . ALA A 1 358 ? 2.869 34.132 -28.522 1.00 61.56 358 ALA A CA 1
ATOM 2913 C C . ALA A 1 358 ? 3.016 34.533 -27.044 1.00 61.56 358 ALA A C 1
ATOM 2915 O O . ALA A 1 358 ? 2.719 35.671 -26.688 1.00 61.56 358 ALA A O 1
ATOM 2916 N N . PHE A 1 359 ? 3.551 33.645 -26.198 1.00 59.59 359 PHE A N 1
ATOM 2917 C CA . PHE A 1 359 ? 3.803 33.947 -24.787 1.00 59.59 359 PHE A CA 1
ATOM 2918 C C . PHE A 1 359 ? 4.852 35.052 -24.593 1.00 59.59 359 PHE A C 1
ATOM 2920 O O . PHE A 1 359 ? 4.644 35.947 -23.777 1.00 59.59 359 PHE A O 1
ATOM 2927 N N . ARG A 1 360 ? 5.961 35.037 -25.353 1.00 62.38 360 ARG A N 1
ATOM 2928 C CA . ARG A 1 360 ? 6.967 36.119 -25.302 1.00 62.38 360 ARG A CA 1
ATOM 2929 C C . ARG A 1 360 ? 6.360 37.459 -25.720 1.00 62.38 360 ARG A C 1
ATOM 2931 O O . ARG A 1 360 ? 6.494 38.423 -24.978 1.00 62.38 360 ARG A O 1
ATOM 2938 N N . LYS A 1 361 ? 5.600 37.485 -26.822 1.00 63.88 361 LYS A N 1
ATOM 2939 C CA . LYS A 1 361 ? 4.884 38.689 -27.278 1.00 63.88 361 LYS A CA 1
ATOM 2940 C C . LYS A 1 361 ? 3.872 39.195 -26.245 1.00 63.88 361 LYS A C 1
ATOM 2942 O O . LYS A 1 361 ? 3.813 40.391 -25.998 1.00 63.88 361 LYS A O 1
ATOM 2947 N N . ALA A 1 362 ? 3.110 38.304 -25.609 1.00 57.38 362 ALA A N 1
ATOM 2948 C CA . ALA A 1 362 ? 2.160 38.677 -24.559 1.00 57.38 362 ALA A CA 1
ATOM 2949 C C . ALA A 1 362 ? 2.866 39.235 -23.313 1.00 57.38 362 ALA A C 1
ATOM 2951 O O . ALA A 1 362 ? 2.405 40.217 -22.739 1.00 57.38 362 ALA A O 1
ATOM 2952 N N . ARG A 1 363 ? 4.010 38.659 -22.917 1.00 55.97 363 ARG A N 1
ATOM 2953 C CA . ARG A 1 363 ? 4.829 39.163 -21.804 1.00 55.97 363 ARG A CA 1
ATOM 2954 C C . ARG A 1 363 ? 5.334 40.581 -22.058 1.00 55.97 363 ARG A C 1
ATOM 2956 O O . ARG A 1 363 ? 5.311 41.394 -21.142 1.00 55.97 363 ARG A O 1
ATOM 2963 N N . ASP A 1 364 ? 5.741 40.875 -23.286 1.00 61.69 364 ASP A N 1
ATOM 2964 C CA . ASP A 1 364 ? 6.243 42.202 -23.648 1.00 61.69 364 ASP A CA 1
ATOM 2965 C C . ASP A 1 364 ? 5.111 43.258 -23.675 1.00 61.69 364 ASP A C 1
ATOM 2967 O O . ASP A 1 364 ? 5.358 44.432 -23.414 1.00 61.69 364 ASP A O 1
ATOM 2971 N N . VAL A 1 365 ? 3.853 42.842 -23.888 1.00 59.09 365 VAL A N 1
ATOM 2972 C CA . VAL A 1 365 ? 2.647 43.699 -23.805 1.00 59.09 365 VAL A CA 1
ATOM 2973 C C . VAL A 1 365 ? 2.169 43.914 -22.358 1.00 59.09 365 VAL A C 1
ATOM 2975 O O . VAL A 1 365 ? 1.591 44.950 -22.039 1.00 59.09 365 VAL A O 1
ATOM 2978 N N . LEU A 1 366 ? 2.437 42.966 -21.454 1.00 53.94 366 LEU A N 1
ATOM 2979 C CA . LEU A 1 366 ? 2.008 42.991 -20.047 1.00 53.94 366 LEU A CA 1
ATOM 2980 C C . LEU A 1 366 ? 2.713 44.054 -19.174 1.00 53.94 366 LEU A C 1
ATOM 2982 O O . LEU A 1 366 ? 2.346 44.209 -18.013 1.00 53.94 366 LEU A O 1
ATOM 2986 N N . HIS A 1 367 ? 3.673 44.813 -19.712 1.00 55.25 367 HIS A N 1
ATOM 2987 C CA . HIS A 1 367 ? 4.289 45.971 -19.043 1.00 55.25 367 HIS A CA 1
ATOM 2988 C C . HIS A 1 367 ? 3.452 47.268 -19.123 1.00 55.25 367 HIS A C 1
ATOM 2990 O O . HIS A 1 367 ? 3.936 48.337 -18.756 1.00 55.25 367 HIS A O 1
ATOM 2996 N N . ILE A 1 368 ? 2.203 47.201 -19.595 1.00 54.19 368 ILE A N 1
ATOM 2997 C CA . ILE A 1 368 ? 1.292 48.349 -19.685 1.00 54.19 368 ILE A CA 1
ATOM 2998 C C . ILE A 1 368 ? 0.328 48.320 -18.487 1.00 54.19 368 ILE A C 1
ATOM 3000 O O . ILE A 1 368 ? -0.594 47.511 -18.432 1.00 54.19 368 ILE A O 1
ATOM 3004 N N . ASP A 1 369 ? 0.535 49.231 -17.533 1.00 47.03 369 ASP A N 1
ATOM 3005 C CA . ASP A 1 369 ? -0.083 49.290 -16.191 1.00 47.03 369 ASP A CA 1
ATOM 3006 C C . ASP A 1 369 ? -1.610 49.551 -16.125 1.00 47.03 369 ASP A C 1
ATOM 3008 O O . ASP A 1 369 ? -2.143 49.929 -15.080 1.00 47.03 369 ASP A O 1
ATOM 3012 N N . ARG A 1 370 ? -2.374 49.362 -17.209 1.00 52.44 370 ARG A N 1
ATOM 3013 C CA . ARG A 1 370 ? -3.836 49.567 -17.190 1.00 52.44 370 ARG A CA 1
ATOM 3014 C C . ARG A 1 370 ? -4.588 48.492 -17.968 1.00 52.44 370 ARG A C 1
ATOM 3016 O O . ARG A 1 370 ? -4.906 48.654 -19.142 1.00 52.44 370 ARG A O 1
ATOM 3023 N N . PHE A 1 371 ? -4.957 47.421 -17.272 1.00 52.69 371 PHE A N 1
ATOM 3024 C CA . PHE A 1 371 ? -5.883 46.407 -17.779 1.00 52.69 371 PHE A CA 1
ATOM 3025 C C . PHE A 1 371 ? -7.327 46.895 -17.638 1.00 52.69 371 PHE A C 1
ATOM 3027 O O . PHE A 1 371 ? -7.951 46.710 -16.598 1.00 52.69 371 PHE A O 1
ATOM 3034 N N . THR A 1 372 ? -7.860 47.533 -18.680 1.00 49.84 372 THR A N 1
ATOM 3035 C CA . THR A 1 372 ? -9.305 47.829 -18.785 1.00 49.84 372 THR A CA 1
ATOM 3036 C C . THR A 1 372 ? -9.968 47.170 -19.992 1.00 49.84 372 THR A C 1
ATOM 3038 O O . THR A 1 372 ? -11.183 47.257 -20.133 1.00 49.84 372 THR A O 1
ATOM 3041 N N . ASP A 1 373 ? -9.207 46.453 -20.824 1.00 55.41 373 ASP A N 1
ATOM 3042 C CA . ASP A 1 373 ? -9.726 45.892 -22.067 1.00 55.41 373 ASP A CA 1
ATOM 3043 C C . ASP A 1 373 ? -9.890 44.364 -22.004 1.00 55.41 373 ASP A C 1
ATOM 3045 O O . ASP A 1 373 ? -8.944 43.613 -21.737 1.00 55.41 373 ASP A O 1
ATOM 3049 N N . SER A 1 374 ? -11.116 43.903 -22.257 1.00 52.34 374 SER A N 1
ATOM 3050 C CA . SER A 1 374 ? -11.531 42.492 -22.208 1.00 52.34 374 SER A CA 1
ATOM 3051 C C . SER A 1 374 ? -10.730 41.591 -23.160 1.00 52.34 374 SER A C 1
ATOM 3053 O O . SER A 1 374 ? -10.487 40.419 -22.858 1.00 52.34 374 SER A O 1
ATOM 3055 N N . PHE A 1 375 ? -10.229 42.157 -24.262 1.00 56.28 375 PHE A N 1
ATOM 3056 C CA . PHE A 1 375 ? -9.365 41.465 -25.217 1.00 56.28 375 PHE A CA 1
ATOM 3057 C C . PHE A 1 375 ? -8.006 41.088 -24.609 1.00 56.28 375 PHE A C 1
ATOM 3059 O O . PHE A 1 375 ? -7.461 40.015 -24.879 1.00 56.28 375 PHE A O 1
ATOM 3066 N N . ILE A 1 376 ? -7.463 41.940 -23.736 1.00 59.28 376 ILE A N 1
ATOM 3067 C CA . ILE A 1 376 ? -6.185 41.682 -23.069 1.00 59.28 376 ILE A CA 1
ATOM 3068 C C . ILE A 1 376 ? -6.363 40.570 -22.027 1.00 59.28 376 ILE A C 1
ATOM 3070 O O . ILE A 1 376 ? -5.532 39.667 -21.951 1.00 59.28 376 ILE A O 1
ATOM 3074 N N . LEU A 1 377 ? -7.481 40.555 -21.293 1.00 56.91 377 LEU A N 1
ATOM 3075 C CA . LEU A 1 377 ? -7.767 39.519 -20.294 1.00 56.91 377 LEU A CA 1
ATOM 3076 C C . LEU A 1 377 ? -7.882 38.116 -20.916 1.00 56.91 377 LEU A C 1
ATOM 3078 O O . LEU A 1 377 ? -7.318 37.165 -20.376 1.00 56.91 377 LEU A O 1
ATOM 3082 N N . HIS A 1 378 ? -8.541 37.984 -22.072 1.00 63.03 378 HIS A N 1
ATOM 3083 C CA . HIS A 1 378 ? -8.640 36.704 -22.784 1.00 63.03 378 HIS A CA 1
ATOM 3084 C C . HIS A 1 378 ? -7.260 36.179 -23.222 1.00 63.03 378 HIS A C 1
ATOM 3086 O O . HIS A 1 378 ? -6.934 35.010 -23.008 1.00 63.03 378 HIS A O 1
ATOM 3092 N N . ASN A 1 379 ? -6.397 37.056 -23.744 1.00 58.88 379 ASN A N 1
ATOM 3093 C CA . ASN A 1 379 ? -5.037 36.685 -24.145 1.00 58.88 379 ASN A CA 1
ATOM 3094 C C . ASN A 1 379 ? -4.142 36.307 -22.950 1.00 58.88 379 ASN A C 1
ATOM 3096 O O . ASN A 1 379 ? -3.322 35.394 -23.057 1.00 58.88 379 ASN A O 1
ATOM 3100 N N . VAL A 1 380 ? -4.323 36.955 -21.795 1.00 59.69 380 VAL A N 1
ATOM 3101 C CA . VAL A 1 380 ? -3.591 36.637 -20.558 1.00 59.69 380 VAL A CA 1
ATOM 3102 C C . VAL A 1 380 ? -4.035 35.301 -19.959 1.00 59.69 380 VAL A C 1
ATOM 3104 O O . VAL A 1 380 ? -3.190 34.530 -19.499 1.00 59.69 380 VAL A O 1
ATOM 3107 N N . LEU A 1 381 ? -5.333 34.990 -19.991 1.00 58.84 381 LEU A N 1
ATOM 3108 C CA . LEU A 1 381 ? -5.855 33.699 -19.531 1.00 58.84 381 LEU A CA 1
ATOM 3109 C C . LEU A 1 381 ? -5.364 32.547 -20.416 1.00 58.84 381 LEU A C 1
ATOM 3111 O O . LEU A 1 381 ? -4.844 31.567 -19.882 1.00 58.84 381 LEU A O 1
ATOM 3115 N N . ASN A 1 382 ? -5.385 32.719 -21.742 1.00 60.38 382 ASN A N 1
ATOM 3116 C CA . ASN A 1 382 ? -4.805 31.748 -22.673 1.00 60.38 382 ASN A CA 1
ATOM 3117 C C . ASN A 1 382 ? -3.300 31.560 -22.414 1.00 60.38 382 ASN A C 1
ATOM 3119 O O . ASN A 1 382 ? -2.828 30.433 -22.282 1.00 60.38 382 ASN A O 1
ATOM 3123 N N . ALA A 1 383 ? -2.538 32.645 -22.223 1.00 56.72 383 ALA A N 1
ATOM 3124 C CA . ALA A 1 383 ? -1.114 32.564 -21.884 1.00 56.72 383 ALA A CA 1
ATOM 3125 C C . ALA A 1 383 ? -0.851 31.832 -20.550 1.00 56.72 383 ALA A C 1
ATOM 3127 O O . ALA A 1 383 ? 0.161 31.139 -20.408 1.00 56.72 383 ALA A O 1
ATOM 3128 N N . ARG A 1 384 ? -1.761 31.948 -19.574 1.00 55.78 384 ARG A N 1
ATOM 3129 C CA . ARG A 1 384 ? -1.664 31.285 -18.267 1.00 55.78 384 ARG A CA 1
ATOM 3130 C C . ARG A 1 384 ? -1.981 29.789 -18.347 1.00 55.78 384 ARG A C 1
ATOM 3132 O O . ARG A 1 384 ? -1.239 29.002 -17.759 1.00 55.78 384 ARG A O 1
ATOM 3139 N N . GLU A 1 385 ? -3.000 29.384 -19.105 1.00 57.25 385 GLU A N 1
ATOM 3140 C CA . GLU A 1 385 ? -3.261 27.965 -19.409 1.00 57.25 385 GLU A CA 1
ATOM 3141 C C . GLU A 1 385 ? -2.102 27.330 -20.192 1.00 57.25 385 GLU A C 1
ATOM 3143 O O . GLU A 1 385 ? -1.676 26.203 -19.915 1.00 57.25 385 GLU A O 1
ATOM 3148 N N . MET A 1 386 ? -1.500 28.089 -21.110 1.00 57.06 386 MET A N 1
ATOM 3149 C CA . MET A 1 386 ? -0.318 27.661 -21.860 1.00 57.06 386 MET A CA 1
ATOM 3150 C C . MET A 1 386 ? 0.904 27.486 -20.949 1.00 57.06 386 MET A C 1
ATOM 3152 O O . MET A 1 386 ? 1.603 26.476 -21.045 1.00 57.06 386 MET A O 1
ATOM 3156 N N . ALA A 1 387 ? 1.135 28.409 -20.010 1.00 54.94 387 ALA A N 1
ATOM 3157 C CA . ALA A 1 387 ? 2.197 28.280 -19.012 1.00 54.94 387 ALA A CA 1
ATOM 3158 C C . ALA A 1 387 ? 1.977 27.078 -18.076 1.00 54.94 387 ALA A C 1
ATOM 3160 O O . ALA A 1 387 ? 2.946 26.440 -17.662 1.00 54.94 387 ALA A O 1
ATOM 3161 N N . TYR A 1 388 ? 0.722 26.735 -17.770 1.00 51.34 388 TYR A N 1
ATOM 3162 C CA . TYR A 1 388 ? 0.372 25.557 -16.973 1.00 51.34 388 TYR A CA 1
ATOM 3163 C C . TYR A 1 388 ? 0.630 24.244 -17.735 1.00 51.34 388 TYR A C 1
ATOM 3165 O O . TYR A 1 388 ? 1.192 23.296 -17.184 1.00 51.34 388 TYR A O 1
ATOM 3173 N N . THR A 1 389 ? 0.326 24.224 -19.036 1.00 54.69 389 THR A N 1
ATOM 3174 C CA . THR A 1 389 ? 0.599 23.086 -19.933 1.00 54.69 389 THR A CA 1
ATOM 3175 C C . THR A 1 389 ? 2.104 22.853 -20.129 1.00 54.69 389 THR A C 1
ATOM 3177 O O . THR A 1 389 ? 2.549 21.715 -20.244 1.00 54.69 389 THR A O 1
ATOM 3180 N N . ILE A 1 390 ? 2.916 23.916 -20.122 1.00 56.28 390 ILE A N 1
ATOM 3181 C CA . ILE A 1 390 ? 4.384 23.815 -20.212 1.00 56.28 390 ILE A CA 1
ATOM 3182 C C . ILE A 1 390 ? 5.003 23.427 -18.857 1.00 56.28 390 ILE A C 1
ATOM 3184 O O . ILE A 1 390 ? 5.925 22.617 -18.823 1.00 56.28 390 ILE A O 1
ATOM 3188 N N . LYS A 1 391 ? 4.482 23.933 -17.726 1.00 48.66 391 LYS A N 1
ATOM 3189 C CA . LYS A 1 391 ? 4.985 23.609 -16.371 1.00 48.66 391 LYS A CA 1
ATOM 3190 C C . LYS A 1 391 ? 4.852 22.135 -15.979 1.00 48.66 391 LYS A C 1
ATOM 3192 O O . LYS A 1 391 ? 5.532 21.705 -15.055 1.00 48.66 391 LYS A O 1
ATOM 3197 N N . THR A 1 392 ? 3.986 21.381 -16.648 1.00 50.25 392 THR A N 1
ATOM 3198 C CA . THR A 1 392 ? 3.780 19.946 -16.398 1.00 50.25 392 THR A CA 1
ATOM 3199 C C . THR A 1 392 ? 4.640 19.046 -17.290 1.00 50.25 392 THR A C 1
ATOM 3201 O O . THR A 1 392 ? 4.618 17.828 -17.121 1.00 50.25 392 THR A O 1
ATOM 3204 N N . GLN A 1 393 ? 5.435 19.608 -18.212 1.00 57.81 393 GLN A N 1
ATOM 3205 C CA . GLN A 1 393 ? 6.359 18.829 -19.036 1.00 57.81 393 GLN A CA 1
ATOM 3206 C C . GLN A 1 393 ? 7.768 18.782 -18.441 1.00 57.81 393 GLN A C 1
ATOM 3208 O O . GLN A 1 393 ? 8.486 19.774 -18.397 1.00 57.81 393 GLN A O 1
ATOM 3213 N N . GLU A 1 394 ? 8.203 17.575 -18.080 1.00 68.62 394 GLU A N 1
ATOM 3214 C CA . GLU A 1 394 ? 9.577 17.283 -17.641 1.00 68.62 394 GLU A CA 1
ATOM 3215 C C . GLU A 1 394 ? 10.531 16.9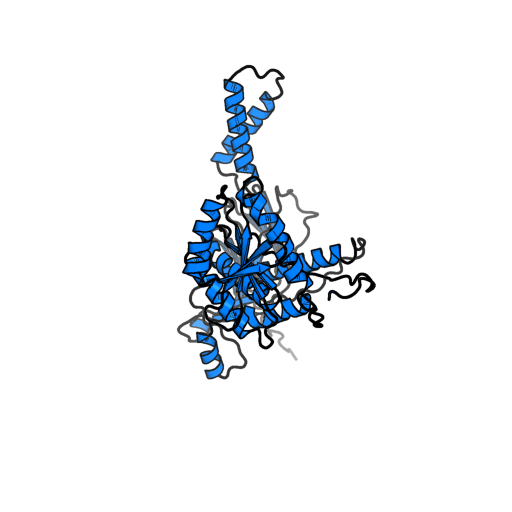68 -18.811 1.00 68.62 394 GLU A C 1
ATOM 3217 O O . GLU A 1 394 ? 11.703 16.644 -18.609 1.00 68.62 394 GLU A O 1
ATOM 3222 N N . ARG A 1 395 ? 10.041 17.031 -20.059 1.00 73.81 395 ARG A N 1
ATOM 3223 C CA . ARG A 1 395 ? 10.845 16.737 -21.252 1.00 73.81 395 ARG A CA 1
ATOM 3224 C C . ARG A 1 395 ? 11.787 17.899 -21.553 1.00 73.81 395 ARG A C 1
ATOM 3226 O O . ARG A 1 395 ? 11.378 19.053 -21.585 1.00 73.81 395 ARG A O 1
ATOM 3233 N N . GLN A 1 396 ? 13.048 17.572 -21.803 1.00 78.56 396 GLN A N 1
ATOM 3234 C CA . GLN A 1 396 ? 14.079 18.543 -22.158 1.00 78.56 396 GLN A CA 1
ATOM 3235 C C . GLN A 1 396 ? 14.210 18.647 -23.689 1.00 78.56 396 GLN A C 1
ATOM 3237 O O . GLN A 1 396 ? 14.055 17.641 -24.384 1.00 78.56 396 GLN A O 1
ATOM 3242 N N . PHE A 1 397 ? 14.473 19.855 -24.196 1.00 81.81 397 PHE A N 1
ATOM 3243 C CA . PHE A 1 397 ? 14.527 20.211 -25.622 1.00 81.81 397 PHE A CA 1
ATOM 3244 C C . PHE A 1 397 ? 15.782 21.044 -25.919 1.00 81.81 397 PHE A C 1
ATOM 3246 O O . PHE A 1 397 ? 16.303 21.701 -25.021 1.00 81.81 397 PHE A O 1
ATOM 3253 N N . GLY A 1 398 ? 16.243 21.046 -27.173 1.00 84.56 398 GLY A N 1
ATOM 3254 C CA . GLY A 1 398 ? 17.450 21.756 -27.621 1.00 84.56 398 GLY A CA 1
ATOM 3255 C C . GLY A 1 398 ? 18.531 20.828 -28.183 1.00 84.56 398 GLY A C 1
ATOM 3256 O O . GLY A 1 398 ? 18.281 19.649 -28.457 1.00 84.56 398 GLY A O 1
ATOM 3257 N N . ARG A 1 399 ? 19.744 21.349 -28.362 1.00 84.69 399 ARG A N 1
ATOM 3258 C CA . ARG A 1 399 ? 20.926 20.571 -28.747 1.00 84.69 399 ARG A CA 1
ATOM 3259 C C . ARG A 1 399 ? 21.561 19.905 -27.528 1.00 84.69 399 ARG A C 1
ATOM 3261 O O . ARG A 1 399 ? 21.758 20.546 -26.496 1.00 84.69 399 ARG A O 1
ATOM 3268 N N . TRP A 1 400 ? 21.947 18.644 -27.672 1.00 85.31 400 TRP A N 1
ATOM 3269 C CA . TRP A 1 400 ? 22.709 17.917 -26.664 1.00 85.31 400 TRP A CA 1
ATOM 3270 C C . TRP A 1 400 ? 23.908 17.203 -27.286 1.00 85.31 400 TRP A C 1
ATOM 3272 O O . TRP A 1 400 ? 23.884 16.824 -28.455 1.00 85.31 400 TRP A O 1
ATOM 3282 N N . VAL A 1 401 ? 24.963 17.046 -26.484 1.00 85.25 401 VAL A N 1
ATOM 3283 C CA . VAL A 1 401 ? 26.207 16.362 -26.862 1.00 85.25 401 VAL A CA 1
ATOM 3284 C C . VAL A 1 401 ? 26.583 15.374 -25.761 1.00 85.25 401 VAL A C 1
ATOM 3286 O O . VAL A 1 401 ? 26.449 15.675 -24.568 1.00 85.25 401 VAL A O 1
ATOM 3289 N N . ARG A 1 402 ? 27.024 14.176 -26.141 1.00 81.69 402 ARG A N 1
ATOM 3290 C CA . ARG A 1 402 ? 27.482 13.119 -25.236 1.00 81.69 402 ARG A CA 1
ATOM 3291 C C . ARG A 1 402 ? 28.797 12.542 -25.728 1.00 81.69 402 ARG A C 1
ATOM 3293 O O . ARG A 1 402 ? 28.914 12.209 -26.900 1.00 81.69 402 ARG A O 1
ATOM 3300 N N . HIS A 1 403 ? 29.740 12.396 -24.803 1.00 83.56 403 HIS A N 1
ATOM 3301 C CA . HIS A 1 403 ? 30.992 11.687 -25.024 1.00 83.56 403 HIS A CA 1
ATOM 3302 C C . HIS A 1 403 ? 30.938 10.354 -24.279 1.00 83.56 403 HIS A C 1
ATOM 3304 O O . HIS A 1 403 ? 30.689 10.336 -23.071 1.00 83.56 403 HIS A O 1
ATOM 3310 N N . VAL A 1 404 ? 31.140 9.256 -24.999 1.00 83.38 404 VAL A N 1
ATOM 3311 C CA . VAL A 1 404 ? 31.139 7.896 -24.458 1.00 83.38 404 VAL A CA 1
ATOM 3312 C C . VAL A 1 404 ? 32.486 7.268 -24.777 1.00 83.38 404 VAL A C 1
ATOM 3314 O O . VAL A 1 404 ? 32.807 7.040 -25.942 1.00 83.38 404 VAL A O 1
ATOM 3317 N N . GLN A 1 405 ? 33.294 7.034 -23.745 1.00 84.62 405 GLN A N 1
ATOM 3318 C CA . GLN A 1 405 ? 34.538 6.289 -23.891 1.00 84.62 405 GLN A CA 1
ATOM 3319 C C . GLN A 1 405 ? 34.226 4.798 -23.822 1.00 84.62 405 GLN A C 1
ATOM 3321 O O . GLN A 1 405 ? 33.627 4.334 -22.852 1.00 84.62 405 GLN A O 1
ATOM 3326 N N . ILE A 1 406 ? 34.621 4.059 -24.853 1.00 81.69 406 ILE A N 1
ATOM 3327 C CA . ILE A 1 406 ? 34.313 2.633 -24.971 1.00 81.69 406 ILE A CA 1
ATOM 3328 C C . ILE A 1 406 ? 35.463 1.825 -24.393 1.00 81.69 406 ILE A C 1
ATOM 3330 O O . ILE A 1 406 ? 36.633 2.170 -24.556 1.00 81.69 406 ILE A O 1
ATOM 3334 N N . SER A 1 407 ? 35.121 0.730 -23.722 1.00 75.94 407 SER A N 1
ATOM 3335 C CA . SER A 1 407 ? 36.078 -0.145 -23.043 1.00 75.94 407 SER A CA 1
ATOM 3336 C C . SER A 1 407 ? 36.794 -1.138 -23.973 1.00 75.94 407 SER A C 1
ATOM 3338 O O . SER A 1 407 ? 37.673 -1.879 -23.533 1.00 75.94 407 SER A O 1
ATOM 3340 N N . SER A 1 408 ? 36.419 -1.160 -25.253 1.00 81.94 408 SER A N 1
ATOM 3341 C CA . SER A 1 408 ? 36.800 -2.172 -26.235 1.00 81.94 408 SER A CA 1
ATOM 3342 C C . SER A 1 408 ? 37.361 -1.537 -27.505 1.00 81.94 408 SER A C 1
ATOM 3344 O O . SER A 1 408 ? 36.888 -0.495 -27.958 1.00 81.94 408 SER A O 1
ATOM 3346 N N . ALA A 1 409 ? 38.359 -2.187 -28.107 1.00 84.12 409 ALA A N 1
ATOM 3347 C CA . ALA A 1 409 ? 38.899 -1.776 -29.397 1.00 84.12 409 ALA A CA 1
ATOM 3348 C C . ALA A 1 409 ? 37.897 -2.137 -30.507 1.00 84.12 409 ALA A C 1
ATOM 3350 O O . ALA A 1 409 ? 37.693 -3.314 -30.801 1.00 84.12 409 ALA A O 1
ATOM 3351 N N . VAL A 1 410 ? 37.268 -1.132 -31.114 1.00 85.25 410 VAL A N 1
ATOM 3352 C CA . VAL A 1 410 ? 36.286 -1.288 -32.200 1.00 85.25 410 VAL A CA 1
ATOM 3353 C C . VAL A 1 410 ? 36.927 -0.860 -33.521 1.00 85.25 410 VAL A C 1
ATOM 3355 O O . VAL A 1 410 ? 37.601 0.168 -33.582 1.00 85.25 410 VAL A O 1
ATOM 3358 N N . MET A 1 411 ? 36.724 -1.636 -34.585 1.00 88.31 411 MET A N 1
ATOM 3359 C CA . MET A 1 411 ? 37.163 -1.289 -35.938 1.00 88.31 411 MET A CA 1
ATOM 3360 C C . MET A 1 411 ? 36.294 -0.152 -36.488 1.00 88.31 411 MET A C 1
ATOM 3362 O O . MET A 1 411 ? 35.103 -0.347 -36.740 1.00 88.31 411 MET A O 1
ATOM 3366 N N . THR A 1 412 ? 36.852 1.047 -36.658 1.00 83.62 412 THR A N 1
ATOM 3367 C CA . THR A 1 412 ? 36.053 2.242 -36.982 1.00 83.62 412 THR A CA 1
ATOM 3368 C C . THR A 1 412 ? 35.371 2.209 -38.337 1.00 83.62 412 THR A C 1
ATOM 3370 O O . THR A 1 412 ? 34.269 2.732 -38.477 1.00 83.62 412 THR A O 1
ATOM 3373 N N . ASP A 1 413 ? 35.992 1.570 -39.319 1.00 86.62 413 ASP A N 1
ATOM 3374 C CA . ASP A 1 413 ? 35.449 1.358 -40.662 1.00 86.62 413 ASP A CA 1
ATOM 3375 C C . ASP A 1 413 ? 34.218 0.437 -40.676 1.00 86.62 413 ASP A C 1
ATOM 3377 O O . ASP A 1 413 ? 33.452 0.429 -41.638 1.00 86.62 413 ASP A O 1
ATOM 3381 N N . THR A 1 414 ? 33.992 -0.312 -39.596 1.00 91.19 414 THR A N 1
ATOM 3382 C CA . THR A 1 414 ? 32.830 -1.199 -39.448 1.00 91.19 414 THR A CA 1
ATOM 3383 C C . THR A 1 414 ? 31.667 -0.566 -38.691 1.00 91.19 414 THR A C 1
ATOM 3385 O O . THR A 1 414 ? 30.616 -1.201 -38.563 1.00 91.19 414 THR A O 1
ATOM 3388 N N . ILE A 1 415 ? 31.838 0.659 -38.184 1.00 88.25 415 ILE A N 1
ATOM 3389 C CA . ILE A 1 415 ? 30.815 1.314 -37.377 1.00 88.25 415 ILE A CA 1
ATOM 3390 C C . ILE A 1 415 ? 29.618 1.686 -38.247 1.00 88.25 415 ILE A C 1
ATOM 3392 O O . ILE A 1 415 ? 29.739 2.359 -39.270 1.00 88.25 415 ILE A O 1
ATOM 3396 N N . LYS A 1 416 ? 28.437 1.285 -37.791 1.00 90.19 416 LYS A N 1
ATOM 3397 C CA . LYS A 1 416 ? 27.141 1.669 -38.337 1.00 90.19 416 LYS A CA 1
ATOM 3398 C C . LYS A 1 416 ? 26.298 2.282 -37.235 1.00 90.19 416 LYS A C 1
ATOM 3400 O O . LYS A 1 416 ? 26.392 1.881 -36.078 1.00 90.19 416 LYS A O 1
ATOM 3405 N N . THR A 1 417 ? 25.441 3.216 -37.614 1.00 86.88 417 THR A N 1
ATOM 3406 C CA . THR A 1 417 ? 24.481 3.834 -36.701 1.00 86.88 417 THR A CA 1
ATOM 3407 C C . THR A 1 417 ? 23.081 3.738 -37.262 1.00 86.88 417 THR A C 1
ATOM 3409 O O . THR A 1 417 ? 22.867 4.043 -38.434 1.00 86.88 417 THR A O 1
ATOM 3412 N N . GLU A 1 418 ? 22.136 3.377 -36.413 1.00 90.81 418 GLU A N 1
ATOM 3413 C CA . GLU A 1 418 ? 20.710 3.362 -36.715 1.00 90.81 418 GLU A CA 1
ATOM 3414 C C . GLU A 1 418 ? 19.942 4.089 -35.606 1.00 90.81 418 GLU A C 1
ATOM 3416 O O . GLU A 1 418 ? 20.394 4.167 -34.463 1.00 90.81 418 GLU A O 1
ATOM 3421 N N . TYR A 1 419 ? 18.794 4.664 -35.955 1.00 87.69 419 TYR A N 1
ATOM 3422 C CA . TYR A 1 419 ? 17.886 5.292 -35.002 1.00 87.69 419 TYR A CA 1
ATOM 3423 C C . TYR A 1 419 ? 16.531 4.605 -35.101 1.00 87.69 419 TYR A C 1
ATOM 3425 O O . TYR A 1 419 ? 15.876 4.687 -36.140 1.00 87.69 419 TYR A O 1
ATOM 3433 N N . ILE A 1 420 ? 16.135 3.905 -34.040 1.00 87.44 420 ILE A N 1
ATOM 3434 C CA . ILE A 1 420 ? 14.922 3.084 -34.009 1.00 87.44 420 ILE A CA 1
ATOM 3435 C C . ILE A 1 420 ? 14.131 3.454 -32.758 1.00 87.44 420 ILE A C 1
ATOM 3437 O O . ILE A 1 420 ? 14.642 3.360 -31.645 1.00 87.44 420 ILE A O 1
ATOM 3441 N N . ASP A 1 421 ? 12.894 3.919 -32.949 1.00 86.25 421 ASP A N 1
ATOM 3442 C CA . ASP A 1 421 ? 11.918 4.190 -31.883 1.00 86.25 421 ASP A CA 1
ATOM 3443 C C . ASP A 1 421 ? 12.441 5.030 -30.707 1.00 86.25 421 ASP A C 1
ATOM 3445 O O . ASP A 1 421 ? 12.081 4.832 -29.546 1.00 86.25 421 ASP A O 1
ATOM 3449 N N . GLY A 1 422 ? 13.285 6.019 -31.003 1.00 84.88 422 GLY A N 1
ATOM 3450 C CA . GLY A 1 422 ? 13.841 6.888 -29.973 1.00 84.88 422 GLY A CA 1
ATOM 3451 C C . GLY A 1 422 ? 15.174 6.434 -29.394 1.00 84.88 422 GLY A C 1
ATOM 3452 O O . GLY A 1 422 ? 15.654 7.090 -28.474 1.00 84.88 422 GLY A O 1
ATOM 3453 N N . VAL A 1 423 ? 15.783 5.373 -29.917 1.00 87.06 423 VAL A N 1
ATOM 3454 C CA . VAL A 1 423 ? 17.081 4.853 -29.473 1.00 87.06 423 VAL A CA 1
ATOM 3455 C C . VAL A 1 423 ? 18.090 4.965 -30.609 1.00 87.06 423 VAL A C 1
ATOM 3457 O O . VAL A 1 423 ? 17.827 4.518 -31.724 1.00 87.06 423 VAL A O 1
ATOM 3460 N N . ILE A 1 424 ? 19.251 5.560 -30.333 1.00 86.12 424 ILE A N 1
ATOM 3461 C CA . ILE A 1 424 ? 20.401 5.505 -31.241 1.00 86.12 424 ILE A CA 1
ATOM 3462 C C . ILE A 1 424 ? 21.162 4.227 -30.922 1.00 86.12 424 ILE A C 1
ATOM 3464 O O . ILE A 1 424 ? 21.591 4.029 -29.785 1.00 86.12 424 ILE A O 1
ATOM 3468 N N . ILE A 1 425 ? 21.340 3.383 -31.929 1.00 89.75 425 ILE A N 1
ATOM 3469 C CA . ILE A 1 425 ? 22.116 2.156 -31.840 1.00 89.75 425 ILE A CA 1
ATOM 3470 C C . ILE A 1 425 ? 23.371 2.368 -32.675 1.00 89.75 425 ILE A C 1
ATOM 3472 O O . ILE A 1 425 ? 23.308 2.580 -33.886 1.00 89.75 425 ILE A O 1
ATOM 3476 N N . VAL A 1 426 ? 24.522 2.330 -32.020 1.00 89.56 426 VAL A N 1
ATOM 3477 C CA . VAL A 1 426 ? 25.831 2.328 -32.671 1.00 89.56 426 VAL A CA 1
ATOM 3478 C C . VAL A 1 426 ? 26.341 0.900 -32.625 1.00 89.56 426 VAL A C 1
ATOM 3480 O O . VAL A 1 426 ? 26.347 0.303 -31.559 1.00 89.56 426 VAL A O 1
ATOM 3483 N N . GLN A 1 427 ? 26.766 0.335 -33.746 1.00 92.81 427 GLN A N 1
ATOM 3484 C CA . GLN A 1 427 ? 27.315 -1.018 -33.788 1.00 92.81 427 GLN A CA 1
ATOM 3485 C C . GLN A 1 427 ? 28.612 -1.059 -34.582 1.00 92.81 427 GLN A C 1
ATOM 3487 O O . GLN A 1 427 ? 28.732 -0.358 -35.577 1.00 92.81 427 GLN A O 1
ATOM 3492 N N . GLY A 1 428 ? 29.565 -1.893 -34.183 1.00 91.31 428 GLY A N 1
ATOM 3493 C CA . GLY A 1 428 ? 30.830 -2.091 -34.890 1.00 91.31 428 GLY A CA 1
ATOM 3494 C C . GLY A 1 428 ? 31.420 -3.462 -34.581 1.00 91.31 428 GLY A C 1
ATOM 3495 O O . GLY A 1 428 ? 30.985 -4.134 -33.650 1.00 91.31 428 GLY A O 1
ATOM 3496 N N . LYS A 1 429 ? 32.402 -3.902 -35.362 1.00 92.75 429 LYS A N 1
ATOM 3497 C CA . LYS A 1 429 ? 33.152 -5.126 -35.077 1.00 92.75 429 LYS A CA 1
ATOM 3498 C C . LYS A 1 429 ? 34.266 -4.841 -34.081 1.00 92.75 429 LYS A C 1
ATOM 3500 O O . LYS A 1 429 ? 34.964 -3.831 -34.187 1.00 92.75 429 LYS A O 1
ATOM 3505 N N . LEU A 1 430 ? 34.455 -5.747 -33.135 1.00 89.19 430 LEU A N 1
ATOM 3506 C CA . LEU A 1 430 ? 35.614 -5.733 -32.260 1.00 89.19 430 LEU A CA 1
ATOM 3507 C C . LEU A 1 430 ? 36.878 -6.025 -33.066 1.00 89.19 430 LEU A C 1
ATOM 3509 O O . LEU A 1 430 ? 36.896 -6.879 -33.953 1.00 89.19 430 LEU A O 1
ATOM 3513 N N . ARG A 1 431 ? 37.961 -5.319 -32.742 1.00 86.50 431 ARG A N 1
ATOM 3514 C CA . ARG A 1 431 ? 39.289 -5.639 -33.251 1.00 86.50 431 ARG A CA 1
ATOM 3515 C C . ARG A 1 431 ? 39.709 -6.938 -32.578 1.00 86.50 431 ARG A C 1
ATOM 3517 O O . ARG A 1 431 ? 40.101 -6.931 -31.414 1.00 86.50 431 ARG A O 1
ATOM 3524 N N . THR A 1 432 ? 39.619 -8.050 -33.301 1.00 80.94 432 THR A N 1
ATOM 3525 C CA . THR A 1 432 ? 40.200 -9.315 -32.856 1.00 80.94 432 THR A CA 1
ATOM 3526 C C . THR A 1 432 ? 41.698 -9.091 -32.711 1.00 80.94 432 THR A C 1
ATOM 3528 O O . THR A 1 432 ? 42.421 -9.002 -33.707 1.00 80.94 432 THR A O 1
ATOM 3531 N N . THR A 1 433 ? 42.179 -8.938 -31.480 1.00 68.31 433 THR A N 1
ATOM 3532 C CA . THR A 1 433 ? 43.599 -9.099 -31.198 1.00 68.31 433 THR A CA 1
ATOM 3533 C C . THR A 1 433 ? 43.905 -10.536 -31.573 1.00 68.31 433 THR A C 1
ATOM 3535 O O . THR A 1 433 ? 43.485 -11.461 -30.885 1.00 68.31 433 THR A O 1
ATOM 3538 N N . SER A 1 434 ? 44.547 -10.739 -32.723 1.00 59.91 434 SER A N 1
ATOM 3539 C CA . SER A 1 434 ? 45.033 -12.051 -33.125 1.00 59.91 434 SER A CA 1
ATOM 3540 C C . SER A 1 434 ? 45.958 -12.539 -32.015 1.00 59.91 434 SER A C 1
ATOM 3542 O O . SER A 1 434 ? 47.110 -12.109 -31.912 1.00 59.91 434 SER A O 1
ATOM 3544 N N . ALA A 1 435 ? 45.421 -13.369 -31.125 1.00 55.06 435 ALA A N 1
ATOM 3545 C CA . ALA A 1 435 ? 46.197 -14.048 -30.117 1.00 55.06 435 ALA A CA 1
ATOM 3546 C C . ALA A 1 435 ? 47.215 -14.905 -30.879 1.00 55.06 435 ALA A C 1
ATOM 3548 O O . ALA A 1 435 ? 46.838 -15.812 -31.613 1.00 55.06 435 ALA A O 1
ATOM 3549 N N . ASN A 1 436 ? 48.496 -14.574 -30.724 1.00 51.22 436 ASN A N 1
ATOM 3550 C CA . ASN A 1 436 ? 49.658 -15.310 -31.228 1.00 51.22 436 ASN A CA 1
ATOM 3551 C C . ASN A 1 436 ? 49.996 -15.197 -32.725 1.00 51.22 436 ASN A C 1
ATOM 3553 O O . ASN A 1 436 ? 49.982 -16.179 -33.458 1.00 51.22 436 ASN A O 1
ATOM 3557 N N . SER A 1 437 ? 50.540 -14.044 -33.117 1.00 46.16 437 SER A N 1
ATOM 3558 C CA . SER A 1 437 ? 51.663 -14.016 -34.069 1.00 46.16 437 SER A CA 1
ATOM 3559 C C . SER A 1 437 ? 52.929 -13.458 -33.404 1.00 46.16 437 SER A C 1
ATOM 3561 O O . SER A 1 437 ? 53.593 -12.569 -33.930 1.00 46.16 437 SER A O 1
ATOM 3563 N N . ARG A 1 438 ? 53.275 -13.958 -32.211 1.00 45.00 438 ARG A N 1
ATOM 3564 C CA . ARG A 1 438 ? 54.688 -14.025 -31.819 1.00 45.00 438 ARG A CA 1
ATOM 3565 C C . ARG A 1 438 ? 55.199 -15.363 -32.332 1.00 45.00 438 ARG A C 1
ATOM 3567 O O . ARG A 1 438 ? 55.107 -16.364 -31.632 1.00 45.00 438 ARG A O 1
ATOM 3574 N N . SER A 1 439 ? 55.658 -15.356 -33.584 1.00 44.53 439 SER A N 1
ATOM 3575 C CA . SER A 1 439 ? 56.625 -16.342 -34.055 1.00 44.53 439 SER A CA 1
ATOM 3576 C C . SER A 1 439 ? 57.772 -16.331 -33.054 1.00 44.53 439 SER A C 1
ATOM 3578 O O . SER A 1 439 ? 58.424 -15.302 -32.870 1.00 44.53 439 SER A O 1
ATOM 3580 N N . THR A 1 440 ? 57.956 -17.425 -32.328 1.00 47.00 440 THR A N 1
ATOM 3581 C CA . THR A 1 440 ? 59.245 -17.728 -31.722 1.00 47.00 440 THR A CA 1
ATOM 3582 C C . THR A 1 440 ? 60.190 -18.058 -32.868 1.00 47.00 440 THR A C 1
ATOM 3584 O O . THR A 1 440 ? 60.317 -19.222 -33.236 1.00 47.00 440 THR A O 1
ATOM 3587 N N . ASP A 1 441 ? 60.809 -17.030 -33.442 1.00 48.19 441 ASP A N 1
ATOM 3588 C CA . ASP A 1 441 ? 62.069 -17.206 -34.153 1.00 48.19 441 ASP A CA 1
ATOM 3589 C C . ASP A 1 441 ? 63.143 -17.408 -33.075 1.00 48.19 441 ASP A C 1
ATOM 3591 O O . ASP A 1 441 ? 63.600 -16.457 -32.432 1.00 48.19 441 ASP A O 1
ATOM 3595 N N . LEU A 1 442 ? 63.456 -18.682 -32.833 1.00 41.09 442 LEU A N 1
ATOM 3596 C CA . LEU A 1 442 ? 64.728 -19.167 -32.305 1.00 41.09 442 LEU A CA 1
ATOM 3597 C C . LEU A 1 442 ? 65.374 -20.038 -33.380 1.00 41.09 442 LEU A C 1
ATOM 3599 O O . LEU A 1 442 ? 64.643 -20.891 -33.937 1.00 41.09 442 LEU A O 1
#

Organism: NCBI:txid1234261

Sequence (442 aa):
MLPSSSEGERHYTMVVLDTQGFQRAAAAPFILDRSITDEFIQAMVVDLSDIVIYVVNTLRIADQLKIRFLQKEMASKDTENKKKLFILHNFMHLFETTDVQEYIKTDIIDAFGGKEIQNPEGELWYQSKMISKFPVVHFIMANAFSEAGVYYNAKTIRLIQKFIGTYPTTSRKINMTEAVMEHLHNVLPSYFYPTSLKSRAEALGANQTFIEVVQYSQNVITRFYKQATHTVQSTKSKVSSWLFGSLSKESKKQTPHDYFEIAYVPSEELNSSKGYIRLVEPRKLQYLPMDSISGRPDYFPKISVDELISNDIWKLYIDAPGSEDIQWSVQFFENDLPLFTIQARRELPQDYSQKSSAFRKARDVLHIDRFTDSFILHNVLNAREMAYTIKTQERQFGRWVRHVQISSAVMTDTIKTEYIDGVIIVQGKLRTTSANSRSTDL

Secondary structure (DSSP, 8-state):
-PPPS-S------------TTTT----GGGHHHHHHHHHHHHHHHHHH-SEEEEEESSPPHHHHHHHHHHHHHHHHH-TTS--EEEEEEEETT--SHHHHHHHHIIIIIIHH-PEEEE-TT--EEEEE-SSSS--EEEEEEE-TTSHHHHHHHHHHHHHHHHHHHTS---S----HHHHHHHHHHHHHHHHHS-TTTHHHHGGGT-SS--EE--S--HHHHHHHHHHHHHHHHHHHHHHHHHHS-S--S-----PPPP--EEEEE-GGGGTSSS-EEEEEPPP-PPPPP-SSSS---S------EEEEEETTEEEEEEE-TT-EEEEEEEEE-TTS-EEEEEEEEEPPPHHHHHHHHHHHHHHHHTT-S----HHHHHHHHHHHHHHHHHHT-----EEEEEEEE-SS-B-GGG-EEEEETTEEEEEEEB----S-------